Protein 4QRH (pdb70)

Secondary structure (DSSP, 8-state):
--PPPEEEEE-STTS-HHHHHHHHHH-TT--EEE-PPEE-SPPPTT--BTTTBEE--HHHHHHHHHTT-EEEEEEETTEEEEEEHHHHHHHHHTT-EEEEE--GGGHHHHHHH-TTSEEEEEE-THHHH--HHHHHHHHHTT-SEEEE-SSHHHHHHHHHHHHHHHHTBHHHHHHHHHH-/-PPPPPEEEEE-STTS-HHHHHHHHHH-TT--PEE-PPEE-SPP-TT--BTTTBEE--HHHHHHHHHTT-EEEEEEETTEEEEEEHHHHHHHHHTT--EEEE--HHHHHHHHHH-TTSEEEEEE-HHHHH--HHHHHHHHTTT-SEEEE-SSHHHHHHHHHHHHHHHHTBHHHHHHHHHHHHHHT-/-PPPPEEEEE-STTS-HHHHHHHHHH-TT--PEE-PPEE-SPP-TT--BTTTBEE--HHHHHHHHHTT-EEEEEEETTEEEEEEHHHHHHHHHTT--EEEE--HHHHHHHHHH-TTSEEEEEE-HHHH---THHHHHHHHGGG-SEEEE-SSHHHHHHHHHHHHHHHHTBHHHHHHHHHHHHHH-/-PPPPEEEEE-STTS-HHHHHHHHHH-TT--EEE-PPEE-SPP-TT--BTTTBEE--HHHHHHHHHTT-EEEEEEETTEEEEEEHHHHHHHHHTT-EEEEE--HHHHHHHHHH-TTSEEEEEE-HHHHH---HHHHHHHHHHHHTTT-SEEEE-SSHHHHHHHHHHHHHHHHTBHHHHHHHHH-

Structure (mmCIF, N/CA/C/O backbone):
data_4QRH
#
_entry.id   4QRH
#
_cell.length_a   69.486
_cell.length_b   93.961
_cell.length_c   85.259
_cell.angle_alpha   90.00
_cell.angle_beta   111.09
_cell.angle_gamma   90.00
#
_symmetry.space_group_name_H-M   'P 1 21 1'
#
loop_
_entity.id
_entity.type
_entity.pdbx_description
1 polymer 'Guanylate kinase'
2 non-polymer 'SULFATE ION'
3 non-polymer 'MAGNESIUM ION'
4 non-polymer 'POTASSIUM ION'
5 non-polymer "guanosine 5'-(tetrahydrogen triphosphate) 3'-(trihydrogen diphosphate)"
6 non-polymer 1,2-ETHANEDIOL
7 water water
#
loop_
_atom_site.group_PDB
_atom_site.id
_atom_site.type_symbol
_atom_site.label_atom_id
_atom_site.label_alt_id
_atom_site.label_comp_id
_atom_site.label_asym_id
_atom_site.label_entity_id
_atom_site.label_seq_id
_atom_site.pdbx_PDB_ins_code
_atom_site.Cartn_x
_atom_site.Cartn_y
_atom_site.Cartn_z
_atom_site.occupancy
_atom_site.B_iso_or_equiv
_atom_site.auth_seq_id
_atom_site.auth_comp_id
_atom_site.auth_asym_id
_atom_site.auth_atom_id
_atom_site.pdbx_PDB_model_num
ATOM 1 N N . ASN A 1 6 ? 110.322 6.083 108.878 1.00 65.03 3 ASN A N 1
ATOM 2 C CA . ASN A 1 6 ? 109.403 5.193 109.652 1.00 64.91 3 ASN A CA 1
ATOM 3 C C . ASN A 1 6 ? 108.157 4.900 108.817 1.00 63.23 3 ASN A C 1
ATOM 4 O O . ASN A 1 6 ? 108.237 4.860 107.586 1.00 65.42 3 ASN A O 1
ATOM 9 N N . GLU A 1 7 ? 107.013 4.685 109.465 1.00 59.56 4 GLU A N 1
ATOM 10 C CA . GLU A 1 7 ? 105.741 4.691 108.759 1.00 56.07 4 GLU A CA 1
ATOM 11 C C . GLU A 1 7 ? 105.412 6.147 108.409 1.00 50.57 4 GLU A C 1
ATOM 12 O O . GLU A 1 7 ? 104.613 6.802 109.083 1.00 50.61 4 GLU A O 1
ATOM 18 N N . LYS A 1 8 ? 106.068 6.647 107.363 1.00 44.93 5 LYS A N 1
ATOM 19 C CA . LYS A 1 8 ? 105.727 7.940 106.785 1.00 40.20 5 LYS A CA 1
ATOM 20 C C . LYS A 1 8 ? 104.366 7.808 106.119 1.00 35.67 5 LYS A C 1
ATOM 21 O O . LYS A 1 8 ? 103.997 6.729 105.640 1.00 33.04 5 LYS A O 1
ATOM 27 N N . GLY A 1 9 ? 103.615 8.900 106.095 1.00 28.96 6 GLY A N 1
ATOM 28 C CA . GLY A 1 9 ? 102.386 8.942 105.326 1.00 26.38 6 GLY A CA 1
ATOM 29 C C . GLY A 1 9 ? 102.676 8.844 103.838 1.00 23.79 6 GLY A C 1
ATOM 30 O O . GLY A 1 9 ? 103.800 9.090 103.393 1.00 23.34 6 GLY A O 1
ATOM 31 N N . LEU A 1 10 ? 101.654 8.484 103.072 1.00 21.95 7 LEU A N 1
ATOM 32 C CA . LEU A 1 10 ? 101.741 8.445 101.621 1.00 21.41 7 LEU A CA 1
ATOM 33 C C . LEU A 1 10 ? 101.612 9.840 101.046 1.00 19.70 7 LEU A C 1
ATOM 34 O O . LEU A 1 10 ? 100.869 10.660 101.582 1.00 19.89 7 LEU A O 1
ATOM 39 N N . LEU A 1 11 ? 102.298 10.089 99.936 1.00 18.12 8 LEU A N 1
ATOM 40 C CA . LEU A 1 11 ? 101.976 11.241 99.090 1.00 17.33 8 LEU A CA 1
ATOM 41 C C . LEU A 1 11 ? 101.097 10.776 97.933 1.00 17.47 8 LEU A C 1
ATOM 42 O O . LEU A 1 11 ? 101.496 9.926 97.120 1.00 17.36 8 LEU A O 1
ATOM 47 N N . ILE A 1 12 ? 99.887 11.320 97.873 1.00 17.02 9 ILE A N 1
ATOM 48 C CA . ILE A 1 12 ? 98.911 10.934 96.869 1.00 17.67 9 ILE A CA 1
ATOM 49 C C . ILE A 1 12 ? 98.710 12.105 95.912 1.00 17.91 9 ILE A C 1
ATOM 50 O O . ILE A 1 12 ? 98.310 13.193 96.324 1.00 18.40 9 ILE A O 1
ATOM 55 N N . VAL A 1 13 ? 98.992 11.875 94.639 1.00 17.24 10 VAL A N 1
ATOM 56 C CA . VAL A 1 13 ? 98.978 12.926 93.637 1.00 17.88 10 VAL A CA 1
ATOM 57 C C . VAL A 1 13 ? 97.841 12.692 92.656 1.00 17.94 10 VAL A C 1
ATOM 58 O O . VAL A 1 13 ? 97.829 11.695 91.917 1.00 17.91 10 VAL A O 1
ATOM 62 N N . LEU A 1 14 ? 96.887 13.618 92.646 1.00 17.40 11 LEU A N 1
ATOM 63 C CA . LEU A 1 14 ? 95.719 13.518 91.801 1.00 17.64 11 LEU A CA 1
ATOM 64 C C . LEU A 1 14 ? 95.793 14.567 90.712 1.00 17.64 11 LEU A C 1
ATOM 65 O O . LEU A 1 14 ? 95.964 15.758 90.996 1.00 17.51 11 LEU A O 1
ATOM 70 N N . SER A 1 15 ? 95.684 14.127 89.466 1.00 18.14 12 SER A N 1
ATOM 71 C CA . SER A 1 15 ? 95.614 15.048 88.345 1.00 19.11 12 SER A CA 1
ATOM 72 C C . SER A 1 15 ? 94.715 14.504 87.247 1.00 19.91 12 SER A C 1
ATOM 73 O O . SER A 1 15 ? 94.011 13.507 87.434 1.00 19.71 12 SER A O 1
ATOM 76 N N . GLY A 1 16 ? 94.722 15.185 86.107 1.00 20.51 13 GLY A N 1
ATOM 77 C CA . GLY A 1 16 ? 93.883 14.826 84.981 1.00 20.97 13 GLY A CA 1
ATOM 78 C C . GLY A 1 16 ? 93.688 16.076 84.154 1.00 22.41 13 GLY A C 1
ATOM 79 O O . GLY A 1 16 ? 94.097 17.153 84.592 1.00 23.24 13 GLY A O 1
ATOM 80 N N . PRO A 1 17 ? 93.073 15.944 82.969 1.00 23.61 14 PRO A N 1
ATOM 81 C CA . PRO A 1 17 ? 92.919 17.096 82.078 1.00 25.87 14 PRO A CA 1
ATOM 82 C C . PRO A 1 17 ? 92.077 18.199 82.702 1.00 27.91 14 PRO A C 1
ATOM 83 O O . PRO A 1 17 ? 91.245 17.938 83.577 1.00 27.02 14 PRO A O 1
ATOM 87 N N . SER A 1 18 ? 92.295 19.432 82.251 1.00 29.84 15 SER A N 1
ATOM 88 C CA . SER A 1 18 ? 91.520 20.554 82.748 1.00 31.87 15 SER A CA 1
ATOM 89 C C . SER A 1 18 ? 90.031 20.275 82.572 1.00 30.29 15 SER A C 1
ATOM 90 O O . SER A 1 18 ? 89.599 19.768 81.535 1.00 31.76 15 SER A O 1
ATOM 93 N N . GLY A 1 19 ? 89.256 20.577 83.608 1.00 30.63 16 GLY A N 1
ATOM 94 C CA . GLY A 1 19 ? 87.807 20.411 83.572 1.00 30.40 16 GLY A CA 1
ATOM 95 C C . GLY A 1 19 ? 87.281 18.999 83.788 1.00 29.70 16 GLY A C 1
ATOM 96 O O . GLY A 1 19 ? 86.076 18.775 83.671 1.00 29.80 16 GLY A O 1
ATOM 97 N N . VAL A 1 20 ? 88.163 18.056 84.134 1.00 27.63 17 VAL A N 1
ATOM 98 C CA . VAL A 1 20 ? 87.774 16.645 84.294 1.00 25.45 17 VAL A CA 1
ATOM 99 C C . VAL A 1 20 ? 86.979 16.394 85.588 1.00 25.33 17 VAL A C 1
ATOM 100 O O . VAL A 1 20 ? 86.287 15.382 85.709 1.00 25.45 17 VAL A O 1
ATOM 104 N N . GLY A 1 21 ? 87.086 17.323 86.541 1.00 25.46 18 GLY A N 1
ATOM 105 C CA . GLY A 1 21 ? 86.358 17.262 87.808 1.00 24.97 18 GLY A CA 1
ATOM 106 C C . GLY A 1 21 ? 87.209 16.785 88.971 1.00 24.09 18 GLY A C 1
ATOM 107 O O . GLY A 1 21 ? 86.684 16.207 89.923 1.00 24.52 18 GLY A O 1
ATOM 108 N N . LYS A 1 22 ? 88.520 17.024 88.921 1.00 23.38 19 LYS A N 1
ATOM 109 C CA . LYS A 1 22 ? 89.392 16.562 89.999 1.00 23.06 19 LYS A CA 1
ATOM 110 C C . LYS A 1 22 ? 89.065 17.198 91.354 1.00 21.41 19 LYS A C 1
ATOM 111 O O . LYS A 1 22 ? 89.114 16.532 92.377 1.00 20.52 19 LYS A O 1
ATOM 117 N N . GLY A 1 23 ? 88.704 18.477 91.361 1.00 20.75 20 GLY A N 1
ATOM 118 C CA . GLY A 1 23 ? 88.312 19.148 92.586 1.00 20.92 20 GLY A CA 1
ATOM 119 C C . GLY A 1 23 ? 87.082 18.514 93.217 1.00 20.49 20 GLY A C 1
ATOM 120 O O . GLY A 1 23 ? 87.032 18.315 94.435 1.00 20.55 20 GLY A O 1
ATOM 121 N N . THR A 1 24 ? 86.099 18.194 92.386 1.00 20.87 21 THR A N 1
ATOM 122 C CA . THR A 1 24 ? 84.845 17.604 92.862 1.00 21.76 21 THR A CA 1
ATOM 123 C C . THR A 1 24 ? 85.098 16.218 93.467 1.00 20.42 21 THR A C 1
ATOM 124 O O . THR A 1 24 ? 84.602 15.907 94.559 1.00 20.61 21 THR A O 1
ATOM 128 N N . VAL A 1 25 ? 85.901 15.412 92.775 1.00 20.31 22 VAL A N 1
ATOM 129 C CA . VAL A 1 25 ? 86.250 14.064 93.251 1.00 19.94 22 VAL A CA 1
ATOM 130 C C . VAL A 1 25 ? 87.081 14.161 94.539 1.00 20.35 22 VAL A C 1
ATOM 131 O O . VAL A 1 25 ? 86.845 13.425 95.492 1.00 20.64 22 VAL A O 1
ATOM 135 N N . ARG A 1 26 ? 88.044 15.076 94.586 1.00 20.52 23 ARG A N 1
ATOM 136 C CA . ARG A 1 26 ? 88.827 15.271 95.809 1.00 22.42 23 ARG A CA 1
ATOM 137 C C . ARG A 1 26 ? 87.931 15.663 96.989 1.00 22.68 23 ARG A C 1
ATOM 138 O O . ARG A 1 26 ? 88.110 15.175 98.103 1.00 23.32 23 ARG A O 1
ATOM 146 N N . LYS A 1 27 ? 86.967 16.536 96.746 1.00 22.63 24 LYS A N 1
ATOM 147 C CA . LYS A 1 27 ? 86.054 16.932 97.812 1.00 24.59 24 LYS A CA 1
ATOM 148 C C . LYS A 1 27 ? 85.250 15.732 98.328 1.00 23.47 24 LYS A C 1
ATOM 149 O O . LYS A 1 27 ? 85.128 15.559 99.541 1.00 24.69 24 LYS A O 1
ATOM 155 N N . ARG A 1 28 ? 84.780 14.875 97.425 1.00 23.17 25 ARG A N 1
ATOM 156 C CA . ARG A 1 28 ? 84.063 13.659 97.828 1.00 23.53 25 ARG A CA 1
ATOM 157 C C . ARG A 1 28 ? 84.954 12.775 98.687 1.00 23.20 25 ARG A C 1
ATOM 158 O O . ARG A 1 28 ? 84.520 12.292 99.733 1.00 24.03 25 ARG A O 1
ATOM 166 N N . ILE A 1 29 ? 86.204 12.591 98.268 1.00 22.06 26 ILE A N 1
ATOM 167 C CA . ILE A 1 29 ? 87.172 11.787 99.026 1.00 22.54 26 ILE A CA 1
ATOM 168 C C . ILE A 1 29 ? 87.354 12.332 100.439 1.00 22.27 26 ILE A C 1
ATOM 169 O O . ILE A 1 29 ? 87.376 11.568 101.408 1.00 24.33 26 ILE A O 1
ATOM 174 N N . PHE A 1 30 ? 87.466 13.648 100.564 1.00 22.27 27 PHE A N 1
ATOM 175 C CA . PHE A 1 30 ? 87.654 14.286 101.859 1.00 23.66 27 PHE A CA 1
ATOM 176 C C . PHE A 1 30 ? 86.399 14.291 102.750 1.00 25.36 27 PHE A C 1
ATOM 177 O O . PHE A 1 30 ? 86.509 14.533 103.948 1.00 26.22 27 PHE A O 1
ATOM 185 N N . GLU A 1 31 ? 85.232 14.027 102.168 1.00 28.04 28 GLU A N 1
ATOM 186 C CA . GLU A 1 31 ? 83.986 13.858 102.947 1.00 31.15 28 GLU A CA 1
ATOM 187 C C . GLU A 1 31 ? 83.844 12.462 103.564 1.00 31.46 28 GLU A C 1
ATOM 188 O O . GLU A 1 31 ? 82.998 12.253 104.442 1.00 32.30 28 GLU A O 1
ATOM 194 N N . ASP A 1 32 ? 84.657 11.510 103.108 1.00 30.26 29 ASP A N 1
ATOM 195 C CA . ASP A 1 32 ? 84.565 10.118 103.551 1.00 29.85 29 ASP A CA 1
ATOM 196 C C . ASP A 1 32 ? 85.154 9.955 104.964 1.00 30.40 29 ASP A C 1
ATOM 197 O O . ASP A 1 32 ? 86.348 10.174 105.173 1.00 29.07 29 ASP A O 1
ATOM 202 N N . PRO A 1 33 ? 84.317 9.553 105.949 1.00 30.96 30 PRO A N 1
ATOM 203 C CA . PRO A 1 33 ? 84.793 9.443 107.325 1.00 31.51 30 PRO A CA 1
ATOM 204 C C . PRO A 1 33 ? 85.714 8.247 107.587 1.00 30.65 30 PRO A C 1
ATOM 205 O O . PRO A 1 33 ? 86.372 8.209 108.626 1.00 32.11 30 PRO A O 1
ATOM 209 N N . SER A 1 34 ? 85.773 7.297 106.653 1.00 30.84 31 SER A N 1
ATOM 210 C CA . SER A 1 34 ? 86.594 6.098 106.819 1.00 30.97 31 SER A CA 1
ATOM 211 C C . SER A 1 34 ? 88.096 6.363 106.698 1.00 29.91 31 SER A C 1
ATOM 212 O O . SER A 1 34 ? 88.903 5.517 107.068 1.00 29.66 31 SER A O 1
ATOM 215 N N . THR A 1 35 ? 88.461 7.529 106.162 1.00 28.77 32 THR A N 1
ATOM 216 C CA . THR A 1 35 ? 89.860 7.916 105.993 1.00 27.83 32 THR A CA 1
ATOM 217 C C . THR A 1 35 ? 90.084 9.349 106.485 1.00 28.20 32 THR A C 1
ATOM 218 O O . THR A 1 35 ? 89.133 10.115 106.649 1.00 28.53 32 THR A O 1
ATOM 222 N N . SER A 1 36 ? 91.348 9.699 106.709 1.00 27.98 33 SER A N 1
ATOM 223 C CA . SER A 1 36 ? 91.728 11.018 107.190 1.00 29.18 33 SER A CA 1
ATOM 224 C C . SER A 1 36 ? 92.951 11.487 106.406 1.00 28.01 33 SER A C 1
ATOM 225 O O . SER A 1 36 ? 94.052 10.986 106.619 1.00 29.84 33 SER A O 1
ATOM 228 N N . TYR A 1 37 ? 92.745 12.416 105.479 1.00 24.63 34 TYR A N 1
ATOM 229 C CA . TYR A 1 37 ? 93.830 12.922 104.636 1.00 23.35 34 TYR A CA 1
ATOM 230 C C . TYR A 1 37 ? 94.142 14.363 104.999 1.00 24.11 34 TYR A C 1
ATOM 231 O O . TYR A 1 37 ? 93.283 15.074 105.540 1.00 24.37 34 TYR A O 1
ATOM 240 N N . LYS A 1 38 ? 95.370 14.781 104.697 1.00 23.52 35 LYS A N 1
ATOM 241 C CA . LYS A 1 38 ? 95.758 16.198 104.745 1.00 24.27 35 LYS A CA 1
ATOM 242 C C . LYS A 1 38 ? 95.823 16.731 103.311 1.00 23.54 35 LYS A C 1
ATOM 243 O O . LYS A 1 38 ? 96.024 15.971 102.368 1.00 23.88 35 LYS A O 1
ATOM 249 N N . TYR A 1 39 ? 95.606 18.029 103.128 1.00 22.68 36 TYR A N 1
ATOM 250 C CA . TYR A 1 39 ? 95.605 18.606 101.784 1.00 22.73 36 TYR A CA 1
ATOM 251 C C . TYR A 1 39 ? 96.683 19.667 101.658 1.00 23.32 36 TYR A C 1
ATOM 252 O O . TYR A 1 39 ? 96.742 20.560 102.482 1.00 23.82 36 TYR A O 1
ATOM 261 N N . SER A 1 40 ? 97.531 19.558 100.637 1.00 22.51 37 SER A N 1
ATOM 262 C CA . SER A 1 40 ? 98.522 20.592 100.358 1.00 22.70 37 SER A CA 1
ATOM 263 C C . SER A 1 40 ? 97.839 21.813 99.748 1.00 22.66 37 SER A C 1
ATOM 264 O O . SER A 1 40 ? 97.305 21.741 98.647 1.00 22.27 37 SER A O 1
ATOM 267 N N . ILE A 1 41 ? 97.881 22.932 100.467 1.00 21.87 38 ILE A N 1
ATOM 268 C CA . ILE A 1 41 ? 97.420 24.214 99.939 1.00 22.21 38 ILE A CA 1
ATOM 269 C C . ILE A 1 41 ? 98.522 24.837 99.087 1.00 21.25 38 ILE A C 1
ATOM 270 O O . ILE A 1 41 ? 99.626 25.093 99.575 1.00 21.23 38 ILE A O 1
ATOM 275 N N . SER A 1 42 ? 98.217 25.081 97.816 1.00 20.39 39 SER A N 1
ATOM 276 C CA . SER A 1 42 ? 99.208 25.589 96.881 1.00 19.54 39 SER A CA 1
ATOM 277 C C . SER A 1 42 ? 99.469 27.082 97.094 1.00 18.88 39 SER A C 1
ATOM 278 O O . SER A 1 42 ? 98.679 27.782 97.712 1.00 18.30 39 SER A O 1
ATOM 281 N N . MET A 1 43 ? 100.617 27.517 96.600 1.00 17.84 40 MET A N 1
ATOM 282 C CA A MET A 1 43 ? 100.951 28.939 96.514 0.50 17.51 40 MET A CA 1
ATOM 283 C CA B MET A 1 43 ? 100.934 28.933 96.520 0.50 17.75 40 MET A CA 1
ATOM 284 C C . MET A 1 43 ? 100.612 29.440 95.119 1.00 16.85 40 MET A C 1
ATOM 285 O O . MET A 1 43 ? 100.764 28.708 94.133 1.00 16.66 40 MET A O 1
ATOM 294 N N . THR A 1 44 ? 100.182 30.694 95.019 1.00 16.32 41 THR A N 1
ATOM 295 C CA . THR A 1 44 ? 99.931 31.296 93.713 1.00 16.11 41 THR A CA 1
ATOM 296 C C . THR A 1 44 ? 100.333 32.753 93.739 1.00 15.72 41 THR A C 1
ATOM 297 O O . THR A 1 44 ? 100.389 33.371 94.801 1.00 15.93 41 THR A O 1
ATOM 301 N N . THR A 1 45 ? 100.572 33.291 92.559 1.00 15.52 42 THR A N 1
ATOM 302 C CA . THR A 1 45 ? 100.880 34.716 92.413 1.00 16.28 42 THR A CA 1
ATOM 303 C C . THR A 1 45 ? 99.709 35.498 91.829 1.00 17.72 42 THR A C 1
ATOM 304 O O . THR A 1 45 ? 99.823 36.708 91.631 1.00 17.77 42 THR A O 1
ATOM 308 N N . ARG A 1 46 ? 98.590 34.830 91.553 1.00 18.78 43 ARG A N 1
ATOM 309 C CA . ARG A 1 46 ? 97.435 35.562 91.060 1.00 21.47 43 ARG A CA 1
ATOM 310 C C . ARG A 1 46 ? 96.833 36.347 92.212 1.00 23.26 43 ARG A C 1
ATOM 311 O O . ARG A 1 46 ? 97.095 36.049 93.375 1.00 22.79 43 ARG A O 1
ATOM 319 N N . GLN A 1 47 ? 96.042 37.362 91.885 1.00 26.98 44 GLN A N 1
ATOM 320 C CA . GLN A 1 47 ? 95.443 38.178 92.930 1.00 30.55 44 GLN A CA 1
ATOM 321 C C . GLN A 1 47 ? 94.300 37.438 93.632 1.00 30.19 44 GLN A C 1
ATOM 322 O O . GLN A 1 47 ? 93.569 36.653 93.019 1.00 29.13 44 GLN A O 1
ATOM 328 N N . MET A 1 48 ? 94.202 37.662 94.938 1.00 32.20 45 MET A N 1
ATOM 329 C CA . MET A 1 48 ? 93.156 37.078 95.767 1.00 34.43 45 MET A CA 1
ATOM 330 C C . MET A 1 48 ? 91.818 37.682 95.363 1.00 35.99 45 MET A C 1
ATOM 331 O O . MET A 1 48 ? 91.702 38.900 95.235 1.00 37.09 45 MET A O 1
ATOM 336 N N . ARG A 1 49 ? 90.825 36.822 95.145 1.00 36.47 46 ARG A N 1
ATOM 337 C CA . ARG A 1 49 ? 89.491 37.237 94.711 1.00 38.72 46 ARG A CA 1
ATOM 338 C C . ARG A 1 49 ? 88.523 37.283 95.891 1.00 39.47 46 ARG A C 1
ATOM 339 O O . ARG A 1 49 ? 88.780 36.685 96.939 1.00 36.26 46 ARG A O 1
ATOM 347 N N . GLU A 1 50 ? 87.400 37.975 95.701 1.00 41.40 47 GLU A N 1
ATOM 348 C CA . GLU A 1 50 ? 86.378 38.107 96.750 1.00 42.40 47 GLU A CA 1
ATOM 349 C C . GLU A 1 50 ? 85.968 36.744 97.305 1.00 39.71 47 GLU A C 1
ATOM 350 O O . GLU A 1 50 ? 85.714 35.808 96.547 1.00 40.35 47 GLU A O 1
ATOM 356 N N . GLY A 1 51 ? 85.918 36.641 98.630 1.00 38.40 48 GLY A N 1
ATOM 357 C CA . GLY A 1 51 ? 85.550 35.398 99.307 1.00 38.27 48 GLY A CA 1
ATOM 358 C C . GLY A 1 51 ? 86.731 34.525 99.696 1.00 37.35 48 GLY A C 1
ATOM 359 O O . GLY A 1 51 ? 86.617 33.682 100.586 1.00 37.00 48 GLY A O 1
ATOM 360 N N . GLU A 1 52 ? 87.869 34.717 99.034 1.00 35.27 49 GLU A N 1
ATOM 361 C CA . GLU A 1 52 ? 89.045 33.894 99.293 1.00 33.21 49 GLU A CA 1
ATOM 362 C C . GLU A 1 52 ? 89.826 34.390 100.509 1.00 30.52 49 GLU A C 1
ATOM 363 O O . GLU A 1 52 ? 89.814 35.579 100.826 1.00 30.00 49 GLU A O 1
ATOM 369 N N . VAL A 1 53 ? 90.508 33.461 101.174 1.00 28.93 50 VAL A N 1
ATOM 370 C CA . VAL A 1 53 ? 91.279 33.748 102.374 1.00 28.35 50 VAL A CA 1
ATOM 371 C C . VAL A 1 53 ? 92.697 33.182 102.219 1.00 28.02 50 VAL A C 1
ATOM 372 O O . VAL A 1 53 ? 92.883 32.026 101.814 1.00 27.05 50 VAL A O 1
ATOM 376 N N . ASP A 1 54 ? 93.688 34.002 102.555 1.00 27.77 51 ASP A N 1
ATOM 377 C CA . ASP A 1 54 ? 95.097 33.615 102.465 1.00 27.63 51 ASP A CA 1
ATOM 378 C C . ASP A 1 54 ? 95.404 32.481 103.444 1.00 28.52 51 ASP A C 1
ATOM 379 O O . ASP A 1 54 ? 95.056 32.548 104.626 1.00 28.41 51 ASP A O 1
ATOM 384 N N . GLY A 1 55 ? 96.029 31.424 102.943 1.00 28.12 52 GLY A N 1
ATOM 385 C CA . GLY A 1 55 ? 96.321 30.252 103.761 1.00 28.83 52 GLY A CA 1
ATOM 386 C C . GLY A 1 55 ? 95.170 29.258 103.873 1.00 29.53 52 GLY A C 1
ATOM 387 O O . GLY A 1 55 ? 95.279 28.261 104.590 1.00 31.09 52 GLY A O 1
ATOM 388 N N . VAL A 1 56 ? 94.080 29.516 103.160 1.00 29.03 53 VAL A N 1
ATOM 389 C CA . VAL A 1 56 ? 92.944 28.600 103.106 1.00 30.44 53 VAL A CA 1
ATOM 390 C C . VAL A 1 56 ? 92.780 28.097 101.675 1.00 29.77 53 VAL A C 1
ATOM 391 O O . VAL A 1 56 ? 92.947 26.907 101.401 1.00 32.64 53 VAL A O 1
ATOM 395 N N . ASP A 1 57 ? 92.473 29.012 100.762 1.00 29.74 54 ASP A N 1
ATOM 396 C CA . ASP A 1 57 ? 92.268 28.677 99.357 1.00 28.98 54 ASP A CA 1
ATOM 397 C C . ASP A 1 57 ? 93.602 28.472 98.656 1.00 27.04 54 ASP A C 1
ATOM 398 O O . ASP A 1 57 ? 93.811 27.473 97.957 1.00 27.78 54 ASP A O 1
ATOM 403 N N . TYR A 1 58 ? 94.481 29.453 98.842 1.00 25.09 55 TYR A N 1
ATOM 404 C CA . TYR A 1 58 ? 95.865 29.419 98.385 1.00 23.58 55 TYR A CA 1
ATOM 405 C C . TYR A 1 58 ? 96.688 30.213 99.383 1.00 22.39 55 TYR A C 1
ATOM 406 O O . TYR A 1 58 ? 96.134 30.956 100.193 1.00 22.17 55 TYR A O 1
ATOM 415 N N . PHE A 1 59 ? 98.003 30.044 99.333 1.00 20.80 56 PHE A N 1
ATOM 416 C CA . PHE A 1 59 ? 98.925 31.030 99.891 1.00 20.42 56 PHE A CA 1
ATOM 417 C C . PHE A 1 59 ? 99.233 32.015 98.768 1.00 19.36 56 PHE A C 1
ATOM 418 O O . PHE A 1 59 ? 99.771 31.622 97.738 1.00 20.19 56 PHE A O 1
ATOM 426 N N . PHE A 1 60 ? 98.872 33.279 98.963 1.00 18.31 57 PHE A N 1
ATOM 427 C CA . PHE A 1 60 ? 99.014 34.304 97.936 1.00 18.26 57 PHE A CA 1
ATOM 428 C C . PHE A 1 60 ? 100.317 35.070 98.122 1.00 18.51 57 PHE A C 1
ATOM 429 O O . PHE A 1 60 ? 100.553 35.667 99.178 1.00 19.74 57 PHE A O 1
ATOM 437 N N . LYS A 1 61 ? 101.175 35.032 97.107 1.00 17.29 58 LYS A N 1
ATOM 438 C CA . LYS A 1 61 ? 102.491 35.659 97.184 1.00 17.37 58 LYS A CA 1
ATOM 439 C C . LYS A 1 61 ? 102.750 36.515 95.963 1.00 15.59 58 LYS A C 1
ATOM 440 O O . LYS A 1 61 ? 102.081 36.386 94.937 1.00 15.54 58 LYS A O 1
ATOM 446 N N . THR A 1 62 ? 103.751 37.382 96.055 1.00 14.74 59 THR A N 1
ATOM 447 C CA . THR A 1 62 ? 104.151 38.159 94.907 1.00 14.28 59 THR A CA 1
ATOM 448 C C . THR A 1 62 ? 104.945 37.278 93.954 1.00 14.43 59 THR A C 1
ATOM 449 O O . THR A 1 62 ? 105.512 36.254 94.349 1.00 14.00 59 THR A O 1
ATOM 453 N N . ARG A 1 63 ? 105.033 37.717 92.707 1.00 14.08 60 ARG A N 1
ATOM 454 C CA . ARG A 1 63 ? 105.825 37.004 91.710 1.00 14.17 60 ARG A CA 1
ATOM 455 C C . ARG A 1 63 ? 107.293 36.935 92.130 1.00 14.05 60 ARG A C 1
ATOM 456 O O . ARG A 1 63 ? 107.915 35.878 92.018 1.00 13.81 60 ARG A O 1
ATOM 464 N N . ASP A 1 64 ? 107.838 38.019 92.677 1.00 13.94 61 ASP A N 1
ATOM 465 C CA . ASP A 1 64 ? 109.227 37.984 93.144 1.00 14.76 61 ASP A CA 1
ATOM 466 C C . ASP A 1 64 ? 109.442 37.008 94.296 1.00 13.92 61 ASP A C 1
ATOM 467 O O . ASP A 1 64 ? 110.460 36.331 94.328 1.00 13.85 61 ASP A O 1
ATOM 472 N N . ALA A 1 65 ? 108.477 36.896 95.206 1.00 13.76 62 ALA A N 1
ATOM 473 C CA . ALA A 1 65 ? 108.578 35.917 96.304 1.00 13.68 62 ALA A CA 1
ATOM 474 C C . ALA A 1 65 ? 108.534 34.493 95.741 1.00 14.00 62 ALA A C 1
ATOM 475 O O . ALA A 1 65 ? 109.340 33.638 96.110 1.00 14.24 62 ALA A O 1
ATOM 477 N N . PHE A 1 66 ? 107.610 34.248 94.826 1.00 14.26 63 PHE A N 1
ATOM 478 C CA . PHE A 1 66 ? 107.482 32.909 94.239 1.00 14.46 63 PHE A CA 1
ATOM 479 C C . PHE A 1 66 ? 108.794 32.525 93.557 1.00 14.94 63 PHE A C 1
ATOM 480 O O . PHE A 1 66 ? 109.269 31.393 93.703 1.00 15.50 63 PHE A O 1
ATOM 488 N N . GLU A 1 67 ? 109.380 33.462 92.818 1.00 15.66 64 GLU A N 1
ATOM 489 C CA . GLU A 1 67 ? 110.641 33.212 92.115 1.00 17.03 64 GLU A CA 1
ATOM 490 C C . GLU A 1 67 ? 111.827 33.015 93.069 1.00 16.76 64 GLU A C 1
ATOM 491 O O . GLU A 1 67 ? 112.723 32.211 92.793 1.00 17.04 64 GLU A O 1
ATOM 497 N N . ALA A 1 68 ? 111.821 33.713 94.203 1.00 15.96 65 ALA A N 1
ATOM 498 C CA . ALA A 1 68 ? 112.839 33.477 95.228 1.00 16.72 65 ALA A CA 1
ATOM 499 C C . ALA A 1 68 ? 112.703 32.059 95.792 1.00 17.13 65 ALA A C 1
ATOM 500 O O . ALA A 1 68 ? 113.706 31.376 96.061 1.00 17.51 65 ALA A O 1
ATOM 502 N N . LEU A 1 69 ? 111.462 31.620 95.986 1.00 16.49 66 LEU A N 1
ATOM 503 C CA . LEU A 1 69 ? 111.212 30.265 96.494 1.00 17.26 66 LEU A CA 1
ATOM 504 C C . LEU A 1 69 ? 111.606 29.201 95.463 1.00 18.08 66 LEU A C 1
ATOM 505 O O . LEU A 1 69 ? 112.156 28.156 95.840 1.00 18.19 66 LEU A O 1
ATOM 510 N N . ILE A 1 70 ? 111.369 29.466 94.174 1.00 18.91 67 ILE A N 1
ATOM 511 C CA . ILE A 1 70 ? 111.821 28.555 93.102 1.00 20.74 67 ILE A CA 1
ATOM 512 C C . ILE A 1 70 ? 113.337 28.403 93.192 1.00 22.24 67 ILE A C 1
ATOM 513 O O . ILE A 1 70 ? 113.869 27.289 93.177 1.00 22.02 67 ILE A O 1
ATOM 518 N N . LYS A 1 71 ? 114.014 29.540 93.305 1.00 23.38 68 LYS A N 1
ATOM 519 C CA . LYS A 1 71 ? 115.471 29.592 93.357 1.00 26.41 68 LYS A CA 1
ATOM 520 C C . LYS A 1 71 ? 116.010 28.788 94.535 1.00 25.95 68 LYS A C 1
ATOM 521 O O . LYS A 1 71 ? 117.068 28.162 94.429 1.00 28.43 68 LYS A O 1
ATOM 527 N N . ASP A 1 72 ? 115.278 28.811 95.648 1.00 25.04 69 ASP A N 1
ATOM 528 C CA . ASP A 1 72 ? 115.680 28.107 96.859 1.00 24.73 69 ASP A CA 1
ATOM 529 C C . ASP A 1 72 ? 115.196 26.653 96.904 1.00 24.10 69 ASP A C 1
ATOM 530 O O . ASP A 1 72 ? 115.270 26.021 97.954 1.00 24.11 69 ASP A O 1
ATOM 535 N N . ASP A 1 73 ? 114.689 26.140 95.782 1.00 23.12 70 ASP A N 1
ATOM 536 C CA . ASP A 1 73 ? 114.221 24.751 95.680 1.00 24.52 70 ASP A CA 1
ATOM 537 C C . ASP A 1 73 ? 113.113 24.423 96.698 1.00 23.64 70 ASP A C 1
ATOM 538 O O . ASP A 1 73 ? 113.081 23.337 97.286 1.00 24.25 70 ASP A O 1
ATOM 543 N N . GLN A 1 74 ? 112.183 25.359 96.886 1.00 20.64 71 GLN A N 1
ATOM 544 C CA . GLN A 1 74 ? 111.133 25.222 97.900 1.00 20.47 71 GLN A CA 1
ATOM 545 C C . GLN A 1 74 ? 109.781 24.753 97.341 1.00 18.54 71 GLN A C 1
ATOM 546 O O . GLN A 1 74 ? 108.773 24.774 98.053 1.00 18.23 71 GLN A O 1
ATOM 552 N N . PHE A 1 75 ? 109.774 24.311 96.088 1.00 18.53 72 PHE A N 1
ATOM 553 C CA . PHE A 1 75 ? 108.575 23.733 95.479 1.00 18.10 72 PHE A CA 1
ATOM 554 C C . PHE A 1 75 ? 108.806 22.292 95.026 1.00 18.68 72 PHE A C 1
ATOM 555 O O . PHE A 1 75 ? 109.806 21.989 94.370 1.00 20.51 72 PHE A O 1
ATOM 563 N N . ILE A 1 76 ? 107.843 21.432 95.318 1.00 18.83 73 ILE A N 1
ATOM 564 C CA . ILE A 1 76 ? 107.857 20.054 94.802 1.00 19.45 73 ILE A CA 1
ATOM 565 C C . ILE A 1 76 ? 107.559 20.110 93.311 1.00 19.49 73 ILE A C 1
ATOM 566 O O . ILE A 1 76 ? 108.165 19.400 92.507 1.00 20.18 73 ILE A O 1
ATOM 571 N N . GLU A 1 77 ? 106.643 20.999 92.940 1.00 19.05 74 GLU A N 1
ATOM 572 C CA . GLU A 1 77 ? 106.327 21.256 91.545 1.00 19.53 74 GLU A CA 1
ATOM 573 C C . GLU A 1 77 ? 105.805 22.683 91.414 1.00 19.57 74 GLU A C 1
ATOM 574 O O . GLU A 1 77 ? 105.242 23.217 92.361 1.00 18.75 74 GLU A O 1
ATOM 580 N N . TYR A 1 78 ? 106.024 23.295 90.257 1.00 20.37 75 TYR A N 1
ATOM 581 C CA . TYR A 1 78 ? 105.374 24.565 89.948 1.00 21.28 75 TYR A CA 1
ATOM 582 C C . TYR A 1 78 ? 105.181 24.704 88.450 1.00 22.99 75 TYR A C 1
ATOM 583 O O . TYR A 1 78 ? 105.831 24.026 87.648 1.00 23.16 75 TYR A O 1
ATOM 592 N N . ALA A 1 79 ? 104.285 25.611 88.088 1.00 23.65 76 ALA A N 1
ATOM 593 C CA . ALA A 1 79 ? 104.012 25.928 86.704 1.00 25.48 76 ALA A CA 1
ATOM 594 C C . ALA A 1 79 ? 103.489 27.348 86.628 1.00 25.46 76 ALA A C 1
ATOM 595 O O . ALA A 1 79 ? 103.056 27.917 87.635 1.00 22.54 76 ALA A O 1
ATOM 597 N N . GLU A 1 80 ? 103.542 27.907 85.426 1.00 26.73 77 GLU A N 1
ATOM 598 C CA . GLU A 1 80 ? 102.999 29.229 85.169 1.00 25.49 77 GLU A CA 1
ATOM 599 C C . GLU A 1 80 ? 101.823 29.095 84.207 1.00 26.22 77 GLU A C 1
ATOM 600 O O . GLU A 1 80 ? 101.963 28.461 83.148 1.00 26.04 77 GLU A O 1
ATOM 606 N N . TYR A 1 81 ? 100.681 29.676 84.582 1.00 24.97 78 TYR A N 1
ATOM 607 C CA . TYR A 1 81 ? 99.462 29.686 83.764 1.00 26.13 78 TYR A CA 1
ATOM 608 C C . TYR A 1 81 ? 98.943 31.103 83.613 1.00 24.26 78 TYR A C 1
ATOM 609 O O . TYR A 1 81 ? 98.648 31.772 84.602 1.00 21.15 78 TYR A O 1
ATOM 618 N N . VAL A 1 82 ? 98.807 31.534 82.366 1.00 23.27 79 VAL A N 1
ATOM 619 C CA . VAL A 1 82 ? 98.372 32.887 82.036 1.00 22.27 79 VAL A CA 1
ATOM 620 C C . VAL A 1 82 ? 99.018 33.948 82.944 1.00 20.89 79 VAL A C 1
ATOM 621 O O . VAL A 1 82 ? 98.347 34.817 83.502 1.00 19.93 79 VAL A O 1
ATOM 625 N N . GLY A 1 83 ? 100.342 33.868 83.053 1.00 19.23 80 GLY A N 1
ATOM 626 C CA . GLY A 1 83 ? 101.120 34.870 83.755 1.00 18.82 80 GLY A CA 1
ATOM 627 C C . GLY A 1 83 ? 101.231 34.708 85.257 1.00 18.47 80 GLY A C 1
ATOM 628 O O . GLY A 1 83 ? 101.919 35.507 85.885 1.00 17.88 80 GLY A O 1
ATOM 629 N N . ASN A 1 84 ? 100.558 33.706 85.830 1.00 18.49 81 ASN A N 1
ATOM 630 C CA . ASN A 1 84 ? 100.536 33.487 87.278 1.00 18.84 81 ASN A CA 1
ATOM 631 C C . ASN A 1 84 ? 101.174 32.150 87.619 1.00 18.67 81 ASN A C 1
ATOM 632 O O . ASN A 1 84 ? 100.869 31.133 86.997 1.00 19.51 81 ASN A O 1
ATOM 637 N N . TYR A 1 85 ? 102.070 32.155 88.602 1.00 18.40 82 TYR A N 1
ATOM 638 C CA . TYR A 1 85 ? 102.641 30.903 89.108 1.00 18.26 82 TYR A CA 1
ATOM 639 C C . TYR A 1 85 ? 101.679 30.209 90.052 1.00 17.86 82 TYR A C 1
ATOM 640 O O . TYR A 1 85 ? 100.930 30.869 90.791 1.00 16.56 82 TYR A O 1
ATOM 649 N N . TYR A 1 86 ? 101.711 28.872 90.016 1.00 16.90 83 TYR A N 1
ATOM 650 C CA . TYR A 1 86 ? 101.068 28.018 91.007 1.00 17.52 83 TYR A CA 1
ATOM 651 C C . TYR A 1 86 ? 102.042 26.897 91.370 1.00 17.52 83 TYR A C 1
ATOM 652 O O . TYR A 1 86 ? 102.715 26.367 90.498 1.00 18.53 83 TYR A O 1
ATOM 661 N N . GLY A 1 87 ? 102.128 26.549 92.647 1.00 16.87 84 GLY A N 1
ATOM 662 C CA . GLY A 1 87 ? 103.046 25.478 93.063 1.00 17.10 84 GLY A CA 1
ATOM 663 C C . GLY A 1 87 ? 102.806 24.906 94.446 1.00 17.51 84 GLY A C 1
ATOM 664 O O . GLY A 1 87 ? 102.081 25.469 95.268 1.00 17.72 84 GLY A O 1
ATOM 665 N N . THR A 1 88 ? 103.452 23.764 94.686 1.00 17.53 85 THR A N 1
ATOM 666 C CA . THR A 1 88 ? 103.339 23.004 95.920 1.00 18.02 85 THR A CA 1
ATOM 667 C C . THR A 1 88 ? 104.562 23.239 96.805 1.00 17.94 85 THR A C 1
ATOM 668 O O . THR A 1 88 ? 105.665 22.785 96.462 1.00 18.36 85 THR A O 1
ATOM 672 N N . PRO A 1 89 ? 104.382 23.949 97.930 1.00 18.13 86 PRO A N 1
ATOM 673 C CA . PRO A 1 89 ? 105.462 24.131 98.901 1.00 18.60 86 PRO A CA 1
ATOM 674 C C . PRO A 1 89 ? 105.945 22.798 99.447 1.00 19.31 86 PRO A C 1
ATOM 675 O O . PRO A 1 89 ? 105.139 21.927 99.748 1.00 18.68 86 PRO A O 1
ATOM 679 N N . VAL A 1 90 ? 107.252 22.646 99.557 1.00 20.05 87 VAL A N 1
ATOM 680 C CA . VAL A 1 90 ? 107.816 21.361 99.971 1.00 21.23 87 VAL A CA 1
ATOM 681 C C . VAL A 1 90 ? 107.678 21.089 101.475 1.00 21.63 87 VAL A C 1
ATOM 682 O O . VAL A 1 90 ? 107.363 19.958 101.879 1.00 21.34 87 VAL A O 1
ATOM 686 N N . GLN A 1 91 ? 107.872 22.098 102.318 1.00 22.23 88 GLN A N 1
ATOM 687 C CA . GLN A 1 91 ? 108.018 21.817 103.752 1.00 23.96 88 GLN A CA 1
ATOM 688 C C . GLN A 1 91 ? 106.762 21.239 104.405 1.00 23.40 88 GLN A C 1
ATOM 689 O O . GLN A 1 91 ? 106.850 20.272 105.176 1.00 23.16 88 GLN A O 1
ATOM 695 N N . TYR A 1 92 ? 105.596 21.801 104.092 1.00 22.49 89 TYR A N 1
ATOM 696 C CA . TYR A 1 92 ? 104.340 21.292 104.624 1.00 21.65 89 TYR A CA 1
ATOM 697 C C . TYR A 1 92 ? 104.171 19.812 104.313 1.00 21.88 89 TYR A C 1
ATOM 698 O O . TYR A 1 92 ? 103.773 19.027 105.173 1.00 22.00 89 TYR A O 1
ATOM 707 N N . VAL A 1 93 ? 104.476 19.448 103.075 1.00 21.97 90 VAL A N 1
ATOM 708 C CA . VAL A 1 93 ? 104.314 18.070 102.628 1.00 22.88 90 VAL A CA 1
ATOM 709 C C . VAL A 1 93 ? 105.244 17.146 103.412 1.00 24.15 90 VAL A C 1
ATOM 710 O O . VAL A 1 93 ? 104.793 16.139 103.959 1.00 24.69 90 VAL A O 1
ATOM 714 N N . LYS A 1 94 ? 106.528 17.497 103.464 1.00 26.00 91 LYS A N 1
ATOM 715 C CA . LYS A 1 94 ? 107.534 16.669 104.152 1.00 29.20 91 LYS A CA 1
ATOM 716 C C . LYS A 1 94 ? 107.185 16.511 105.630 1.00 28.50 91 LYS A C 1
ATOM 717 O O . LYS A 1 94 ? 107.231 15.406 106.175 1.00 27.76 91 LYS A O 1
ATOM 723 N N . ASP A 1 95 ? 106.832 17.616 106.279 1.00 28.56 92 ASP A N 1
ATOM 724 C CA . ASP A 1 95 ? 106.518 17.592 107.707 1.00 29.00 92 ASP A CA 1
ATOM 725 C C . ASP A 1 95 ? 105.274 16.753 108.002 1.00 29.52 92 ASP A C 1
ATOM 726 O O . ASP A 1 95 ? 105.250 15.985 108.971 1.00 30.74 92 ASP A O 1
ATOM 731 N N . THR A 1 96 ? 104.245 16.908 107.171 1.00 28.64 93 THR A N 1
ATOM 732 C CA . THR A 1 96 ? 102.989 16.201 107.356 1.00 28.40 93 THR A CA 1
ATOM 733 C C . THR A 1 96 ? 103.181 14.695 107.129 1.00 27.47 93 THR A C 1
ATOM 734 O O . THR A 1 96 ? 102.640 13.892 107.885 1.00 27.49 93 THR A O 1
ATOM 738 N N . MET A 1 97 ? 103.956 14.321 106.112 1.00 26.62 94 MET A N 1
ATOM 739 C CA . MET A 1 97 ? 104.255 12.909 105.860 1.00 27.54 94 MET A CA 1
ATOM 740 C C . MET A 1 97 ? 105.054 12.296 107.009 1.00 28.99 94 MET A C 1
ATOM 741 O O . MET A 1 97 ? 104.806 11.146 107.403 1.00 28.65 94 MET A O 1
ATOM 746 N N . ASP A 1 98 ? 106.008 13.061 107.540 1.00 30.82 95 ASP A N 1
ATOM 747 C CA . ASP A 1 98 ? 106.825 12.618 108.691 1.00 32.81 95 ASP A CA 1
ATOM 748 C C . ASP A 1 98 ? 106.009 12.410 109.960 1.00 33.59 95 ASP A C 1
ATOM 749 O O . ASP A 1 98 ? 106.386 11.614 110.819 1.00 33.88 95 ASP A O 1
ATOM 754 N N . GLU A 1 99 ? 104.895 13.122 110.081 1.00 33.56 96 GLU A N 1
ATOM 755 C CA . GLU A 1 99 ? 103.975 12.927 111.197 1.00 35.70 96 GLU A CA 1
ATOM 756 C C . GLU A 1 99 ? 103.078 11.698 111.015 1.00 34.44 96 GLU A C 1
ATOM 757 O O . GLU A 1 99 ? 102.288 11.374 111.898 1.00 35.00 96 GLU A O 1
ATOM 763 N N . GLY A 1 100 ? 103.196 11.031 109.869 1.00 33.55 97 GLY A N 1
ATOM 764 C CA . GLY A 1 100 ? 102.456 9.804 109.587 1.00 32.61 97 GLY A CA 1
ATOM 765 C C . GLY A 1 100 ? 101.164 9.980 108.805 1.00 32.14 97 GLY A C 1
ATOM 766 O O . GLY A 1 100 ? 100.469 8.995 108.562 1.00 32.46 97 GLY A O 1
ATOM 767 N N . HIS A 1 101 ? 100.845 11.215 108.399 1.00 29.86 98 HIS A N 1
ATOM 768 C CA . HIS A 1 101 ? 99.584 11.516 107.713 1.00 28.68 98 HIS A CA 1
ATOM 769 C C . HIS A 1 101 ? 99.724 11.376 106.201 1.00 25.88 98 HIS A C 1
ATOM 770 O O . HIS A 1 101 ? 100.714 11.818 105.629 1.00 25.63 98 HIS A O 1
ATOM 777 N N . ASP A 1 102 ? 98.719 10.781 105.556 1.00 24.05 99 ASP A N 1
ATOM 778 C CA . ASP A 1 102 ? 98.650 10.770 104.097 1.00 22.83 99 ASP A CA 1
ATOM 779 C C . ASP A 1 102 ? 98.269 12.165 103.607 1.00 22.16 99 ASP A C 1
ATOM 780 O O . ASP A 1 102 ? 97.316 12.767 104.118 1.00 22.24 99 ASP A O 1
ATOM 785 N N . VAL A 1 103 ? 98.971 12.632 102.580 1.00 21.25 100 VAL A N 1
ATOM 786 C CA A VAL A 1 103 ? 98.729 13.963 102.041 0.50 20.91 100 VAL A CA 1
ATOM 787 C CA B VAL A 1 103 ? 98.799 13.973 102.019 0.50 20.84 100 VAL A CA 1
ATOM 788 C C . VAL A 1 103 ? 98.376 13.883 100.555 1.00 20.70 100 VAL A C 1
ATOM 789 O O . VAL A 1 103 ? 99.024 13.166 99.775 1.00 21.61 100 VAL A O 1
ATOM 796 N N . PHE A 1 104 ? 97.324 14.617 100.185 1.00 20.56 101 PHE A N 1
ATOM 797 C CA . PHE A 1 104 ? 96.878 14.757 98.804 1.00 21.22 101 PHE A CA 1
ATOM 798 C C . PHE A 1 104 ? 97.470 16.023 98.198 1.00 21.28 101 PHE A C 1
ATOM 799 O O . PHE A 1 104 ? 97.458 17.100 98.832 1.00 20.74 101 PHE A O 1
ATOM 807 N N . LEU A 1 105 ? 97.973 15.884 96.978 1.00 20.80 102 LEU A N 1
ATOM 808 C CA . LEU A 1 105 ? 98.219 17.009 96.097 1.00 20.99 102 LEU A CA 1
ATOM 809 C C . LEU A 1 105 ? 97.209 16.957 94.980 1.00 21.40 102 LEU A C 1
ATOM 810 O O . LEU A 1 105 ? 96.901 15.884 94.444 1.00 21.45 102 LEU A O 1
ATOM 815 N N . GLU A 1 106 ? 96.707 18.125 94.618 1.00 21.75 103 GLU A N 1
ATOM 816 C CA . GLU A 1 106 ? 95.927 18.296 93.417 1.00 23.86 103 GLU A CA 1
ATOM 817 C C . GLU A 1 106 ? 96.786 19.185 92.528 1.00 23.55 103 GLU A C 1
ATOM 818 O O . GLU A 1 106 ? 97.034 20.336 92.867 1.00 23.95 103 GLU A O 1
ATOM 824 N N . ILE A 1 107 ? 97.278 18.635 91.422 1.00 22.37 104 ILE A N 1
ATOM 825 C CA . ILE A 1 107 ? 98.191 19.362 90.540 1.00 22.35 104 ILE A CA 1
ATOM 826 C C . ILE A 1 107 ? 97.705 19.299 89.103 1.00 22.23 104 ILE A C 1
ATOM 827 O O . ILE A 1 107 ? 96.846 18.484 88.757 1.00 19.43 104 ILE A O 1
ATOM 832 N N . GLU A 1 108 ? 98.265 20.156 88.259 1.00 23.47 105 GLU A N 1
ATOM 833 C CA . GLU A 1 108 ? 98.022 20.054 86.832 1.00 24.81 105 GLU A CA 1
ATOM 834 C C . GLU A 1 108 ? 98.940 18.982 86.238 1.00 25.29 105 GLU A C 1
ATOM 835 O O . GLU A 1 108 ? 100.016 18.690 86.779 1.00 24.56 105 GLU A O 1
ATOM 841 N N . VAL A 1 109 ? 98.490 18.422 85.122 1.00 26.46 106 VAL A N 1
ATOM 842 C CA . VAL A 1 109 ? 98.973 17.121 84.615 1.00 28.80 106 VAL A CA 1
ATOM 843 C C . VAL A 1 109 ? 100.463 16.988 84.432 1.00 30.06 106 VAL A C 1
ATOM 844 O O . VAL A 1 109 ? 101.041 15.957 84.797 1.00 29.19 106 VAL A O 1
ATOM 848 N N . GLU A 1 110 ? 101.080 18.021 83.872 1.00 31.39 107 GLU A N 1
ATOM 849 C CA . GLU A 1 110 ? 102.478 17.938 83.474 1.00 33.88 107 GLU A CA 1
ATOM 850 C C . GLU A 1 110 ? 103.408 17.986 84.671 1.00 32.50 107 GLU A C 1
ATOM 851 O O . GLU A 1 110 ? 104.569 17.580 84.563 1.00 32.11 107 GLU A O 1
ATOM 857 N N . GLY A 1 111 ? 102.889 18.454 85.812 1.00 30.21 108 GLY A N 1
ATOM 858 C CA . GLY A 1 111 ? 103.662 18.612 87.038 1.00 28.96 108 GLY A CA 1
ATOM 859 C C . GLY A 1 111 ? 104.119 17.324 87.684 1.00 26.49 108 GLY A C 1
ATOM 860 O O . GLY A 1 111 ? 104.948 17.354 88.586 1.00 24.79 108 GLY A O 1
ATOM 861 N N . ALA A 1 112 ? 103.573 16.194 87.233 1.00 25.65 109 ALA A N 1
ATOM 862 C CA . ALA A 1 112 ? 103.923 14.892 87.768 1.00 24.28 109 ALA A CA 1
ATOM 863 C C . ALA A 1 112 ? 105.389 14.564 87.582 1.00 23.80 109 ALA A C 1
ATOM 864 O O . ALA A 1 112 ? 105.991 13.926 88.440 1.00 23.71 109 ALA A O 1
ATOM 866 N N . LYS A 1 113 ? 105.961 14.982 86.457 1.00 23.02 110 LYS A N 1
ATOM 867 C CA . LYS A 1 113 ? 107.376 14.719 86.227 1.00 22.91 110 LYS A CA 1
ATOM 868 C C . LYS A 1 113 ? 108.215 15.364 87.321 1.00 22.08 110 LYS A C 1
ATOM 869 O O . LYS A 1 113 ? 109.108 14.730 87.876 1.00 23.53 110 LYS A O 1
ATOM 875 N N . GLN A 1 114 ? 107.915 16.619 87.657 1.00 21.81 111 GLN A N 1
ATOM 876 C CA . GLN A 1 114 ? 108.638 17.292 88.729 1.00 20.96 111 GLN A CA 1
ATOM 877 C C . GLN A 1 114 ? 108.476 16.568 90.052 1.00 20.37 111 GLN A C 1
ATOM 878 O O . GLN A 1 114 ? 109.437 16.385 90.779 1.00 20.24 111 GLN A O 1
ATOM 884 N N . VAL A 1 115 ? 107.248 16.162 90.373 1.00 19.50 112 VAL A N 1
ATOM 885 C CA . VAL A 1 115 ? 106.998 15.525 91.662 1.00 18.89 112 VAL A CA 1
ATOM 886 C C . VAL A 1 115 ? 107.758 14.199 91.764 1.00 19.84 112 VAL A C 1
ATOM 887 O O . VAL A 1 115 ? 108.353 13.909 92.799 1.00 21.35 112 VAL A O 1
ATOM 891 N N . ARG A 1 116 ? 107.720 13.424 90.690 1.00 22.12 113 ARG A N 1
ATOM 892 C CA . ARG A 1 116 ? 108.302 12.078 90.686 1.00 25.04 113 ARG A CA 1
ATOM 893 C C . ARG A 1 116 ? 109.819 12.101 90.911 1.00 27.05 113 ARG A C 1
ATOM 894 O O . ARG A 1 116 ? 110.372 11.203 91.549 1.00 26.47 113 ARG A O 1
ATOM 902 N N . LYS A 1 117 ? 110.483 13.139 90.411 1.00 29.18 114 LYS A N 1
ATOM 903 C CA . LYS A 1 117 ? 111.925 13.304 90.622 1.00 31.94 114 LYS A CA 1
ATOM 904 C C . LYS A 1 117 ? 112.246 13.376 92.113 1.00 31.23 114 LYS A C 1
ATOM 905 O O . LYS A 1 117 ? 113.228 12.786 92.566 1.00 32.12 114 LYS A O 1
ATOM 911 N N . LYS A 1 118 ? 111.409 14.084 92.875 1.00 28.75 115 LYS A N 1
ATOM 912 C CA . LYS A 1 118 ? 111.617 14.254 94.315 1.00 28.33 115 LYS A CA 1
ATOM 913 C C . LYS A 1 118 ? 110.957 13.182 95.181 1.00 27.76 115 LYS A C 1
ATOM 914 O O . LYS A 1 118 ? 111.445 12.876 96.274 1.00 27.05 115 LYS A O 1
ATOM 920 N N . PHE A 1 119 ? 109.844 12.632 94.704 1.00 27.02 116 PHE A N 1
ATOM 921 C CA . PHE A 1 119 ? 109.082 11.633 95.453 1.00 27.64 116 PHE A CA 1
ATOM 922 C C . PHE A 1 119 ? 108.725 10.491 94.517 1.00 27.38 116 PHE A C 1
ATOM 923 O O . PHE A 1 119 ? 107.565 10.329 94.148 1.00 25.07 116 PHE A O 1
ATOM 931 N N . PRO A 1 120 ? 109.731 9.688 94.125 1.00 28.34 117 PRO A N 1
ATOM 932 C CA . PRO A 1 120 ? 109.500 8.642 93.127 1.00 28.69 117 PRO A CA 1
ATOM 933 C C . PRO A 1 120 ? 108.520 7.545 93.569 1.00 28.17 117 PRO A C 1
ATOM 934 O O . PRO A 1 120 ? 107.964 6.863 92.714 1.00 30.22 117 PRO A O 1
ATOM 938 N N . ASP A 1 121 ? 108.306 7.390 94.872 1.00 28.57 118 ASP A N 1
ATOM 939 C CA . ASP A 1 121 ? 107.375 6.384 95.399 1.00 31.06 118 ASP A CA 1
ATOM 940 C C . ASP A 1 121 ? 106.006 6.957 95.770 1.00 28.40 118 ASP A C 1
ATOM 941 O O . ASP A 1 121 ? 105.196 6.268 96.390 1.00 29.51 118 ASP A O 1
ATOM 946 N N . ALA A 1 122 ? 105.744 8.213 95.412 1.00 24.10 119 ALA A N 1
ATOM 947 C CA . ALA A 1 122 ? 104.398 8.770 95.579 1.00 22.21 119 ALA A CA 1
ATOM 948 C C . ALA A 1 122 ? 103.396 8.021 94.697 1.00 20.80 119 ALA A C 1
ATOM 949 O O . ALA A 1 122 ? 103.766 7.346 93.743 1.00 20.26 119 ALA A O 1
ATOM 951 N N . LEU A 1 123 ? 102.120 8.148 95.043 1.00 19.03 120 LEU A N 1
ATOM 952 C CA . LEU A 1 123 ? 101.041 7.458 94.359 1.00 18.89 120 LEU A CA 1
ATOM 953 C C . LEU A 1 123 ? 100.408 8.434 93.368 1.00 18.34 120 LEU A C 1
ATOM 954 O O . LEU A 1 123 ? 99.763 9.402 93.782 1.00 18.93 120 LEU A O 1
ATOM 959 N N . PHE A 1 124 ? 100.610 8.188 92.076 1.00 16.90 121 PHE A N 1
ATOM 960 C CA . PHE A 1 124 ? 100.154 9.085 91.015 1.00 17.02 121 PHE A CA 1
ATOM 961 C C . PHE A 1 124 ? 98.870 8.576 90.370 1.00 17.29 121 PHE A C 1
ATOM 962 O O . PHE A 1 124 ? 98.866 7.538 89.712 1.00 17.62 121 PHE A O 1
ATOM 970 N N . ILE A 1 125 ? 97.776 9.316 90.555 1.00 16.58 122 ILE A N 1
ATOM 971 C CA . ILE A 1 125 ? 96.474 8.904 90.035 1.00 16.42 122 ILE A CA 1
ATOM 972 C C . ILE A 1 125 ? 95.959 9.903 89.005 1.00 16.83 122 ILE A C 1
ATOM 973 O O . ILE A 1 125 ? 95.822 11.092 89.302 1.00 16.40 122 ILE A O 1
ATOM 978 N N . PHE A 1 126 ? 95.701 9.404 87.797 1.00 16.61 123 PHE A N 1
ATOM 979 C CA . PHE A 1 126 ? 95.183 10.210 86.681 1.00 17.82 123 PHE A CA 1
ATOM 980 C C . PHE A 1 126 ? 93.669 10.023 86.587 1.00 18.66 123 PHE A C 1
ATOM 981 O O . PHE A 1 126 ? 93.172 8.899 86.475 1.00 17.77 123 PHE A O 1
ATOM 989 N N . LEU A 1 127 ? 92.938 11.128 86.653 1.00 18.62 124 LEU A N 1
ATOM 990 C CA . LEU A 1 127 ? 91.482 11.109 86.509 1.00 19.41 124 LEU A CA 1
ATOM 991 C C . LEU A 1 127 ? 91.115 11.376 85.049 1.00 20.38 124 LEU A C 1
ATOM 992 O O . LEU A 1 127 ? 91.409 12.445 84.516 1.00 20.32 124 LEU A O 1
ATOM 997 N N . ALA A 1 128 ? 90.516 10.383 84.395 1.00 20.34 125 ALA A N 1
ATOM 998 C CA . ALA A 1 128 ? 90.182 10.463 82.976 1.00 21.29 125 ALA A CA 1
ATOM 999 C C . ALA A 1 128 ? 88.712 10.846 82.758 1.00 22.90 125 ALA A C 1
ATOM 1000 O O . ALA A 1 128 ? 87.842 10.478 83.547 1.00 22.41 125 ALA A O 1
ATOM 1002 N N . PRO A 1 129 ? 88.431 11.585 81.672 1.00 24.30 126 PRO A N 1
ATOM 1003 C CA . PRO A 1 129 ? 87.049 11.941 81.375 1.00 26.19 126 PRO A CA 1
ATOM 1004 C C . PRO A 1 129 ? 86.259 10.753 80.831 1.00 27.67 126 PRO A C 1
ATOM 1005 O O . PRO A 1 129 ? 86.828 9.918 80.133 1.00 27.67 126 PRO A O 1
ATOM 1009 N N . PRO A 1 130 ? 84.947 10.692 81.129 1.00 30.79 127 PRO A N 1
ATOM 1010 C CA . PRO A 1 130 ? 84.139 9.555 80.693 1.00 33.09 127 PRO A CA 1
ATOM 1011 C C . PRO A 1 130 ? 83.971 9.451 79.177 1.00 35.56 127 PRO A C 1
ATOM 1012 O O . PRO A 1 130 ? 83.623 8.378 78.683 1.00 37.84 127 PRO A O 1
ATOM 1016 N N . SER A 1 131 ? 84.231 10.541 78.453 1.00 36.75 128 SER A N 1
ATOM 1017 C CA . SER A 1 131 ? 84.243 10.514 76.984 1.00 39.13 128 SER A CA 1
ATOM 1018 C C . SER A 1 131 ? 85.210 9.473 76.403 1.00 42.00 128 SER A C 1
ATOM 1019 O O . SER A 1 131 ? 85.000 8.988 75.290 1.00 42.76 128 SER A O 1
ATOM 1022 N N . LEU A 1 132 ? 86.266 9.133 77.143 1.00 43.95 129 LEU A N 1
ATOM 1023 C CA . LEU A 1 132 ? 87.166 8.050 76.729 1.00 46.77 129 LEU A CA 1
ATOM 1024 C C . LEU A 1 132 ? 86.474 6.683 76.732 1.00 48.15 129 LEU A C 1
ATOM 1025 O O . LEU A 1 132 ? 86.685 5.877 75.823 1.00 49.38 129 LEU A O 1
ATOM 1030 N N . GLU A 1 133 ? 85.656 6.427 77.749 1.00 51.16 130 GLU A N 1
ATOM 1031 C CA . GLU A 1 133 ? 84.922 5.160 77.849 1.00 53.27 130 GLU A CA 1
ATOM 1032 C C . GLU A 1 133 ? 83.717 5.095 76.912 1.00 55.77 130 GLU A C 1
ATOM 1033 O O . GLU A 1 133 ? 83.315 4.009 76.498 1.00 58.74 130 GLU A O 1
ATOM 1039 N N . HIS A 1 134 ? 83.137 6.249 76.590 1.00 57.66 131 HIS A N 1
ATOM 1040 C CA . HIS A 1 134 ? 82.063 6.317 75.597 1.00 59.03 131 HIS A CA 1
ATOM 1041 C C . HIS A 1 134 ? 82.593 6.004 74.199 1.00 59.78 131 HIS A C 1
ATOM 1042 O O . HIS A 1 134 ? 81.881 5.426 73.377 1.00 62.82 131 HIS A O 1
ATOM 1049 N N . LEU A 1 135 ? 83.840 6.392 73.930 1.00 59.88 132 LEU A N 1
ATOM 1050 C CA . LEU A 1 135 ? 84.486 6.078 72.659 1.00 58.74 132 LEU A CA 1
ATOM 1051 C C . LEU A 1 135 ? 84.910 4.610 72.637 1.00 59.27 132 LEU A C 1
ATOM 1052 O O . LEU A 1 135 ? 84.230 3.766 72.054 1.00 58.76 132 LEU A O 1
ATOM 1057 N N . ASN A 1 155 ? 91.010 12.096 68.235 1.00 57.52 152 ASN A N 1
ATOM 1058 C CA . ASN A 1 155 ? 92.185 12.965 68.203 1.00 58.84 152 ASN A CA 1
ATOM 1059 C C . ASN A 1 155 ? 92.553 13.516 69.577 1.00 59.83 152 ASN A C 1
ATOM 1060 O O . ASN A 1 155 ? 93.710 13.445 69.991 1.00 63.26 152 ASN A O 1
ATOM 1065 N N . GLU A 1 156 ? 91.568 14.076 70.274 1.00 58.36 153 GLU A N 1
ATOM 1066 C CA . GLU A 1 156 ? 91.792 14.618 71.618 1.00 57.87 153 GLU A CA 1
ATOM 1067 C C . GLU A 1 156 ? 92.079 13.500 72.623 1.00 53.66 153 GLU A C 1
ATOM 1068 O O . GLU A 1 156 ? 92.752 13.721 73.632 1.00 54.73 153 GLU A O 1
ATOM 1074 N N . ALA A 1 157 ? 91.564 12.304 72.341 1.00 50.09 154 ALA A N 1
ATOM 1075 C CA . ALA A 1 157 ? 91.858 11.123 73.148 1.00 46.91 154 ALA A CA 1
ATOM 1076 C C . ALA A 1 157 ? 93.350 10.762 73.172 1.00 43.74 154 ALA A C 1
ATOM 1077 O O . ALA A 1 157 ? 93.843 10.297 74.198 1.00 41.36 154 ALA A O 1
ATOM 1079 N N A ARG A 1 158 ? 94.047 10.966 72.053 0.50 41.36 155 ARG A N 1
ATOM 1080 N N B ARG A 1 158 ? 94.060 10.979 72.061 0.50 41.90 155 ARG A N 1
ATOM 1081 C CA A ARG A 1 158 ? 95.492 10.726 71.987 0.50 40.03 155 ARG A CA 1
ATOM 1082 C CA B ARG A 1 158 ? 95.505 10.705 71.995 0.50 40.67 155 ARG A CA 1
ATOM 1083 C C A ARG A 1 158 ? 96.240 11.586 72.996 0.50 40.41 155 ARG A C 1
ATOM 1084 C C B ARG A 1 158 ? 96.268 11.593 72.975 0.50 40.84 155 ARG A C 1
ATOM 1085 O O A ARG A 1 158 ? 97.143 11.105 73.682 0.50 40.13 155 ARG A O 1
ATOM 1086 O O B ARG A 1 158 ? 97.206 11.136 73.629 0.50 40.50 155 ARG A O 1
ATOM 1101 N N . LYS A 1 159 ? 95.865 12.861 73.069 1.00 40.83 156 LYS A N 1
ATOM 1102 C CA . LYS A 1 159 ? 96.491 13.802 74.004 1.00 42.56 156 LYS A CA 1
ATOM 1103 C C . LYS A 1 159 ? 96.256 13.385 75.452 1.00 39.23 156 LYS A C 1
ATOM 1104 O O . LYS A 1 159 ? 97.168 13.447 76.277 1.00 37.19 156 LYS A O 1
ATOM 1110 N N . GLU A 1 160 ? 95.035 12.943 75.739 1.00 38.57 157 GLU A N 1
ATOM 1111 C CA . GLU A 1 160 ? 94.674 12.498 77.081 1.00 37.72 157 GLU A CA 1
ATOM 1112 C C . GLU A 1 160 ? 95.446 11.235 77.464 1.00 35.81 157 GLU A C 1
ATOM 1113 O O . GLU A 1 160 ? 95.954 11.130 78.576 1.00 33.69 157 GLU A O 1
ATOM 1119 N N . VAL A 1 161 ? 95.556 10.293 76.533 1.00 34.79 158 VAL A N 1
ATOM 1120 C CA . VAL A 1 161 ? 96.318 9.064 76.779 1.00 35.56 158 VAL A CA 1
ATOM 1121 C C . VAL A 1 161 ? 97.806 9.365 76.954 1.00 34.62 158 VAL A C 1
ATOM 1122 O O . VAL A 1 161 ? 98.461 8.768 77.806 1.00 33.93 158 VAL A O 1
ATOM 1126 N N . GLU A 1 162 ? 98.336 10.300 76.168 1.00 35.68 159 GLU A N 1
ATOM 1127 C CA . GLU A 1 162 ? 99.729 10.728 76.319 1.00 36.95 159 GLU A CA 1
ATOM 1128 C C . GLU A 1 162 ? 100.020 11.279 77.718 1.00 34.69 159 GLU A C 1
ATOM 1129 O O . GLU A 1 162 ? 101.072 10.995 78.284 1.00 33.54 159 GLU A O 1
ATOM 1135 N N . MET A 1 163 ? 99.076 12.039 78.276 1.00 33.48 160 MET A N 1
ATOM 1136 C CA . MET A 1 163 ? 99.200 12.564 79.642 1.00 33.64 160 MET A CA 1
ATOM 1137 C C . MET A 1 163 ? 99.368 11.448 80.689 1.00 29.84 160 MET A C 1
ATOM 1138 O O . MET A 1 163 ? 100.034 11.640 81.706 1.00 30.50 160 MET A O 1
ATOM 1143 N N . MET A 1 164 ? 98.760 10.291 80.433 1.00 27.90 161 MET A N 1
ATOM 1144 C CA . MET A 1 164 ? 98.723 9.191 81.407 1.00 26.69 161 MET A CA 1
ATOM 1145 C C . MET A 1 164 ? 100.061 8.549 81.714 1.00 25.87 161 MET A C 1
ATOM 1146 O O . MET A 1 164 ? 100.227 7.973 82.779 1.00 24.07 161 MET A O 1
ATOM 1151 N N . ASN A 1 165 ? 101.014 8.619 80.787 1.00 27.75 162 ASN A N 1
ATOM 1152 C CA . ASN A 1 165 ? 102.262 7.872 80.953 1.00 29.84 162 ASN A CA 1
ATOM 1153 C C . ASN A 1 165 ? 103.058 8.269 82.203 1.00 29.42 162 ASN A C 1
ATOM 1154 O O . ASN A 1 165 ? 103.861 7.484 82.697 1.00 29.81 162 ASN A O 1
ATOM 1159 N N . LEU A 1 166 ? 102.782 9.464 82.732 1.00 29.30 163 LEU A N 1
ATOM 1160 C CA . LEU A 1 166 ? 103.403 9.972 83.960 1.00 30.83 163 LEU A CA 1
ATOM 1161 C C . LEU A 1 166 ? 102.768 9.443 85.263 1.00 29.04 163 LEU A C 1
ATOM 1162 O O . LEU A 1 166 ? 103.259 9.745 86.357 1.00 29.58 163 LEU A O 1
ATOM 1167 N N . TYR A 1 167 ? 101.696 8.651 85.149 1.00 25.55 164 TYR A N 1
ATOM 1168 C CA . TYR A 1 167 ? 100.871 8.276 86.296 1.00 22.98 164 TYR A CA 1
ATOM 1169 C C . TYR A 1 167 ? 100.883 6.763 86.539 1.00 22.78 164 TYR A C 1
ATOM 1170 O O . TYR A 1 167 ? 101.238 5.988 85.649 1.00 23.98 164 TYR A O 1
ATOM 1179 N N . ASP A 1 168 ? 100.505 6.369 87.752 1.00 22.13 165 ASP A N 1
ATOM 1180 C CA . ASP A 1 168 ? 100.524 4.968 88.199 1.00 22.22 165 ASP A CA 1
ATOM 1181 C C . ASP A 1 168 ? 99.189 4.241 87.978 1.00 21.53 165 ASP A C 1
ATOM 1182 O O . ASP A 1 168 ? 99.171 3.025 87.737 1.00 22.38 165 ASP A O 1
ATOM 1187 N N . TYR A 1 169 ? 98.087 4.982 88.096 1.00 19.49 166 TYR A N 1
ATOM 1188 C CA . TYR A 1 169 ? 96.724 4.455 87.992 1.00 19.07 166 TYR A CA 1
ATOM 1189 C C . TYR A 1 169 ? 95.894 5.431 87.192 1.00 18.67 166 TYR A C 1
ATOM 1190 O O . TYR A 1 169 ? 96.187 6.625 87.191 1.00 17.61 166 TYR A O 1
ATOM 1199 N N . VAL A 1 170 ? 94.861 4.916 86.531 1.00 18.13 167 VAL A N 1
ATOM 1200 C CA . VAL A 1 170 ? 93.912 5.718 85.763 1.00 17.93 167 VAL A CA 1
ATOM 1201 C C . VAL A 1 170 ? 92.508 5.382 86.245 1.00 18.17 167 VAL A C 1
ATOM 1202 O O . VAL A 1 170 ? 92.116 4.211 86.262 1.00 18.49 167 VAL A O 1
ATOM 1206 N N . VAL A 1 171 ? 91.775 6.409 86.669 1.00 17.54 168 VAL A N 1
ATOM 1207 C CA . VAL A 1 171 ? 90.407 6.295 87.163 1.00 18.13 168 VAL A CA 1
ATOM 1208 C C . VAL A 1 171 ? 89.497 7.163 86.297 1.00 19.34 168 VAL A C 1
ATOM 1209 O O . VAL A 1 171 ? 89.769 8.349 86.100 1.00 19.50 168 VAL A O 1
ATOM 1213 N N . VAL A 1 172 ? 88.424 6.580 85.770 1.00 20.54 169 VAL A N 1
ATOM 1214 C CA . VAL A 1 172 ? 87.479 7.337 84.960 1.00 21.41 169 VAL A CA 1
ATOM 1215 C C . VAL A 1 172 ? 86.490 8.055 85.875 1.00 22.06 169 VAL A C 1
ATOM 1216 O O . VAL A 1 172 ? 85.936 7.453 86.799 1.00 21.28 169 VAL A O 1
ATOM 1220 N N . ASN A 1 173 ? 86.277 9.349 85.636 1.00 22.60 170 ASN A N 1
ATOM 1221 C CA . ASN A 1 173 ? 85.271 10.090 86.381 1.00 23.63 170 ASN A CA 1
ATOM 1222 C C . ASN A 1 173 ? 83.933 9.969 85.668 1.00 25.48 170 ASN A C 1
ATOM 1223 O O . ASN A 1 173 ? 83.463 10.923 85.043 1.00 24.56 170 ASN A O 1
ATOM 1228 N N . ASP A 1 174 ? 83.334 8.783 85.751 1.00 26.00 171 ASP A N 1
ATOM 1229 C CA . ASP A 1 174 ? 82.002 8.561 85.174 1.00 26.57 171 ASP A CA 1
ATOM 1230 C C . ASP A 1 174 ? 80.937 9.120 86.117 1.00 26.72 171 ASP A C 1
ATOM 1231 O O . ASP A 1 174 ? 80.044 9.862 85.697 1.00 27.28 171 ASP A O 1
ATOM 1236 N N . GLU A 1 175 ? 81.070 8.782 87.392 1.00 25.42 172 GLU A N 1
ATOM 1237 C CA . GLU A 1 175 ? 80.250 9.314 88.472 1.00 26.91 172 GLU A CA 1
ATOM 1238 C C . GLU A 1 175 ? 81.185 9.623 89.623 1.00 24.73 172 GLU A C 1
ATOM 1239 O O . GLU A 1 175 ? 82.128 8.861 89.851 1.00 23.56 172 GLU A O 1
ATOM 1245 N N . VAL A 1 176 ? 80.911 10.692 90.368 1.00 24.43 173 VAL A N 1
ATOM 1246 C CA . VAL A 1 176 ? 81.807 11.132 91.456 1.00 23.94 173 VAL A CA 1
ATOM 1247 C C . VAL A 1 176 ? 81.961 10.052 92.531 1.00 24.31 173 VAL A C 1
ATOM 1248 O O . VAL A 1 176 ? 83.066 9.802 93.048 1.00 22.19 173 VAL A O 1
ATOM 1252 N N . GLU A 1 177 ? 80.849 9.401 92.856 1.00 23.86 174 GLU A N 1
ATOM 1253 C CA . GLU A 1 177 ? 80.874 8.367 93.871 1.00 24.55 174 GLU A CA 1
ATOM 1254 C C . GLU A 1 177 ? 81.759 7.199 93.458 1.00 22.41 174 GLU A C 1
ATOM 1255 O O . GLU A 1 177 ? 82.538 6.708 94.269 1.00 22.30 174 GLU A O 1
ATOM 1261 N N . LEU A 1 178 ? 81.635 6.754 92.210 1.00 22.71 175 LEU A N 1
ATOM 1262 C CA . LEU A 1 178 ? 82.409 5.611 91.713 1.00 22.48 175 LEU A CA 1
ATOM 1263 C C . LEU A 1 178 ? 83.895 5.949 91.647 1.00 22.19 175 LEU A C 1
ATOM 1264 O O . LEU A 1 178 ? 84.743 5.136 92.033 1.00 21.88 175 LEU A O 1
ATOM 1269 N N . ALA A 1 179 ? 84.201 7.155 91.175 1.00 21.12 176 ALA A N 1
ATOM 1270 C CA . ALA A 1 179 ? 85.598 7.618 91.118 1.00 21.14 176 ALA A CA 1
ATOM 1271 C C . ALA A 1 179 ? 86.220 7.662 92.507 1.00 20.59 176 ALA A C 1
ATOM 1272 O O . ALA A 1 179 ? 87.355 7.233 92.689 1.00 20.45 176 ALA A O 1
ATOM 1274 N N . LYS A 1 180 ? 85.480 8.186 93.477 1.00 21.00 177 LYS A N 1
ATOM 1275 C CA . LYS A 1 180 ? 85.950 8.245 94.855 1.00 20.46 177 LYS A CA 1
ATOM 1276 C C . LYS A 1 180 ? 86.228 6.830 95.376 1.00 20.94 177 LYS A C 1
ATOM 1277 O O . LYS A 1 180 ? 87.266 6.590 95.991 1.00 20.06 177 LYS A O 1
ATOM 1283 N N . ASN A 1 181 ? 85.306 5.897 95.133 1.00 21.54 178 ASN A N 1
ATOM 1284 C CA . ASN A 1 181 ? 85.500 4.524 95.613 1.00 22.21 178 ASN A CA 1
ATOM 1285 C C . ASN A 1 181 ? 86.750 3.869 95.028 1.00 21.19 178 ASN A C 1
ATOM 1286 O O . ASN A 1 181 ? 87.488 3.181 95.742 1.00 21.19 178 ASN A O 1
ATOM 1291 N N . ARG A 1 182 ? 86.965 4.076 93.729 1.00 20.75 179 ARG A N 1
ATOM 1292 C CA . ARG A 1 182 ? 88.135 3.558 93.025 1.00 20.61 179 ARG A CA 1
ATOM 1293 C C . ARG A 1 182 ? 89.434 4.104 93.622 1.00 20.21 179 ARG A C 1
ATOM 1294 O O . ARG A 1 182 ? 90.384 3.360 93.854 1.00 19.92 179 ARG A O 1
ATOM 1302 N N . ILE A 1 183 ? 89.468 5.404 93.871 1.00 19.56 180 ILE A N 1
ATOM 1303 C CA . ILE A 1 183 ? 90.643 6.023 94.470 1.00 19.30 180 ILE A CA 1
ATOM 1304 C C . ILE A 1 183 ? 90.882 5.526 95.899 1.00 19.80 180 ILE A C 1
ATOM 1305 O O . ILE A 1 183 ? 92.011 5.221 96.282 1.00 19.60 180 ILE A O 1
ATOM 1310 N N . GLN A 1 184 ? 89.820 5.413 96.685 1.00 20.98 181 GLN A N 1
ATOM 1311 C CA . GLN A 1 184 ? 89.955 4.897 98.052 1.00 21.75 181 GLN A CA 1
ATOM 1312 C C . GLN A 1 184 ? 90.525 3.486 98.048 1.00 21.91 181 GLN A C 1
ATOM 1313 O O . GLN A 1 184 ? 91.358 3.143 98.884 1.00 22.65 181 GLN A O 1
ATOM 1319 N N . CYS A 1 185 ? 90.117 2.686 97.074 1.00 22.73 182 CYS A N 1
ATOM 1320 C CA A CYS A 1 185 ? 90.624 1.311 96.914 0.50 22.92 182 CYS A CA 1
ATOM 1321 C CA B CYS A 1 185 ? 90.641 1.350 96.963 0.50 21.94 182 CYS A CA 1
ATOM 1322 C C . CYS A 1 185 ? 92.122 1.353 96.553 1.00 21.94 182 CYS A C 1
ATOM 1323 O O . CYS A 1 185 ? 92.926 0.588 97.082 1.00 20.79 182 CYS A O 1
ATOM 1328 N N . ILE A 1 186 ? 92.496 2.236 95.629 1.00 19.46 183 ILE A N 1
ATOM 1329 C CA . ILE A 1 186 ? 93.896 2.345 95.231 1.00 18.27 183 ILE A CA 1
ATOM 1330 C C . ILE A 1 186 ? 94.776 2.707 96.439 1.00 17.32 183 ILE A C 1
ATOM 1331 O O . ILE A 1 186 ? 95.858 2.129 96.632 1.00 17.41 183 ILE A O 1
ATOM 1336 N N . VAL A 1 187 ? 94.314 3.659 97.249 1.00 17.71 184 VAL A N 1
ATOM 1337 C CA . VAL A 1 187 ? 95.046 4.096 98.433 1.00 17.53 184 VAL A CA 1
ATOM 1338 C C . VAL A 1 187 ? 95.115 2.973 99.464 1.00 18.33 184 VAL A C 1
ATOM 1339 O O . VAL A 1 187 ? 96.161 2.730 100.035 1.00 18.17 184 VAL A O 1
ATOM 1343 N N . GLU A 1 188 ? 93.997 2.288 99.686 1.00 19.57 185 GLU A N 1
ATOM 1344 C CA . GLU A 1 188 ? 93.990 1.144 100.596 1.00 22.04 185 GLU A CA 1
ATOM 1345 C C . GLU A 1 188 ? 94.996 0.084 100.137 1.00 21.08 185 GLU A C 1
ATOM 1346 O O . GLU A 1 188 ? 95.762 -0.446 100.949 1.00 22.13 185 GLU A O 1
ATOM 1352 N N . ALA A 1 189 ? 94.993 -0.222 98.841 1.00 20.43 186 ALA A N 1
ATOM 1353 C CA . ALA A 1 189 ? 95.930 -1.191 98.280 1.00 20.15 186 ALA A CA 1
ATOM 1354 C C . ALA A 1 189 ? 97.382 -0.756 98.481 1.00 20.55 186 ALA A C 1
ATOM 1355 O O . ALA A 1 189 ? 98.243 -1.570 98.817 1.00 20.15 186 ALA A O 1
ATOM 1357 N N . GLU A 1 190 ? 97.650 0.539 98.316 1.00 19.87 187 GLU A N 1
ATOM 1358 C CA . GLU A 1 190 ? 98.991 1.054 98.518 1.00 21.49 187 GLU A CA 1
ATOM 1359 C C . GLU A 1 190 ? 99.475 0.823 99.957 1.00 19.90 187 GLU A C 1
ATOM 1360 O O . GLU A 1 190 ? 100.656 0.539 100.178 1.00 19.71 187 GLU A O 1
ATOM 1366 N N . HIS A 1 191 ? 98.572 0.958 100.927 1.00 19.00 188 HIS A N 1
ATOM 1367 C CA . HIS A 1 191 ? 98.905 0.705 102.330 1.00 19.65 188 HIS A CA 1
ATOM 1368 C C . HIS A 1 191 ? 99.176 -0.773 102.613 1.00 19.52 188 HIS A C 1
ATOM 1369 O O . HIS A 1 191 ? 99.820 -1.094 103.610 1.00 19.95 188 HIS A O 1
ATOM 1376 N N . LEU A 1 192 ? 98.687 -1.648 101.738 1.00 19.41 189 LEU A N 1
ATOM 1377 C CA . LEU A 1 192 ? 98.904 -3.102 101.867 1.00 20.46 189 LEU A CA 1
ATOM 1378 C C . LEU A 1 192 ? 100.100 -3.620 101.068 1.00 21.28 189 LEU A C 1
ATOM 1379 O O . LEU A 1 192 ? 100.356 -4.830 101.055 1.00 20.22 189 LEU A O 1
ATOM 1384 N N . LYS A 1 193 ? 100.830 -2.734 100.387 1.00 21.76 190 LYS A N 1
ATOM 1385 C CA . LYS A 1 193 ? 101.975 -3.159 99.579 1.00 23.76 190 LYS A CA 1
ATOM 1386 C C . LYS A 1 193 ? 103.052 -3.809 100.427 1.00 24.07 190 LYS A C 1
ATOM 1387 O O . LYS A 1 193 ? 103.325 -3.370 101.546 1.00 24.14 190 LYS A O 1
ATOM 1393 N N . ARG A 1 194 ? 103.649 -4.867 99.884 1.00 23.61 191 ARG A N 1
ATOM 1394 C CA . ARG A 1 194 ? 104.582 -5.691 100.634 1.00 24.72 191 ARG A CA 1
ATOM 1395 C C . ARG A 1 194 ? 105.825 -4.921 101.058 1.00 26.72 191 ARG A C 1
ATOM 1396 O O . ARG A 1 194 ? 106.255 -5.062 102.191 1.00 28.61 191 ARG A O 1
ATOM 1404 N N . GLU A 1 195 ? 106.403 -4.121 100.166 1.00 30.68 192 GLU A N 1
ATOM 1405 C CA . GLU A 1 195 ? 107.647 -3.410 100.498 1.00 33.63 192 GLU A CA 1
ATOM 1406 C C . GLU A 1 195 ? 107.437 -2.560 101.741 1.00 33.18 192 GLU A C 1
ATOM 1407 O O . GLU A 1 195 ? 108.282 -2.518 102.635 1.00 33.53 192 GLU A O 1
ATOM 1413 N N . ARG A 1 196 ? 106.279 -1.912 101.798 1.00 33.76 193 ARG A N 1
ATOM 1414 C CA . ARG A 1 196 ? 105.890 -1.081 102.928 1.00 33.73 193 ARG A CA 1
ATOM 1415 C C . ARG A 1 196 ? 105.622 -1.917 104.178 1.00 33.29 193 ARG A C 1
ATOM 1416 O O . ARG A 1 196 ? 106.114 -1.603 105.259 1.00 34.66 193 ARG A O 1
ATOM 1424 N N . VAL A 1 197 ? 104.848 -2.989 104.028 1.00 32.26 194 VAL A N 1
ATOM 1425 C CA . VAL A 1 197 ? 104.493 -3.848 105.157 1.00 30.92 194 VAL A CA 1
ATOM 1426 C C . VAL A 1 197 ? 105.718 -4.628 105.652 1.00 31.53 194 VAL A C 1
ATOM 1427 O O . VAL A 1 197 ? 105.902 -4.798 106.852 1.00 33.40 194 VAL A O 1
ATOM 1431 N N . GLU A 1 198 ? 106.540 -5.096 104.713 1.00 34.86 195 GLU A N 1
ATOM 1432 C CA . GLU A 1 198 ? 107.790 -5.813 105.006 1.00 36.51 195 GLU A CA 1
ATOM 1433 C C . GLU A 1 198 ? 108.732 -4.950 105.850 1.00 39.92 195 GLU A C 1
ATOM 1434 O O . GLU A 1 198 ? 109.211 -5.391 106.897 1.00 42.16 195 GLU A O 1
ATOM 1440 N N . ALA A 1 199 ? 108.976 -3.720 105.394 1.00 40.05 196 ALA A N 1
ATOM 1441 C CA . ALA A 1 199 ? 109.825 -2.760 106.114 1.00 42.07 196 ALA A CA 1
ATOM 1442 C C . ALA A 1 199 ? 109.346 -2.508 107.544 1.00 42.52 196 ALA A C 1
ATOM 1443 O O . ALA A 1 199 ? 110.160 -2.363 108.461 1.00 44.68 196 ALA A O 1
ATOM 1445 N N . LYS A 1 200 ? 108.028 -2.446 107.719 1.00 42.63 197 LYS A N 1
ATOM 1446 C CA . LYS A 1 200 ? 107.406 -2.245 109.030 1.00 44.12 197 LYS A CA 1
ATOM 1447 C C . LYS A 1 200 ? 107.719 -3.385 109.998 1.00 46.53 197 LYS A C 1
ATOM 1448 O O . LYS A 1 200 ? 108.059 -3.141 111.158 1.00 47.01 197 LYS A O 1
ATOM 1454 N N . TYR A 1 201 ? 107.596 -4.623 109.523 1.00 47.55 198 TYR A N 1
ATOM 1455 C CA . TYR A 1 201 ? 107.895 -5.793 110.351 1.00 49.90 198 TYR A CA 1
ATOM 1456 C C . TYR A 1 201 ? 109.406 -5.970 110.556 1.00 51.67 198 TYR A C 1
ATOM 1457 O O . TYR A 1 201 ? 109.840 -6.330 111.646 1.00 52.37 198 TYR A O 1
ATOM 1466 N N . ARG A 1 202 ? 110.197 -5.710 109.519 1.00 57.04 199 ARG A N 1
ATOM 1467 C CA . ARG A 1 202 ? 111.661 -5.802 109.616 1.00 61.18 199 ARG A CA 1
ATOM 1468 C C . ARG A 1 202 ? 112.212 -4.818 110.648 1.00 63.48 199 ARG A C 1
ATOM 1469 O O . ARG A 1 202 ? 113.005 -5.196 111.513 1.00 64.02 199 ARG A O 1
ATOM 1477 N N . LYS A 1 203 ? 111.780 -3.562 110.556 1.00 66.41 200 LYS A N 1
ATOM 1478 C CA . LYS A 1 203 ? 112.234 -2.512 111.475 1.00 68.43 200 LYS A CA 1
ATOM 1479 C C . LYS A 1 203 ? 111.777 -2.764 112.918 1.00 68.80 200 LYS A C 1
ATOM 1480 O O . LYS A 1 203 ? 112.468 -2.381 113.862 1.00 69.93 200 LYS A O 1
ATOM 1486 N N . MET A 1 204 ? 110.624 -3.411 113.079 1.00 69.93 201 MET A N 1
ATOM 1487 C CA . MET A 1 204 ? 110.063 -3.708 114.401 1.00 72.09 201 MET A CA 1
ATOM 1488 C C . MET A 1 204 ? 111.065 -4.423 115.311 1.00 73.36 201 MET A C 1
ATOM 1489 O O . MET A 1 204 ? 111.809 -5.300 114.870 1.00 75.20 201 MET A O 1
ATOM 1494 N N . ASP B 1 5 ? 97.908 -8.105 73.142 1.00 55.14 2 ASP B N 1
ATOM 1495 C CA . ASP B 1 5 ? 96.967 -8.318 71.995 1.00 54.29 2 ASP B CA 1
ATOM 1496 C C . ASP B 1 5 ? 95.529 -8.261 72.532 1.00 53.19 2 ASP B C 1
ATOM 1497 O O . ASP B 1 5 ? 95.057 -7.189 72.916 1.00 51.89 2 ASP B O 1
ATOM 1502 N N . ASN B 1 6 ? 94.823 -9.391 72.516 1.00 51.48 3 ASN B N 1
ATOM 1503 C CA . ASN B 1 6 ? 93.700 -9.623 73.422 1.00 50.30 3 ASN B CA 1
ATOM 1504 C C . ASN B 1 6 ? 94.097 -9.321 74.874 1.00 46.36 3 ASN B C 1
ATOM 1505 O O . ASN B 1 6 ? 95.167 -9.737 75.325 1.00 46.20 3 ASN B O 1
ATOM 1510 N N . GLU B 1 7 ? 93.245 -8.593 75.596 1.00 41.89 4 GLU B N 1
ATOM 1511 C CA . GLU B 1 7 ? 93.492 -8.308 77.013 1.00 39.87 4 GLU B CA 1
ATOM 1512 C C . GLU B 1 7 ? 93.324 -9.579 77.850 1.00 36.32 4 GLU B C 1
ATOM 1513 O O . GLU B 1 7 ? 92.228 -10.141 77.926 1.00 37.21 4 GLU B O 1
ATOM 1519 N N . LYS B 1 8 ? 94.406 -10.026 78.475 1.00 33.75 5 LYS B N 1
ATOM 1520 C CA . LYS B 1 8 ? 94.348 -11.234 79.289 1.00 30.45 5 LYS B CA 1
ATOM 1521 C C . LYS B 1 8 ? 93.843 -10.915 80.689 1.00 27.54 5 LYS B C 1
ATOM 1522 O O . LYS B 1 8 ? 94.058 -9.822 81.216 1.00 24.94 5 LYS B O 1
ATOM 1528 N N . GLY B 1 9 ? 93.166 -11.882 81.293 1.00 22.89 6 GLY B N 1
ATOM 1529 C CA . GLY B 1 9 ? 92.833 -11.780 82.705 1.00 21.79 6 GLY B CA 1
ATOM 1530 C C . GLY B 1 9 ? 94.088 -11.835 83.549 1.00 20.37 6 GLY B C 1
ATOM 1531 O O . GLY B 1 9 ? 95.147 -12.261 83.089 1.00 20.74 6 GLY B O 1
ATOM 1532 N N . LEU B 1 10 ? 93.956 -11.402 84.795 1.00 19.04 7 LEU B N 1
ATOM 1533 C CA . LEU B 1 10 ? 95.047 -11.395 85.751 1.00 18.64 7 LEU B CA 1
ATOM 1534 C C . LEU B 1 10 ? 95.157 -12.763 86.378 1.00 17.47 7 LEU B C 1
ATOM 1535 O O . LEU B 1 10 ? 94.161 -13.473 86.474 1.00 18.20 7 LEU B O 1
ATOM 1540 N N . LEU B 1 11 ? 96.369 -13.128 86.776 1.00 16.75 8 LEU B N 1
ATOM 1541 C CA . LEU B 1 11 ? 96.588 -14.301 87.614 1.00 15.91 8 LEU B CA 1
ATOM 1542 C C . LEU B 1 11 ? 96.789 -13.814 89.038 1.00 16.42 8 LEU B C 1
ATOM 1543 O O . LEU B 1 11 ? 97.735 -13.064 89.326 1.00 16.74 8 LEU B O 1
ATOM 1548 N N . ILE B 1 12 ? 95.885 -14.231 89.921 1.00 15.47 9 ILE B N 1
ATOM 1549 C CA . ILE B 1 12 ? 95.877 -13.801 91.313 1.00 15.38 9 ILE B CA 1
ATOM 1550 C C . ILE B 1 12 ? 96.306 -14.982 92.164 1.00 15.13 9 ILE B C 1
ATOM 1551 O O . ILE B 1 12 ? 95.715 -16.062 92.068 1.00 15.25 9 ILE B O 1
ATOM 1556 N N . VAL B 1 13 ? 97.329 -14.793 92.983 1.00 14.32 10 VAL B N 1
ATOM 1557 C CA . VAL B 1 13 ? 97.866 -15.894 93.787 1.00 14.98 10 VAL B CA 1
ATOM 1558 C C . VAL B 1 13 ? 97.752 -15.525 95.256 1.00 14.71 10 VAL B C 1
ATOM 1559 O O . VAL B 1 13 ? 98.376 -14.561 95.712 1.00 14.97 10 VAL B O 1
ATOM 1563 N N . LEU B 1 14 ? 96.940 -16.281 95.990 1.00 14.15 11 LEU B N 1
ATOM 1564 C CA . LEU B 1 14 ? 96.841 -16.135 97.434 1.00 13.92 11 LEU B CA 1
ATOM 1565 C C . LEU B 1 14 ? 97.654 -17.224 98.106 1.00 14.58 11 LEU B C 1
ATOM 1566 O O . LEU B 1 14 ? 97.358 -18.408 97.937 1.00 14.71 11 LEU B O 1
ATOM 1571 N N . SER B 1 15 ? 98.662 -16.829 98.882 1.00 14.68 12 SER B N 1
ATOM 1572 C CA . SER B 1 15 ? 99.416 -17.785 99.679 1.00 15.16 12 SER B CA 1
ATOM 1573 C C . SER B 1 15 ? 99.723 -17.212 101.057 1.00 16.76 12 SER B C 1
ATOM 1574 O O . SER B 1 15 ? 99.120 -16.208 101.463 1.00 17.45 12 SER B O 1
ATOM 1577 N N . GLY B 1 16 ? 100.621 -17.854 101.793 1.00 17.43 13 GLY B N 1
ATOM 1578 C CA . GLY B 1 16 ? 100.925 -17.463 103.167 1.00 18.76 13 GLY B CA 1
ATOM 1579 C C . GLY B 1 16 ? 101.197 -18.703 104.004 1.00 19.69 13 GLY B C 1
ATOM 1580 O O . GLY B 1 16 ? 101.007 -19.825 103.531 1.00 19.38 13 GLY B O 1
ATOM 1581 N N . PRO B 1 17 ? 101.596 -18.513 105.270 1.00 21.57 14 PRO B N 1
ATOM 1582 C CA . PRO B 1 17 ? 102.025 -19.648 106.101 1.00 22.27 14 PRO B CA 1
ATOM 1583 C C . PRO B 1 17 ? 100.963 -20.716 106.360 1.00 22.00 14 PRO B C 1
ATOM 1584 O O . PRO B 1 17 ? 99.761 -20.458 106.278 1.00 21.31 14 PRO B O 1
ATOM 1588 N N . SER B 1 18 ? 101.418 -21.923 106.693 1.00 22.92 15 SER B N 1
ATOM 1589 C CA . SER B 1 18 ? 100.533 -22.996 107.130 1.00 24.35 15 SER B CA 1
ATOM 1590 C C . SER B 1 18 ? 99.559 -22.537 108.209 1.00 23.43 15 SER B C 1
ATOM 1591 O O . SER B 1 18 ? 99.964 -21.896 109.188 1.00 24.57 15 SER B O 1
ATOM 1594 N N . GLY B 1 19 ? 98.279 -22.835 108.018 1.00 22.62 16 GLY B N 1
ATOM 1595 C CA . GLY B 1 19 ? 97.265 -22.599 109.043 1.00 23.57 16 GLY B CA 1
ATOM 1596 C C . GLY B 1 19 ? 96.802 -21.166 109.219 1.00 23.90 16 GLY B C 1
ATOM 1597 O O . GLY B 1 19 ? 96.083 -20.869 110.170 1.00 24.92 16 GLY B O 1
ATOM 1598 N N . VAL B 1 20 ? 97.212 -20.276 108.315 1.00 22.94 17 VAL B N 1
ATOM 1599 C CA . VAL B 1 20 ? 96.824 -18.865 108.386 1.00 22.71 17 VAL B CA 1
ATOM 1600 C C . VAL B 1 20 ? 95.357 -18.663 107.975 1.00 22.48 17 VAL B C 1
ATOM 1601 O O . VAL B 1 20 ? 94.725 -17.690 108.385 1.00 22.82 17 VAL B O 1
ATOM 1605 N N . GLY B 1 21 ? 94.821 -19.584 107.170 1.00 21.01 18 GLY B N 1
ATOM 1606 C CA . GLY B 1 21 ? 93.413 -19.556 106.759 1.00 20.65 18 GLY B CA 1
ATOM 1607 C C . GLY B 1 21 ? 93.149 -19.175 105.306 1.00 20.16 18 GLY B C 1
ATOM 1608 O O . GLY B 1 21 ? 92.102 -18.596 104.981 1.00 20.10 18 GLY B O 1
ATOM 1609 N N . LYS B 1 22 ? 94.093 -19.511 104.427 1.00 19.38 19 LYS B N 1
ATOM 1610 C CA . LYS B 1 22 ? 93.939 -19.285 102.980 1.00 19.13 19 LYS B CA 1
ATOM 1611 C C . LYS B 1 22 ? 92.668 -19.932 102.437 1.00 18.66 19 LYS B C 1
ATOM 1612 O O . LYS B 1 22 ? 91.943 -19.333 101.639 1.00 17.68 19 LYS B O 1
ATOM 1618 N N . GLY B 1 23 ? 92.401 -21.168 102.860 1.00 18.21 20 GLY B N 1
ATOM 1619 C CA . GLY B 1 23 ? 91.218 -21.890 102.406 1.00 18.59 20 GLY B CA 1
ATOM 1620 C C . GLY B 1 23 ? 89.923 -21.186 102.778 1.00 18.58 20 GLY B C 1
ATOM 1621 O O . GLY B 1 23 ? 89.037 -21.011 101.945 1.00 18.49 20 GLY B O 1
ATOM 1622 N N . THR B 1 24 ? 89.835 -20.767 104.036 1.00 19.95 21 THR B N 1
ATOM 1623 C CA . THR B 1 24 ? 88.662 -20.062 104.544 1.00 21.67 21 THR B CA 1
ATOM 1624 C C . THR B 1 24 ? 88.429 -18.719 103.840 1.00 19.60 21 THR B C 1
ATOM 1625 O O . THR B 1 24 ? 87.291 -18.391 103.514 1.00 20.36 21 THR B O 1
ATOM 1629 N N . VAL B 1 25 ? 89.495 -17.968 103.587 1.00 18.25 22 VAL B N 1
ATOM 1630 C CA . VAL B 1 25 ? 89.361 -16.691 102.886 1.00 17.72 22 VAL B CA 1
ATOM 1631 C C . VAL B 1 25 ? 88.966 -16.905 101.424 1.00 17.47 22 VAL B C 1
ATOM 1632 O O . VAL B 1 25 ? 88.057 -16.242 100.911 1.00 16.87 22 VAL B O 1
ATOM 1636 N N . ARG B 1 26 ? 89.630 -17.848 100.752 1.00 16.95 23 ARG B N 1
ATOM 1637 C CA . ARG B 1 26 ? 89.253 -18.200 99.396 1.00 17.59 23 ARG B CA 1
ATOM 1638 C C . ARG B 1 26 ? 87.780 -18.643 99.309 1.00 18.18 23 ARG B C 1
ATOM 1639 O O . ARG B 1 26 ? 87.054 -18.233 98.414 1.00 18.36 23 ARG B O 1
ATOM 1647 N N . LYS B 1 27 ? 87.351 -19.480 100.249 1.00 19.84 24 LYS B N 1
ATOM 1648 C CA . LYS B 1 27 ? 85.974 -19.954 100.262 1.00 21.87 24 LYS B CA 1
ATOM 1649 C C . LYS B 1 27 ? 85.012 -18.758 100.327 1.00 21.13 24 LYS B C 1
ATOM 1650 O O . LYS B 1 27 ? 84.077 -18.670 99.533 1.00 21.25 24 LYS B O 1
ATOM 1656 N N . ARG B 1 28 ? 85.277 -17.817 101.229 1.00 22.43 25 ARG B N 1
ATOM 1657 C CA . ARG B 1 28 ? 84.441 -16.617 101.335 1.00 22.74 25 ARG B CA 1
ATOM 1658 C C . ARG B 1 28 ? 84.436 -15.794 100.048 1.00 22.01 25 ARG B C 1
ATOM 1659 O O . ARG B 1 28 ? 83.383 -15.321 99.604 1.00 20.69 25 ARG B O 1
ATOM 1667 N N . ILE B 1 29 ? 85.608 -15.636 99.431 1.00 20.71 26 ILE B N 1
ATOM 1668 C CA . ILE B 1 29 ? 85.708 -14.903 98.174 1.00 20.73 26 ILE B CA 1
ATOM 1669 C C . ILE B 1 29 ? 84.756 -15.471 97.128 1.00 21.10 26 ILE B C 1
ATOM 1670 O O . ILE B 1 29 ? 84.067 -14.716 96.430 1.00 22.02 26 ILE B O 1
ATOM 1675 N N . PHE B 1 30 ? 84.686 -16.797 97.027 1.00 20.32 27 PHE B N 1
ATOM 1676 C CA . PHE B 1 30 ? 83.904 -17.414 95.960 1.00 20.96 27 PHE B CA 1
ATOM 1677 C C . PHE B 1 30 ? 82.436 -17.651 96.305 1.00 23.37 27 PHE B C 1
ATOM 1678 O O . PHE B 1 30 ? 81.665 -18.082 95.451 1.00 26.10 27 PHE B O 1
ATOM 1686 N N . GLU B 1 31 ? 82.075 -17.345 97.544 1.00 25.00 28 GLU B N 1
ATOM 1687 C CA . GLU B 1 31 ? 80.665 -17.265 97.967 1.00 27.51 28 GLU B CA 1
ATOM 1688 C C . GLU B 1 31 ? 80.038 -15.905 97.635 1.00 29.00 28 GLU B C 1
ATOM 1689 O O . GLU B 1 31 ? 78.812 -15.747 97.674 1.00 29.45 28 GLU B O 1
ATOM 1695 N N . ASP B 1 32 ? 80.879 -14.919 97.332 1.00 29.95 29 ASP B N 1
ATOM 1696 C CA . ASP B 1 32 ? 80.424 -13.575 96.981 1.00 30.38 29 ASP B CA 1
ATOM 1697 C C . ASP B 1 32 ? 80.019 -13.521 95.502 1.00 31.31 29 ASP B C 1
ATOM 1698 O O . ASP B 1 32 ? 80.855 -13.738 94.619 1.00 31.53 29 ASP B O 1
ATOM 1703 N N . PRO B 1 33 ? 78.738 -13.209 95.215 1.00 31.09 30 PRO B N 1
ATOM 1704 C CA . PRO B 1 33 ? 78.273 -13.205 93.827 1.00 31.68 30 PRO B CA 1
ATOM 1705 C C . PRO B 1 33 ? 78.878 -12.095 92.969 1.00 30.49 30 PRO B C 1
ATOM 1706 O O . PRO B 1 33 ? 78.814 -12.178 91.738 1.00 32.39 30 PRO B O 1
ATOM 1710 N N . SER B 1 34 ? 79.435 -11.068 93.608 1.00 29.88 31 SER B N 1
ATOM 1711 C CA . SER B 1 34 ? 80.136 -9.996 92.900 1.00 31.20 31 SER B CA 1
ATOM 1712 C C . SER B 1 34 ? 81.578 -10.361 92.525 1.00 29.80 31 SER B C 1
ATOM 1713 O O . SER B 1 34 ? 82.222 -9.626 91.782 1.00 30.24 31 SER B O 1
ATOM 1716 N N . THR B 1 35 ? 82.084 -11.481 93.037 1.00 28.46 32 THR B N 1
ATOM 1717 C CA . THR B 1 35 ? 83.411 -11.965 92.643 1.00 27.02 32 THR B CA 1
ATOM 1718 C C . THR B 1 35 ? 83.423 -12.364 91.165 1.00 26.84 32 THR B C 1
ATOM 1719 O O . THR B 1 35 ? 82.701 -13.264 90.737 1.00 27.74 32 THR B O 1
ATOM 1723 N N . SER B 1 36 ? 84.267 -11.684 90.397 1.00 27.72 33 SER B N 1
ATOM 1724 C CA . SER B 1 36 ? 84.381 -11.890 88.964 1.00 28.19 33 SER B CA 1
ATOM 1725 C C . SER B 1 36 ? 85.366 -13.020 88.592 1.00 26.71 33 SER B C 1
ATOM 1726 O O . SER B 1 36 ? 85.279 -13.594 87.495 1.00 27.16 33 SER B O 1
ATOM 1729 N N . TYR B 1 37 ? 86.268 -13.351 89.517 1.00 23.29 34 TYR B N 1
ATOM 1730 C CA . TYR B 1 37 ? 87.373 -14.267 89.220 1.00 21.44 34 TYR B CA 1
ATOM 1731 C C . TYR B 1 37 ? 86.880 -15.694 89.017 1.00 20.81 34 TYR B C 1
ATOM 1732 O O . TYR B 1 37 ? 85.816 -16.071 89.504 1.00 20.71 34 TYR B O 1
ATOM 1741 N N . LYS B 1 38 ? 87.695 -16.475 88.316 1.00 19.47 35 LYS B N 1
ATOM 1742 C CA . LYS B 1 38 ? 87.498 -17.907 88.149 1.00 19.50 35 LYS B CA 1
ATOM 1743 C C . LYS B 1 38 ? 88.486 -18.622 89.054 1.00 18.28 35 LYS B C 1
ATOM 1744 O O . LYS B 1 38 ? 89.674 -18.289 89.073 1.00 18.79 35 LYS B O 1
ATOM 1750 N N . TYR B 1 39 ? 88.007 -19.600 89.807 1.00 16.57 36 TYR B N 1
ATOM 1751 C CA . TYR B 1 39 ? 88.869 -20.353 90.706 1.00 16.18 36 TYR B CA 1
ATOM 1752 C C . TYR B 1 39 ? 89.525 -21.538 90.009 1.00 15.88 36 TYR B C 1
ATOM 1753 O O . TYR B 1 39 ? 88.857 -22.354 89.364 1.00 15.93 36 TYR B O 1
ATOM 1762 N N . SER B 1 40 ? 90.839 -21.629 90.148 1.00 14.61 37 SER B N 1
ATOM 1763 C CA . SER B 1 40 ? 91.574 -22.797 89.670 1.00 15.10 37 SER B CA 1
ATOM 1764 C C . SER B 1 40 ? 91.382 -23.983 90.616 1.00 15.45 37 SER B C 1
ATOM 1765 O O . SER B 1 40 ? 91.818 -23.952 91.764 1.00 14.82 37 SER B O 1
ATOM 1768 N N . ILE B 1 41 ? 90.716 -25.025 90.130 1.00 15.68 38 ILE B N 1
ATOM 1769 C CA . ILE B 1 41 ? 90.518 -26.241 90.923 1.00 16.91 38 ILE B CA 1
ATOM 1770 C C . ILE B 1 41 ? 91.806 -27.075 90.825 1.00 15.52 38 ILE B C 1
ATOM 1771 O O . ILE B 1 41 ? 92.196 -27.513 89.745 1.00 16.56 38 ILE B O 1
ATOM 1776 N N . SER B 1 42 ? 92.475 -27.269 91.955 1.00 15.27 39 SER B N 1
ATOM 1777 C CA . SER B 1 42 ? 93.750 -27.985 91.987 1.00 15.32 39 SER B CA 1
ATOM 1778 C C . SER B 1 42 ? 93.522 -29.481 91.912 1.00 15.62 39 SER B C 1
ATOM 1779 O O . SER B 1 42 ? 92.424 -29.963 92.192 1.00 16.45 39 SER B O 1
ATOM 1782 N N . MET B 1 43 ? 94.567 -30.188 91.511 1.00 15.65 40 MET B N 1
ATOM 1783 C CA . MET B 1 43 ? 94.675 -31.630 91.712 1.00 15.66 40 MET B CA 1
ATOM 1784 C C . MET B 1 43 ? 95.363 -31.927 93.037 1.00 15.15 40 MET B C 1
ATOM 1785 O O . MET B 1 43 ? 96.241 -31.201 93.475 1.00 14.30 40 MET B O 1
ATOM 1790 N N . THR B 1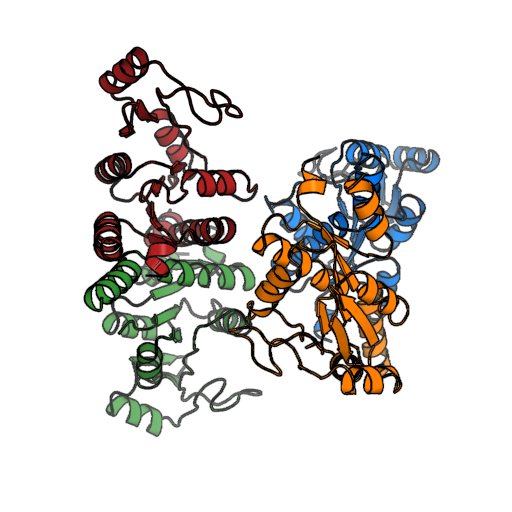 44 ? 94.965 -33.017 93.686 1.00 15.08 41 THR B N 1
ATOM 1791 C CA . THR B 1 44 ? 95.655 -33.493 94.858 1.00 15.29 41 THR B CA 1
ATOM 1792 C C . THR B 1 44 ? 95.609 -35.009 94.910 1.00 15.99 41 THR B C 1
ATOM 1793 O O . THR B 1 44 ? 94.720 -35.627 94.314 1.00 16.51 41 THR B O 1
ATOM 1797 N N . THR B 1 45 ? 96.577 -35.581 95.614 1.00 16.75 42 THR B N 1
ATOM 1798 C CA . THR B 1 45 ? 96.612 -37.020 95.871 1.00 17.68 42 THR B CA 1
ATOM 1799 C C . THR B 1 45 ? 96.083 -37.366 97.266 1.00 19.24 42 THR B C 1
ATOM 1800 O O . THR B 1 45 ? 95.987 -38.545 97.602 1.00 20.09 42 THR B O 1
ATOM 1804 N N . ARG B 1 46 ? 95.738 -36.372 98.080 1.00 20.40 43 ARG B N 1
ATOM 1805 C CA . ARG B 1 46 ? 95.199 -36.688 99.408 1.00 22.25 43 ARG B CA 1
ATOM 1806 C C . ARG B 1 46 ? 93.792 -37.278 99.274 1.00 24.15 43 ARG B C 1
ATOM 1807 O O . ARG B 1 46 ? 93.118 -37.094 98.255 1.00 22.56 43 ARG B O 1
ATOM 1815 N N . GLN B 1 47 ? 93.366 -38.019 100.294 1.00 28.09 44 GLN B N 1
ATOM 1816 C CA . GLN B 1 47 ? 92.043 -38.645 100.273 1.00 31.76 44 GLN B CA 1
ATOM 1817 C C . GLN B 1 47 ? 90.942 -37.598 100.377 1.00 32.25 44 GLN B C 1
ATOM 1818 O O . GLN B 1 47 ? 91.093 -36.590 101.070 1.00 31.87 44 GLN B O 1
ATOM 1824 N N . MET B 1 48 ? 89.842 -37.848 99.674 1.00 33.55 45 MET B N 1
ATOM 1825 C CA . MET B 1 48 ? 88.682 -36.979 99.722 1.00 37.56 45 MET B CA 1
ATOM 1826 C C . MET B 1 48 ? 88.075 -37.104 101.113 1.00 38.78 45 MET B C 1
ATOM 1827 O O . MET B 1 48 ? 88.035 -38.199 101.675 1.00 39.44 45 MET B O 1
ATOM 1832 N N . ARG B 1 49 ? 87.633 -35.976 101.657 1.00 40.34 46 ARG B N 1
ATOM 1833 C CA . ARG B 1 49 ? 87.089 -35.904 103.012 1.00 42.38 46 ARG B CA 1
ATOM 1834 C C . ARG B 1 49 ? 85.578 -35.765 102.949 1.00 45.11 46 ARG B C 1
ATOM 1835 O O . ARG B 1 49 ? 85.027 -35.395 101.910 1.00 45.60 46 ARG B O 1
ATOM 1843 N N . GLU B 1 50 ? 84.909 -36.063 104.063 1.00 48.71 47 GLU B N 1
ATOM 1844 C CA . GLU B 1 50 ? 83.456 -35.896 104.147 1.00 49.46 47 GLU B CA 1
ATOM 1845 C C . GLU B 1 50 ? 83.066 -34.490 103.708 1.00 46.60 47 GLU B C 1
ATOM 1846 O O . GLU B 1 50 ? 83.665 -33.512 104.151 1.00 46.97 47 GLU B O 1
ATOM 1852 N N . GLY B 1 51 ? 82.081 -34.399 102.817 1.00 46.36 48 GLY B N 1
ATOM 1853 C CA . GLY B 1 51 ? 81.587 -33.108 102.334 1.00 44.97 48 GLY B CA 1
ATOM 1854 C C . GLY B 1 51 ? 82.218 -32.623 101.039 1.00 44.46 48 GLY B C 1
ATOM 1855 O O . GLY B 1 51 ? 81.709 -31.692 100.413 1.00 45.65 48 GLY B O 1
ATOM 1856 N N . GLU B 1 52 ? 83.326 -33.241 100.631 1.00 43.34 49 GLU B N 1
ATOM 1857 C CA . GLU B 1 52 ? 84.026 -32.837 99.405 1.00 41.55 49 GLU B CA 1
ATOM 1858 C C . GLU B 1 52 ? 83.494 -33.585 98.190 1.00 39.80 49 GLU B C 1
ATOM 1859 O O . GLU B 1 52 ? 82.992 -34.704 98.308 1.00 42.31 49 GLU B O 1
ATOM 1865 N N . VAL B 1 53 ? 83.612 -32.950 97.025 1.00 38.86 50 VAL B N 1
ATOM 1866 C CA . VAL B 1 53 ? 83.165 -33.523 95.757 1.00 37.06 50 VAL B CA 1
ATOM 1867 C C . VAL B 1 53 ? 84.284 -33.401 94.718 1.00 35.55 50 VAL B C 1
ATOM 1868 O O . VAL B 1 53 ? 84.865 -32.332 94.546 1.00 33.68 50 VAL B O 1
ATOM 1872 N N . ASP B 1 54 ? 84.562 -34.508 94.034 1.00 34.15 51 ASP B N 1
ATOM 1873 C CA . ASP B 1 54 ? 85.548 -34.557 92.951 1.00 33.77 51 ASP B CA 1
ATOM 1874 C C . ASP B 1 54 ? 85.141 -33.591 91.844 1.00 33.44 51 ASP B C 1
ATOM 1875 O O . ASP B 1 54 ? 84.015 -33.646 91.351 1.00 34.28 51 ASP B O 1
ATOM 1880 N N . GLY B 1 55 ? 86.047 -32.686 91.480 1.00 31.62 52 GLY B N 1
ATOM 1881 C CA . GLY B 1 55 ? 85.786 -31.688 90.449 1.00 30.67 52 GLY B CA 1
ATOM 1882 C C . GLY B 1 55 ? 85.165 -30.401 90.962 1.00 30.59 52 GLY B C 1
ATOM 1883 O O . GLY B 1 55 ? 84.845 -29.517 90.167 1.00 31.08 52 GLY B O 1
ATOM 1884 N N . VAL B 1 56 ? 84.983 -30.302 92.281 1.00 30.78 53 VAL B N 1
ATOM 1885 C CA . VAL B 1 56 ? 84.537 -29.063 92.920 1.00 31.59 53 VAL B CA 1
ATOM 1886 C C . VAL B 1 56 ? 85.636 -28.546 93.838 1.00 30.00 53 VAL B C 1
ATOM 1887 O O . VAL B 1 56 ? 86.180 -27.466 93.601 1.00 31.93 53 VAL B O 1
ATOM 1891 N N . ASP B 1 57 ? 85.956 -29.326 94.869 1.00 30.41 54 ASP B N 1
ATOM 1892 C CA . ASP B 1 57 ? 86.981 -28.956 95.847 1.00 29.51 54 ASP B CA 1
ATOM 1893 C C . ASP B 1 57 ? 88.370 -29.143 95.235 1.00 26.25 54 ASP B C 1
ATOM 1894 O O . ASP B 1 57 ? 89.212 -28.249 95.279 1.00 26.51 54 ASP B O 1
ATOM 1899 N N . TYR B 1 58 ? 88.583 -30.329 94.676 1.00 23.52 55 TYR B N 1
ATOM 1900 C CA . TYR B 1 58 ? 89.830 -30.700 94.008 1.00 21.39 55 TYR B CA 1
ATOM 1901 C C . TYR B 1 58 ? 89.484 -31.666 92.886 1.00 20.66 55 TYR B C 1
ATOM 1902 O O . TYR B 1 58 ? 88.367 -32.171 92.825 1.00 22.03 55 TYR B O 1
ATOM 1911 N N . PHE B 1 59 ? 90.440 -31.914 91.999 1.00 19.41 56 PHE B N 1
ATOM 1912 C CA . PHE B 1 59 ? 90.413 -33.092 91.162 1.00 19.01 56 PHE B CA 1
ATOM 1913 C C . PHE B 1 59 ? 91.282 -34.100 91.901 1.00 18.46 56 PHE B C 1
ATOM 1914 O O . PHE B 1 59 ? 92.480 -33.902 92.048 1.00 17.78 56 PHE B O 1
ATOM 1922 N N . PHE B 1 60 ? 90.673 -35.170 92.400 1.00 17.83 57 PHE B N 1
ATOM 1923 C CA . PHE B 1 60 ? 91.403 -36.163 93.170 1.00 18.47 57 PHE B CA 1
ATOM 1924 C C . PHE B 1 60 ? 92.085 -37.162 92.237 1.00 18.54 57 PHE B C 1
ATOM 1925 O O . PHE B 1 60 ? 91.464 -37.678 91.306 1.00 20.44 57 PHE B O 1
ATOM 1933 N N A LYS B 1 61 ? 93.374 -37.399 92.470 0.50 18.07 58 LYS B N 1
ATOM 1934 N N B LYS B 1 61 ? 93.368 -37.409 92.494 0.50 18.30 58 LYS B N 1
ATOM 1935 C CA A LYS B 1 61 ? 94.185 -38.253 91.607 0.50 18.24 58 LYS B CA 1
ATOM 1936 C CA B LYS B 1 61 ? 94.213 -38.230 91.632 0.50 18.59 58 LYS B CA 1
ATOM 1937 C C A LYS B 1 61 ? 95.034 -39.201 92.438 0.50 17.89 58 LYS B C 1
ATOM 1938 C C B LYS B 1 61 ? 95.044 -39.203 92.449 0.50 18.08 58 LYS B C 1
ATOM 1939 O O A LYS B 1 61 ? 95.301 -38.944 93.611 0.50 18.45 58 LYS B O 1
ATOM 1940 O O B LYS B 1 61 ? 95.319 -38.959 93.624 0.50 18.57 58 LYS B O 1
ATOM 1951 N N . THR B 1 62 ? 95.479 -40.290 91.816 1.00 17.89 59 THR B N 1
ATOM 1952 C CA . THR B 1 62 ? 96.452 -41.181 92.432 1.00 17.28 59 THR B CA 1
ATOM 1953 C C . THR B 1 62 ? 97.853 -40.584 92.336 1.00 17.91 59 THR B C 1
ATOM 1954 O O . THR B 1 62 ? 98.112 -39.733 91.485 1.00 16.40 59 THR B O 1
ATOM 1958 N N . ARG B 1 63 ? 98.760 -41.054 93.185 1.00 17.97 60 ARG B N 1
ATOM 1959 C CA A ARG B 1 63 ? 100.155 -40.641 93.129 0.50 18.90 60 ARG B CA 1
ATOM 1960 C CA B ARG B 1 63 ? 100.160 -40.646 93.124 0.50 19.10 60 ARG B CA 1
ATOM 1961 C C . ARG B 1 63 ? 100.795 -40.991 91.776 1.00 18.95 60 ARG B C 1
ATOM 1962 O O . ARG B 1 63 ? 101.539 -40.193 91.226 1.00 17.13 60 ARG B O 1
ATOM 1977 N N . ASP B 1 64 ? 100.507 -42.188 91.248 1.00 18.38 61 ASP B N 1
ATOM 1978 C CA . ASP B 1 64 ? 101.003 -42.586 89.921 1.00 19.26 61 ASP B CA 1
ATOM 1979 C C . ASP B 1 64 ? 100.599 -41.584 88.840 1.00 17.36 61 ASP B C 1
ATOM 1980 O O . ASP B 1 64 ? 101.431 -41.141 88.038 1.00 18.02 61 ASP B O 1
ATOM 1985 N N . ALA B 1 65 ? 99.323 -41.235 88.817 1.00 16.39 62 ALA B N 1
ATOM 1986 C CA . ALA B 1 65 ? 98.808 -40.345 87.767 1.00 16.02 62 ALA B CA 1
ATOM 1987 C C . ALA B 1 65 ? 99.373 -38.944 87.950 1.00 15.69 62 ALA B C 1
ATOM 1988 O O . ALA B 1 65 ? 99.773 -38.285 86.990 1.00 15.99 62 ALA B O 1
ATOM 1990 N N . PHE B 1 66 ? 99.418 -38.486 89.198 1.00 15.48 63 PHE B N 1
ATOM 1991 C CA . PHE B 1 66 ? 99.988 -37.163 89.482 1.00 14.74 63 PHE B CA 1
ATOM 1992 C C . PHE B 1 66 ? 101.443 -37.108 89.016 1.00 14.89 63 PHE B C 1
ATOM 1993 O O . PHE B 1 66 ? 101.865 -36.155 88.377 1.00 14.71 63 PHE B O 1
ATOM 2001 N N . GLU B 1 67 ? 102.221 -38.137 89.345 1.00 15.36 64 GLU B N 1
ATOM 2002 C CA . GLU B 1 67 ? 103.618 -38.174 88.943 1.00 15.79 64 GLU B CA 1
ATOM 2003 C C . GLU B 1 67 ? 103.823 -38.234 87.431 1.00 15.71 64 GLU B C 1
ATOM 2004 O O . GLU B 1 67 ? 104.759 -37.627 86.923 1.00 16.35 64 GLU B O 1
ATOM 2010 N N . ALA B 1 68 ? 102.938 -38.937 86.727 1.00 15.72 65 ALA B N 1
ATOM 2011 C CA . ALA B 1 68 ? 102.959 -38.952 85.264 1.00 15.62 65 ALA B CA 1
ATOM 2012 C C . ALA B 1 68 ? 102.672 -37.555 84.721 1.00 16.02 65 ALA B C 1
ATOM 2013 O O . ALA B 1 68 ? 103.297 -37.111 83.756 1.00 16.55 65 ALA B O 1
ATOM 2015 N N . LEU B 1 69 ? 101.740 -36.853 85.356 1.00 15.86 66 LEU B N 1
ATOM 2016 C CA . LEU B 1 69 ? 101.398 -35.482 84.936 1.00 15.53 66 LEU B CA 1
ATOM 2017 C C . LEU B 1 69 ? 102.549 -34.516 85.192 1.00 15.77 66 LEU B C 1
ATOM 2018 O O . LEU B 1 69 ? 102.786 -33.593 84.398 1.00 16.05 66 LEU B O 1
ATOM 2023 N N . ILE B 1 70 ? 103.266 -34.702 86.297 1.00 15.22 67 ILE B N 1
ATOM 2024 C CA . ILE B 1 70 ? 104.473 -33.926 86.562 1.00 16.30 67 ILE B CA 1
ATOM 2025 C C . ILE B 1 70 ? 105.473 -34.148 85.422 1.00 17.71 67 ILE B C 1
ATOM 2026 O O . ILE B 1 70 ? 105.973 -33.191 84.838 1.00 18.39 67 ILE B O 1
ATOM 2031 N N . LYS B 1 71 ? 105.742 -35.408 85.107 1.00 18.70 68 LYS B N 1
ATOM 2032 C CA . LYS B 1 71 ? 106.716 -35.738 84.057 1.00 21.42 68 LYS B CA 1
ATOM 2033 C C . LYS B 1 71 ? 106.355 -35.132 82.699 1.00 21.51 68 LYS B C 1
ATOM 2034 O O . LYS B 1 71 ? 107.251 -34.769 81.928 1.00 22.85 68 LYS B O 1
ATOM 2040 N N . ASP B 1 72 ? 105.058 -35.022 82.415 1.00 20.77 69 ASP B N 1
ATOM 2041 C CA . ASP B 1 72 ? 104.577 -34.440 81.161 1.00 21.56 69 ASP B CA 1
ATOM 2042 C C . ASP B 1 72 ? 104.370 -32.915 81.224 1.00 21.52 69 ASP B C 1
ATOM 2043 O O . ASP B 1 72 ? 103.743 -32.346 80.328 1.00 21.67 69 ASP B O 1
ATOM 2048 N N . ASP B 1 73 ? 104.888 -32.271 82.272 1.00 20.97 70 ASP B N 1
ATOM 2049 C CA A ASP B 1 73 ? 104.856 -30.797 82.396 0.50 22.09 70 ASP B CA 1
ATOM 2050 C CA B ASP B 1 73 ? 104.876 -30.806 82.405 0.50 21.63 70 ASP B CA 1
ATOM 2051 C C . ASP B 1 73 ? 103.442 -30.240 82.396 1.00 21.20 70 ASP B C 1
ATOM 2052 O O . ASP B 1 73 ? 103.163 -29.213 81.771 1.00 20.70 70 ASP B O 1
ATOM 2061 N N . GLN B 1 74 ? 102.531 -30.907 83.107 1.00 18.86 71 GLN B N 1
ATOM 2062 C CA . GLN B 1 74 ? 101.130 -30.494 83.096 1.00 18.41 71 GLN B CA 1
ATOM 2063 C C . GLN B 1 74 ? 100.717 -29.636 84.296 1.00 17.10 71 GLN B C 1
ATOM 2064 O O . GLN B 1 74 ? 99.523 -29.376 84.484 1.00 16.71 71 GLN B O 1
ATOM 2070 N N . PHE B 1 75 ? 101.689 -29.168 85.071 1.00 16.34 72 PHE B N 1
ATOM 2071 C CA . PHE B 1 75 ? 101.398 -28.273 86.201 1.00 16.43 72 PHE B CA 1
ATOM 2072 C C . PHE B 1 75 ? 102.147 -26.955 86.095 1.00 17.28 72 PHE B C 1
ATOM 2073 O O . PHE B 1 75 ? 103.358 -26.941 85.862 1.00 18.73 72 PHE B O 1
ATOM 2081 N N . ILE B 1 76 ? 101.455 -25.842 86.327 1.00 16.59 73 ILE B N 1
ATOM 2082 C CA . ILE B 1 76 ? 102.169 -24.573 86.536 1.00 17.50 73 ILE B CA 1
ATOM 2083 C C . ILE B 1 76 ? 103.062 -24.678 87.772 1.00 17.05 73 ILE B C 1
ATOM 2084 O O . ILE B 1 76 ? 104.200 -24.151 87.812 1.00 17.18 73 ILE B O 1
ATOM 2089 N N . GLU B 1 77 ? 102.543 -25.361 88.783 1.00 15.72 74 GLU B N 1
ATOM 2090 C CA . GLU B 1 77 ? 103.255 -25.598 90.028 1.00 15.67 74 GLU B CA 1
ATOM 2091 C C . GLU B 1 77 ? 102.698 -26.849 90.689 1.00 15.52 74 GLU B C 1
ATOM 2092 O O . GLU B 1 77 ? 101.523 -27.180 90.526 1.00 15.57 74 GLU B O 1
ATOM 2098 N N . TYR B 1 78 ? 103.544 -27.550 91.427 1.00 16.46 75 TYR B N 1
ATOM 2099 C CA . TYR B 1 78 ? 103.078 -28.564 92.358 1.00 17.29 75 TYR B CA 1
ATOM 2100 C C . TYR B 1 78 ? 103.974 -28.586 93.580 1.00 17.31 75 TYR B C 1
ATOM 2101 O O . TYR B 1 78 ? 105.128 -28.135 93.547 1.00 17.38 75 TYR B O 1
ATOM 2110 N N . ALA B 1 79 ? 103.434 -29.119 94.665 1.00 17.25 76 ALA B N 1
ATOM 2111 C CA . ALA B 1 79 ? 104.177 -29.239 95.900 1.00 18.84 76 ALA B CA 1
ATOM 2112 C C . ALA B 1 79 ? 103.713 -30.455 96.661 1.00 19.73 76 ALA B C 1
ATOM 2113 O O . ALA B 1 79 ? 102.672 -31.040 96.351 1.00 18.15 76 ALA B O 1
ATOM 2115 N N . GLU B 1 80 ? 104.529 -30.844 97.632 1.00 22.34 77 GLU B N 1
ATOM 2116 C CA . GLU B 1 80 ? 104.146 -31.832 98.617 1.00 26.24 77 GLU B CA 1
ATOM 2117 C C . GLU B 1 80 ? 103.833 -31.093 99.905 1.00 26.19 77 GLU B C 1
ATOM 2118 O O . GLU B 1 80 ? 104.610 -30.243 100.357 1.00 27.35 77 GLU B O 1
ATOM 2124 N N . TYR B 1 81 ? 102.674 -31.390 100.470 1.00 25.23 78 TYR B N 1
ATOM 2125 C CA . TYR B 1 81 ? 102.265 -30.821 101.746 1.00 26.63 78 TYR B CA 1
ATOM 2126 C C . TYR B 1 81 ? 101.756 -31.972 102.609 1.00 26.63 78 TYR B C 1
ATOM 2127 O O . TYR B 1 81 ? 100.848 -32.686 102.210 1.00 24.61 78 TYR B O 1
ATOM 2136 N N . VAL B 1 82 ? 102.376 -32.153 103.778 1.00 27.70 79 VAL B N 1
ATOM 2137 C CA . VAL B 1 82 ? 102.003 -33.211 104.720 1.00 28.81 79 VAL B CA 1
ATOM 2138 C C . VAL B 1 82 ? 101.785 -34.547 103.990 1.00 27.63 79 VAL B C 1
ATOM 2139 O O . VAL B 1 82 ? 100.756 -35.195 104.155 1.00 29.57 79 VAL B O 1
ATOM 2143 N N . GLY B 1 83 ? 102.758 -34.927 103.159 1.00 26.99 80 GLY B N 1
ATOM 2144 C CA . GLY B 1 83 ? 102.778 -36.238 102.496 1.00 26.20 80 GLY B CA 1
ATOM 2145 C C . GLY B 1 83 ? 101.846 -36.443 101.312 1.00 25.52 80 GLY B C 1
ATOM 2146 O O . GLY B 1 83 ? 101.598 -37.588 100.903 1.00 26.49 80 GLY B O 1
ATOM 2147 N N . ASN B 1 84 ? 101.319 -35.355 100.745 1.00 22.65 81 ASN B N 1
ATOM 2148 C CA . ASN B 1 84 ? 100.440 -35.472 99.588 1.00 21.95 81 ASN B CA 1
ATOM 2149 C C . ASN B 1 84 ? 100.803 -34.425 98.558 1.00 19.73 81 ASN B C 1
ATOM 2150 O O . ASN B 1 84 ? 101.316 -33.364 98.905 1.00 18.25 81 ASN B O 1
ATOM 2155 N N . TYR B 1 85 ? 100.545 -34.748 97.297 1.00 17.66 82 TYR B N 1
ATOM 2156 C CA . TYR B 1 85 ? 100.781 -33.815 96.211 1.00 17.40 82 TYR B CA 1
ATOM 2157 C C . TYR B 1 85 ? 99.592 -32.886 96.052 1.00 15.84 82 TYR B C 1
ATOM 2158 O O . TYR B 1 85 ? 98.453 -33.302 96.205 1.00 15.97 82 TYR B O 1
ATOM 2167 N N . TYR B 1 86 ? 99.886 -31.625 95.717 1.00 14.78 83 TYR B N 1
ATOM 2168 C CA . TYR B 1 86 ? 98.910 -30.626 95.323 1.00 14.96 83 TYR B CA 1
ATOM 2169 C C . TYR B 1 86 ? 99.506 -29.880 94.131 1.00 14.39 83 TYR B C 1
ATOM 2170 O O . TYR B 1 86 ? 100.695 -29.606 94.116 1.00 14.82 83 TYR B O 1
ATOM 2179 N N . GLY B 1 87 ? 98.684 -29.549 93.143 1.00 14.27 84 GLY B N 1
ATOM 2180 C CA . GLY B 1 87 ? 99.176 -28.817 91.980 1.00 13.98 84 GLY B CA 1
ATOM 2181 C C . GLY B 1 87 ? 98.120 -28.130 91.147 1.00 13.50 84 GLY B C 1
ATOM 2182 O O . GLY B 1 87 ? 96.942 -28.499 91.161 1.00 13.58 84 GLY B O 1
ATOM 2183 N N . THR B 1 88 ? 98.569 -27.111 90.416 1.00 12.99 85 THR B N 1
ATOM 2184 C CA . THR B 1 88 ? 97.723 -26.307 89.554 1.00 13.62 85 THR B CA 1
ATOM 2185 C C . THR B 1 88 ? 97.825 -26.749 88.081 1.00 13.82 85 THR B C 1
ATOM 2186 O O . THR B 1 88 ? 98.855 -26.516 87.434 1.00 14.60 85 THR B O 1
ATOM 2190 N N . PRO B 1 89 ? 96.769 -27.381 87.547 1.00 14.58 86 PRO B N 1
ATOM 2191 C CA . PRO B 1 89 ? 96.790 -27.784 86.135 1.00 15.77 86 PRO B CA 1
ATOM 2192 C C . PRO B 1 89 ? 97.009 -26.598 85.203 1.00 16.18 86 PRO B C 1
ATOM 2193 O O . PRO B 1 89 ? 96.435 -25.531 85.409 1.00 16.14 86 PRO B O 1
ATOM 2197 N N . VAL B 1 90 ? 97.855 -26.786 84.198 1.00 17.33 87 VAL B N 1
ATOM 2198 C CA . VAL B 1 90 ? 98.238 -25.674 83.331 1.00 19.38 87 VAL B CA 1
ATOM 2199 C C . VAL B 1 90 ? 97.144 -25.166 82.378 1.00 19.40 87 VAL B C 1
ATOM 2200 O O . VAL B 1 90 ? 96.949 -23.951 82.256 1.00 19.05 87 VAL B O 1
ATOM 2204 N N . GLN B 1 91 ? 96.428 -26.057 81.697 1.00 20.74 88 GLN B N 1
ATOM 2205 C CA A GLN B 1 91 ? 95.597 -25.607 80.582 0.50 21.74 88 GLN B CA 1
ATOM 2206 C CA B GLN B 1 91 ? 95.567 -25.636 80.585 0.50 21.97 88 GLN B CA 1
ATOM 2207 C C . GLN B 1 91 ? 94.460 -24.697 81.042 1.00 21.49 88 GLN B C 1
ATOM 2208 O O . GLN B 1 91 ? 94.196 -23.673 80.405 1.00 21.90 88 GLN B O 1
ATOM 2219 N N . TYR B 1 92 ? 93.816 -25.044 82.152 1.00 20.03 89 TYR B N 1
ATOM 2220 C CA . TYR B 1 92 ? 92.703 -24.245 82.640 1.00 19.56 89 TYR B CA 1
ATOM 2221 C C . TYR B 1 92 ? 93.114 -22.792 82.884 1.00 18.79 89 TYR B C 1
ATOM 2222 O O . TYR B 1 92 ? 92.383 -21.869 82.506 1.00 19.16 89 TYR B O 1
ATOM 2231 N N . VAL B 1 93 ? 94.263 -22.599 83.523 1.00 17.97 90 VAL B N 1
ATOM 2232 C CA . VAL B 1 93 ? 94.768 -21.251 83.828 1.00 18.34 90 VAL B CA 1
ATOM 2233 C C . VAL B 1 93 ? 95.015 -20.478 82.532 1.00 19.21 90 VAL B C 1
ATOM 2234 O O . VAL B 1 93 ? 94.518 -19.365 82.366 1.00 19.16 90 VAL B O 1
ATOM 2238 N N . LYS B 1 94 ? 95.747 -21.082 81.598 1.00 21.05 91 LYS B N 1
ATOM 2239 C CA . LYS B 1 94 ? 96.060 -20.405 80.327 1.00 23.57 91 LYS B CA 1
ATOM 2240 C C . LYS B 1 94 ? 94.791 -20.085 79.525 1.00 22.87 91 LYS B C 1
ATOM 2241 O O . LYS B 1 94 ? 94.607 -18.949 79.075 1.00 22.53 91 LYS B O 1
ATOM 2247 N N . ASP B 1 95 ? 93.920 -21.073 79.349 1.00 23.19 92 ASP B N 1
ATOM 2248 C CA . ASP B 1 95 ? 92.681 -20.872 78.588 1.00 24.21 92 ASP B CA 1
ATOM 2249 C C . ASP B 1 95 ? 91.806 -19.773 79.196 1.00 23.21 92 ASP B C 1
ATOM 2250 O O . ASP B 1 95 ? 91.267 -18.924 78.475 1.00 23.25 92 ASP B O 1
ATOM 2255 N N . THR B 1 96 ? 91.677 -19.785 80.520 1.00 21.30 93 THR B N 1
ATOM 2256 C CA . THR B 1 96 ? 90.787 -18.859 81.209 1.00 20.74 93 THR B CA 1
ATOM 2257 C C . THR B 1 96 ? 91.331 -17.422 81.159 1.00 20.88 93 THR B C 1
ATOM 2258 O O . THR B 1 96 ? 90.565 -16.489 80.875 1.00 20.76 93 THR B O 1
ATOM 2262 N N . MET B 1 97 ? 92.632 -17.250 81.385 1.00 20.18 94 MET B N 1
ATOM 2263 C CA . MET B 1 97 ? 93.263 -15.925 81.233 1.00 21.06 94 MET B CA 1
ATOM 2264 C C . MET B 1 97 ? 93.128 -15.418 79.791 1.00 23.14 94 MET B C 1
ATOM 2265 O O . MET B 1 97 ? 92.869 -14.235 79.572 1.00 22.52 94 MET B O 1
ATOM 2270 N N . ASP B 1 98 ? 93.306 -16.311 78.819 1.00 23.93 95 ASP B N 1
ATOM 2271 C CA . ASP B 1 98 ? 93.214 -15.930 77.399 1.00 27.22 95 ASP B CA 1
ATOM 2272 C C . ASP B 1 98 ? 91.813 -15.466 77.004 1.00 27.43 95 ASP B C 1
ATOM 2273 O O . ASP B 1 98 ? 91.661 -14.639 76.095 1.00 28.55 95 ASP B O 1
ATOM 2278 N N . GLU B 1 99 ? 90.801 -15.986 77.691 1.00 27.05 96 GLU B N 1
ATOM 2279 C CA . GLU B 1 99 ? 89.413 -15.565 77.499 1.00 28.88 96 GLU B CA 1
ATOM 2280 C C . GLU B 1 99 ? 89.113 -14.221 78.173 1.00 28.60 96 GLU B C 1
ATOM 2281 O O . GLU B 1 99 ? 88.013 -13.692 78.037 1.00 29.28 96 GLU B O 1
ATOM 2287 N N . GLY B 1 100 ? 90.090 -13.691 78.909 1.00 26.41 97 GLY B N 1
ATOM 2288 C CA . GLY B 1 100 ? 89.997 -12.368 79.523 1.00 25.94 97 GLY B CA 1
ATOM 2289 C C . GLY B 1 100 ? 89.510 -12.393 80.961 1.00 25.75 97 GLY B C 1
ATOM 2290 O O . GLY B 1 100 ? 89.252 -11.339 81.530 1.00 26.02 97 GLY B O 1
ATOM 2291 N N . HIS B 1 101 ? 89.400 -13.585 81.556 1.00 24.44 98 HIS B N 1
ATOM 2292 C CA . HIS B 1 101 ? 88.908 -13.740 82.929 1.00 24.16 98 HIS B CA 1
ATOM 2293 C C . HIS B 1 101 ? 90.074 -13.841 83.892 1.00 20.96 98 HIS B C 1
ATOM 2294 O O . HIS B 1 101 ? 91.062 -14.509 83.594 1.00 19.77 98 HIS B O 1
ATOM 2301 N N . ASP B 1 102 ? 89.951 -13.194 85.046 1.00 18.68 99 ASP B N 1
ATOM 2302 C CA . ASP B 1 102 ? 90.960 -13.312 86.096 1.00 17.84 99 ASP B CA 1
ATOM 2303 C C . ASP B 1 102 ? 90.887 -14.723 86.641 1.00 16.88 99 ASP B C 1
ATOM 2304 O O . ASP B 1 102 ? 89.797 -15.275 86.764 1.00 17.71 99 ASP B O 1
ATOM 2309 N N . VAL B 1 103 ? 92.041 -15.274 86.995 1.00 16.15 100 VAL B N 1
ATOM 2310 C CA . VAL B 1 103 ? 92.127 -16.616 87.560 1.00 15.67 100 VAL B CA 1
ATOM 2311 C C . VAL B 1 103 ? 92.772 -16.539 88.930 1.00 14.91 100 VAL B C 1
ATOM 2312 O O . VAL B 1 103 ? 93.770 -15.832 89.114 1.00 14.64 100 VAL B O 1
ATOM 2316 N N . PHE B 1 104 ? 92.208 -17.283 89.880 1.00 13.76 101 PHE B N 1
ATOM 2317 C CA . PHE B 1 104 ? 92.605 -17.213 91.280 1.00 13.77 101 PHE B CA 1
ATOM 2318 C C . PHE B 1 104 ? 93.174 -18.558 91.733 1.00 13.63 101 PHE B C 1
ATOM 2319 O O . PHE B 1 104 ? 92.512 -19.604 91.595 1.00 13.76 101 PHE B O 1
ATOM 2327 N N . LEU B 1 105 ? 94.390 -18.515 92.271 1.00 13.43 102 LEU B N 1
ATOM 2328 C CA . LEU B 1 105 ? 95.042 -19.668 92.890 1.00 13.55 102 LEU B CA 1
ATOM 2329 C C . LEU B 1 105 ? 95.091 -19.487 94.397 1.00 13.66 102 LEU B C 1
ATOM 2330 O O . LEU B 1 105 ? 95.447 -18.413 94.895 1.00 13.56 102 LEU B O 1
ATOM 2335 N N . GLU B 1 106 ? 94.731 -20.543 95.125 1.00 13.25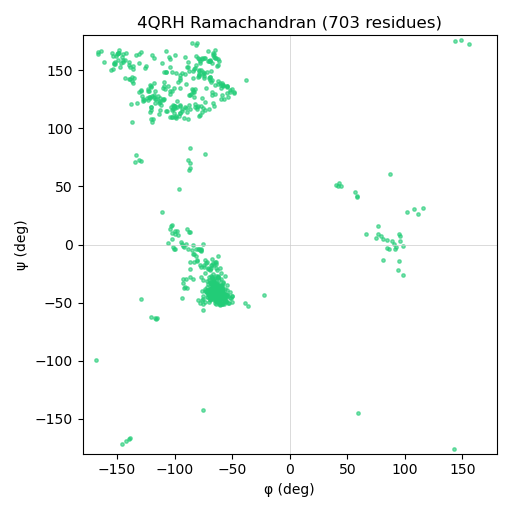 103 GLU B N 1
ATOM 2336 C CA . GLU B 1 106 ? 94.959 -20.617 96.564 1.00 13.96 103 GLU B CA 1
ATOM 2337 C C . GLU B 1 106 ? 95.874 -21.799 96.805 1.00 13.77 103 GLU B C 1
ATOM 2338 O O . GLU B 1 106 ? 95.465 -22.946 96.621 1.00 13.21 103 GLU B O 1
ATOM 2344 N N . ILE B 1 107 ? 97.125 -21.511 97.150 1.00 13.80 104 ILE B N 1
ATOM 2345 C CA . ILE B 1 107 ? 98.185 -22.516 97.198 1.00 13.90 104 ILE B CA 1
ATOM 2346 C C . ILE B 1 107 ? 99.161 -22.236 98.340 1.00 14.19 104 ILE B C 1
ATOM 2347 O O . ILE B 1 107 ? 99.185 -21.129 98.891 1.00 14.56 104 ILE B O 1
ATOM 2352 N N . GLU B 1 108 ? 99.977 -23.221 98.703 1.00 14.05 105 GLU B N 1
ATOM 2353 C CA . GLU B 1 108 ? 100.961 -23.012 99.752 1.00 15.12 105 GLU B CA 1
ATOM 2354 C C . GLU B 1 108 ? 102.249 -22.381 99.205 1.00 15.35 105 GLU B C 1
ATOM 2355 O O . GLU B 1 108 ? 102.378 -22.166 97.992 1.00 15.16 105 GLU B O 1
ATOM 2361 N N . VAL B 1 109 ? 103.158 -22.024 100.111 1.00 16.25 106 VAL B N 1
ATOM 2362 C CA . VAL B 1 109 ? 104.263 -21.124 99.770 1.00 17.56 106 VAL B CA 1
ATOM 2363 C C . VAL B 1 109 ? 105.274 -21.698 98.779 1.00 17.48 106 VAL B C 1
ATOM 2364 O O . VAL B 1 109 ? 105.820 -20.958 97.969 1.00 16.84 106 VAL B O 1
ATOM 2368 N N . GLU B 1 110 ? 105.532 -23.002 98.809 1.00 17.86 107 GLU B N 1
ATOM 2369 C CA . GLU B 1 110 ? 106.504 -23.557 97.846 1.00 19.09 107 GLU B CA 1
ATOM 2370 C C . GLU B 1 110 ? 105.948 -23.503 96.422 1.00 18.71 107 GLU B C 1
ATOM 2371 O O . GLU B 1 110 ? 106.658 -23.159 95.465 1.00 18.41 107 GLU B O 1
ATOM 2377 N N . GLY B 1 111 ? 104.665 -23.823 96.274 1.00 17.90 108 GLY B N 1
ATOM 2378 C CA . GLY B 1 111 ? 104.001 -23.664 94.993 1.00 17.61 108 GLY B CA 1
ATOM 2379 C C . GLY B 1 111 ? 104.052 -22.242 94.466 1.00 17.87 108 GLY B C 1
ATOM 2380 O O . GLY B 1 111 ? 104.291 -22.026 93.276 1.00 17.65 108 GLY B O 1
ATOM 2381 N N . ALA B 1 112 ? 103.834 -21.269 95.347 1.00 16.88 109 ALA B N 1
ATOM 2382 C CA . ALA B 1 112 ? 103.813 -19.868 94.930 1.00 17.56 109 ALA B CA 1
ATOM 2383 C C . ALA B 1 112 ? 105.157 -19.440 94.324 1.00 18.21 109 ALA B C 1
ATOM 2384 O O . ALA B 1 112 ? 105.178 -18.685 93.358 1.00 19.11 109 ALA B O 1
ATOM 2386 N N . LYS B 1 113 ? 106.263 -19.960 94.857 1.00 19.31 110 LYS B N 1
ATOM 2387 C CA . LYS B 1 113 ? 107.599 -19.669 94.287 1.00 20.20 110 LYS B CA 1
ATOM 2388 C C . LYS B 1 113 ? 107.714 -20.101 92.830 1.00 19.73 110 LYS B C 1
ATOM 2389 O O . LYS B 1 113 ? 108.342 -19.422 92.018 1.00 19.82 110 LYS B O 1
ATOM 2395 N N . GLN B 1 114 ? 107.126 -21.248 92.495 1.00 18.62 111 GLN B N 1
ATOM 2396 C CA . GLN B 1 114 ? 107.152 -21.743 91.127 1.00 18.60 111 GLN B CA 1
ATOM 2397 C C . GLN B 1 114 ? 106.301 -20.886 90.203 1.00 18.45 111 GLN B C 1
ATOM 2398 O O . GLN B 1 114 ? 106.666 -20.648 89.047 1.00 18.68 111 GLN B O 1
ATOM 2404 N N . VAL B 1 115 ? 105.150 -20.423 90.701 1.00 17.37 112 VAL B N 1
ATOM 2405 C CA . VAL B 1 115 ? 104.300 -19.555 89.903 1.00 17.93 112 VAL B CA 1
ATOM 2406 C C . VAL B 1 115 ? 105.004 -18.232 89.570 1.00 19.83 112 VAL B C 1
ATOM 2407 O O . VAL B 1 115 ? 104.882 -17.747 88.446 1.00 19.60 112 VAL B O 1
ATOM 2411 N N . ARG B 1 116 ? 105.718 -17.673 90.546 1.00 22.10 113 ARG B N 1
ATOM 2412 C CA A ARG B 1 116 ? 106.454 -16.416 90.369 0.50 24.52 113 ARG B CA 1
ATOM 2413 C CA B ARG B 1 116 ? 106.451 -16.416 90.363 0.50 24.09 113 ARG B CA 1
ATOM 2414 C C . ARG B 1 116 ? 107.478 -16.560 89.249 1.00 25.18 113 ARG B C 1
ATOM 2415 O O . ARG B 1 116 ? 107.625 -15.666 88.408 1.00 25.83 113 ARG B O 1
ATOM 2430 N N . LYS B 1 117 ? 108.174 -17.689 89.244 1.00 27.02 114 LYS B N 1
ATOM 2431 C CA . LYS B 1 117 ? 109.169 -17.997 88.214 1.00 30.13 114 LYS B CA 1
ATOM 2432 C C . LYS B 1 117 ? 108.573 -18.000 86.803 1.00 29.65 114 LYS B C 1
ATOM 2433 O O . LYS B 1 117 ? 109.226 -17.557 85.858 1.00 31.35 114 LYS B O 1
ATOM 2439 N N . LYS B 1 118 ? 107.337 -18.487 86.664 1.00 26.37 115 LYS B N 1
ATOM 2440 C CA . LYS B 1 118 ? 106.681 -18.605 85.362 1.00 25.70 115 LYS B CA 1
ATOM 2441 C C . LYS B 1 118 ? 105.825 -17.403 84.981 1.00 24.64 115 LYS B C 1
ATOM 2442 O O . LYS B 1 118 ? 105.650 -17.115 83.802 1.00 25.66 115 LYS B O 1
ATOM 2448 N N . PHE B 1 119 ? 105.275 -16.731 85.981 1.00 23.12 116 PHE B N 1
ATOM 2449 C CA . PHE B 1 119 ? 104.378 -15.598 85.783 1.00 23.36 116 PHE B CA 1
ATOM 2450 C C . PHE B 1 119 ? 104.861 -14.455 86.669 1.00 23.43 116 PHE B C 1
ATOM 2451 O O . PHE B 1 119 ? 104.248 -14.138 87.687 1.00 22.44 116 PHE B O 1
ATOM 2459 N N . PRO B 1 120 ? 105.983 -13.819 86.289 1.00 24.84 117 PRO B N 1
ATOM 2460 C CA . PRO B 1 120 ? 106.541 -12.778 87.145 1.00 26.25 117 PRO B CA 1
ATOM 2461 C C . PRO B 1 120 ? 105.626 -11.572 87.337 1.00 26.77 117 PRO B C 1
ATOM 2462 O O . PRO B 1 120 ? 105.784 -10.848 88.324 1.00 29.83 117 PRO B O 1
ATOM 2466 N N . ASP B 1 121 ? 104.683 -11.369 86.420 1.00 27.51 118 ASP B N 1
ATOM 2467 C CA . ASP B 1 121 ? 103.729 -10.257 86.528 1.00 28.82 118 ASP B CA 1
ATOM 2468 C C . ASP B 1 121 ? 102.371 -10.644 87.139 1.00 26.93 118 ASP B C 1
ATOM 2469 O O . ASP B 1 121 ? 101.447 -9.823 87.186 1.00 27.80 118 ASP B O 1
ATOM 2474 N N . ALA B 1 122 ? 102.259 -11.870 87.654 1.00 22.89 119 ALA B N 1
ATOM 2475 C CA . ALA B 1 122 ? 101.073 -12.251 88.427 1.00 22.21 119 ALA B CA 1
ATOM 2476 C C . ALA B 1 122 ? 101.003 -11.435 89.718 1.00 20.96 119 ALA B C 1
ATOM 2477 O O . ALA B 1 122 ? 101.986 -10.798 90.138 1.00 20.76 119 ALA B O 1
ATOM 2479 N N . LEU B 1 123 ? 99.828 -11.447 90.328 1.00 19.77 120 LEU B N 1
ATOM 2480 C CA . LEU B 1 123 ? 99.539 -10.664 91.517 1.00 19.73 120 LEU B CA 1
ATOM 2481 C C . LEU B 1 123 ? 99.667 -11.592 92.719 1.00 18.85 120 LEU B C 1
ATOM 2482 O O . LEU B 1 123 ? 98.846 -12.501 92.885 1.00 18.93 120 LEU B O 1
ATOM 2487 N N . PHE B 1 124 ? 100.704 -11.377 93.526 1.00 17.42 121 PHE B N 1
ATOM 2488 C CA . PHE B 1 124 ? 100.992 -12.218 94.691 1.00 17.38 121 PHE B CA 1
ATOM 2489 C C . PHE B 1 124 ? 100.562 -11.558 95.983 1.00 17.38 121 PHE B C 1
ATOM 2490 O O . PHE B 1 124 ? 101.102 -10.518 96.370 1.00 16.94 121 PHE B O 1
ATOM 2498 N N . ILE B 1 125 ? 99.591 -12.178 96.650 1.00 15.69 122 ILE B N 1
ATOM 2499 C CA . ILE B 1 125 ? 99.049 -11.684 97.906 1.00 16.12 122 ILE B CA 1
ATOM 2500 C C . ILE B 1 125 ? 99.400 -12.667 99.030 1.00 16.01 122 ILE B C 1
ATOM 2501 O O . ILE B 1 125 ? 99.053 -13.853 98.970 1.00 16.28 122 ILE B O 1
ATOM 2506 N N . PHE B 1 126 ? 100.070 -12.152 100.058 1.00 16.40 123 PHE B N 1
ATOM 2507 C CA . PHE B 1 126 ? 100.528 -12.934 101.206 1.00 17.58 123 PHE B CA 1
ATOM 2508 C C . PHE B 1 126 ? 99.538 -12.732 102.341 1.00 17.98 123 PHE B C 1
ATOM 2509 O O . PHE B 1 126 ? 99.348 -11.602 102.801 1.00 17.62 123 PHE B O 1
ATOM 2517 N N . LEU B 1 127 ? 98.885 -13.813 102.761 1.00 17.76 124 LEU B N 1
ATOM 2518 C CA . LEU B 1 127 ? 97.939 -13.766 103.869 1.00 18.54 124 LEU B CA 1
ATOM 2519 C C . LEU B 1 127 ? 98.701 -14.022 105.171 1.00 19.66 124 LEU B C 1
ATOM 2520 O O . LEU B 1 127 ? 99.241 -15.106 105.380 1.00 20.21 124 LEU B O 1
ATOM 2525 N N . ALA B 1 128 ? 98.754 -13.002 106.029 1.00 20.15 125 ALA B N 1
ATOM 2526 C CA . ALA B 1 128 ? 99.559 -13.040 107.253 1.00 21.51 125 ALA B CA 1
ATOM 2527 C C . ALA B 1 128 ? 98.695 -13.295 108.489 1.00 22.18 125 ALA B C 1
ATOM 2528 O O . ALA B 1 128 ? 97.530 -12.896 108.538 1.00 22.47 125 ALA B O 1
ATOM 2530 N N . PRO B 1 129 ? 99.264 -13.972 109.503 1.00 24.47 126 PRO B N 1
ATOM 2531 C CA . PRO B 1 129 ? 98.520 -14.191 110.737 1.00 26.04 126 PRO B CA 1
ATOM 2532 C C . PRO B 1 129 ? 98.443 -12.913 111.578 1.00 27.20 126 PRO B C 1
ATOM 2533 O O . PRO B 1 129 ? 99.370 -12.111 111.549 1.00 28.28 126 PRO B O 1
ATOM 2537 N N . PRO B 1 130 ? 97.347 -12.727 112.325 1.00 29.78 127 PRO B N 1
ATOM 2538 C CA . PRO B 1 130 ? 97.235 -11.533 113.173 1.00 32.15 127 PRO B CA 1
ATOM 2539 C C . PRO B 1 130 ? 98.272 -11.480 114.306 1.00 35.38 127 PRO B C 1
ATOM 2540 O O . PRO B 1 130 ? 98.474 -10.414 114.889 1.00 36.64 127 PRO B O 1
ATOM 2544 N N . SER B 1 131 ? 98.930 -12.606 114.592 1.00 38.41 128 SER B N 1
ATOM 2545 C CA . SER B 1 131 ? 100.033 -12.645 115.558 1.00 42.19 128 SER B CA 1
ATOM 2546 C C . SER B 1 131 ? 101.198 -11.720 115.185 1.00 46.28 128 SER B C 1
ATOM 2547 O O . SER B 1 131 ? 101.843 -11.151 116.068 1.00 47.37 128 SER B O 1
ATOM 2550 N N . LEU B 1 132 ? 101.473 -11.576 113.888 1.00 49.22 129 LEU B N 1
ATOM 2551 C CA . LEU B 1 132 ? 102.493 -10.628 113.422 1.00 52.63 129 LEU B CA 1
ATOM 2552 C C . LEU B 1 132 ? 102.128 -9.188 113.780 1.00 55.31 129 LEU B C 1
ATOM 2553 O O . LEU B 1 132 ? 102.985 -8.401 114.188 1.00 56.98 129 LEU B O 1
ATOM 2558 N N . GLU B 1 133 ? 100.852 -8.855 113.616 1.00 58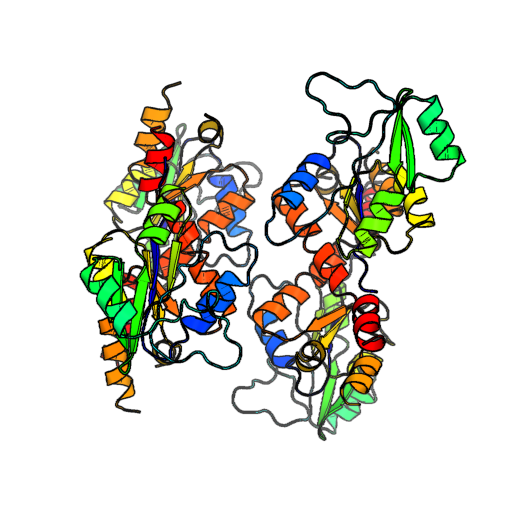.81 130 GLU B N 1
ATOM 2559 C CA . GLU B 1 133 ? 100.342 -7.521 113.923 1.00 61.48 130 GLU B CA 1
ATOM 2560 C C . GLU B 1 133 ? 100.353 -7.240 115.426 1.00 64.04 130 GLU B C 1
ATOM 2561 O O . GLU B 1 133 ? 100.714 -6.141 115.848 1.00 63.92 130 GLU B O 1
ATOM 2567 N N . HIS B 1 134 ? 99.961 -8.230 116.226 1.00 66.93 131 HIS B N 1
ATOM 2568 C CA . HIS B 1 134 ? 99.811 -8.042 117.674 1.00 69.18 131 HIS B CA 1
ATOM 2569 C C . HIS B 1 134 ? 101.115 -7.621 118.364 1.00 70.85 131 HIS B C 1
ATOM 2570 O O . HIS B 1 134 ? 101.094 -6.753 119.239 1.00 72.03 131 HIS B O 1
ATOM 2577 N N . LEU B 1 135 ? 102.238 -8.226 117.977 1.00 71.76 132 LEU B N 1
ATOM 2578 C CA . LEU B 1 135 ? 103.558 -7.753 118.420 1.00 72.65 132 LEU B CA 1
ATOM 2579 C C . LEU B 1 135 ? 104.674 -8.423 117.622 1.00 73.08 132 LEU B C 1
ATOM 2580 O O . LEU B 1 135 ? 104.587 -9.603 117.286 1.00 72.40 132 LEU B O 1
ATOM 2585 N N . ASN B 1 155 ? 111.623 -15.022 116.376 1.00 68.29 152 ASN B N 1
ATOM 2586 C CA . ASN B 1 155 ? 112.084 -16.035 115.427 1.00 69.48 152 ASN B CA 1
ATOM 2587 C C . ASN B 1 155 ? 110.981 -16.515 114.488 1.00 68.93 152 ASN B C 1
ATOM 2588 O O . ASN B 1 155 ? 111.209 -16.676 113.288 1.00 69.29 152 ASN B O 1
ATOM 2593 N N . GLU B 1 156 ? 109.794 -16.753 115.043 1.00 67.34 153 GLU B N 1
ATOM 2594 C CA . GLU B 1 156 ? 108.615 -17.100 114.248 1.00 67.18 153 GLU B CA 1
ATOM 2595 C C . GLU B 1 156 ? 108.273 -15.968 113.277 1.00 64.58 153 GLU B C 1
ATOM 2596 O O . GLU B 1 156 ? 107.961 -16.215 112.111 1.00 64.05 153 GLU B O 1
ATOM 2602 N N . ALA B 1 157 ? 108.338 -14.732 113.770 1.00 61.38 154 ALA B N 1
ATOM 2603 C CA . ALA B 1 157 ? 108.049 -13.550 112.963 1.00 58.85 154 ALA B CA 1
ATOM 2604 C C . ALA B 1 157 ? 109.074 -13.341 111.847 1.00 58.28 154 ALA B C 1
ATOM 2605 O O . ALA B 1 157 ? 108.698 -13.061 110.708 1.00 57.54 154 ALA B O 1
ATOM 2607 N N . ARG B 1 158 ? 110.359 -13.479 112.175 1.00 55.81 155 ARG B N 1
ATOM 2608 C CA . ARG B 1 158 ? 111.435 -13.292 111.195 1.00 55.79 155 ARG B CA 1
ATOM 2609 C C . ARG B 1 158 ? 111.312 -14.241 110.007 1.00 53.82 155 ARG B C 1
ATOM 2610 O O . ARG B 1 158 ? 111.535 -13.837 108.866 1.00 52.58 155 ARG B O 1
ATOM 2618 N N . LYS B 1 159 ? 110.984 -15.503 110.281 1.00 52.14 156 LYS B N 1
ATOM 2619 C CA . LYS B 1 159 ? 110.789 -16.493 109.223 1.00 50.24 156 LYS B CA 1
ATOM 2620 C C . LYS B 1 159 ? 109.610 -16.113 108.328 1.00 47.48 156 LYS B C 1
ATOM 2621 O O . LYS B 1 159 ? 109.696 -16.208 107.103 1.00 44.88 156 LYS B O 1
ATOM 2627 N N . GLU B 1 160 ? 108.520 -15.673 108.949 1.00 44.84 157 GLU B N 1
ATOM 2628 C CA . GLU B 1 160 ? 107.336 -15.237 108.208 1.00 45.19 157 GLU B CA 1
ATOM 2629 C C . GLU B 1 160 ? 107.632 -14.021 107.329 1.00 42.21 157 GLU B C 1
ATOM 2630 O O . GLU B 1 160 ? 107.078 -13.897 106.237 1.00 42.72 157 GLU B O 1
ATOM 2636 N N . VAL B 1 161 ? 108.517 -13.140 107.795 1.00 40.75 158 VAL B N 1
ATOM 2637 C CA . VAL B 1 161 ? 108.923 -11.957 107.024 1.00 39.06 158 VAL B CA 1
ATOM 2638 C C . VAL B 1 161 ? 109.801 -12.322 105.826 1.00 38.40 158 VAL B C 1
ATOM 2639 O O . VAL B 1 161 ? 109.679 -11.729 104.752 1.00 36.51 158 VAL B O 1
ATOM 2643 N N . GLU B 1 162 ? 110.696 -13.289 106.011 1.00 37.34 159 GLU B N 1
ATOM 2644 C CA . GLU B 1 162 ? 111.500 -13.812 104.904 1.00 37.72 159 GLU B CA 1
ATOM 2645 C C . GLU B 1 162 ? 110.614 -14.411 103.811 1.00 34.96 159 GLU B C 1
ATOM 2646 O O . GLU B 1 162 ? 110.926 -14.314 102.622 1.00 34.57 159 GLU B O 1
ATOM 2652 N N . MET B 1 163 ? 109.518 -15.036 104.229 1.00 33.50 160 MET B N 1
ATOM 2653 C CA . MET B 1 163 ? 108.594 -15.685 103.302 1.00 33.91 160 MET B CA 1
ATOM 2654 C C . MET B 1 163 ? 107.868 -14.691 102.404 1.00 32.08 160 MET B C 1
ATOM 2655 O O . MET B 1 163 ? 107.491 -15.024 101.283 1.00 30.29 160 MET B O 1
ATOM 2660 N N . MET B 1 164 ? 107.672 -13.470 102.883 1.00 31.22 161 MET B N 1
ATOM 2661 C CA . MET B 1 164 ? 106.906 -12.490 102.102 1.00 31.65 161 MET B CA 1
ATOM 2662 C C . MET B 1 164 ? 107.723 -11.733 101.041 1.00 31.95 161 MET B C 1
ATOM 2663 O O . MET B 1 164 ? 107.151 -10.964 100.284 1.00 28.54 161 MET B O 1
ATOM 2668 N N . ASN B 1 165 ? 109.026 -11.998 100.919 1.00 33.66 162 ASN B N 1
ATOM 2669 C CA A ASN B 1 165 ? 109.886 -11.180 100.051 0.50 34.65 162 ASN B CA 1
ATOM 2670 C CA B ASN B 1 165 ? 109.898 -11.196 100.047 0.50 34.54 162 ASN B CA 1
ATOM 2671 C C . ASN B 1 165 ? 109.436 -11.108 98.584 1.00 34.74 162 ASN B C 1
ATOM 2672 O O . ASN B 1 165 ? 109.468 -10.038 97.983 1.00 37.87 162 ASN B O 1
ATOM 2681 N N . LEU B 1 166 ? 108.999 -12.226 98.011 1.00 33.79 163 LEU B N 1
ATOM 2682 C CA . LEU B 1 166 ? 108.565 -12.232 96.604 1.00 33.35 163 LEU B CA 1
ATOM 2683 C C . LEU B 1 166 ? 107.160 -11.638 96.367 1.00 30.33 163 LEU B C 1
ATOM 2684 O O . LEU B 1 166 ? 106.731 -11.509 95.215 1.00 30.89 163 LEU B O 1
ATOM 2689 N N . TYR B 1 167 ? 106.450 -11.284 97.438 1.00 25.66 164 TYR B N 1
ATOM 2690 C CA . TYR B 1 167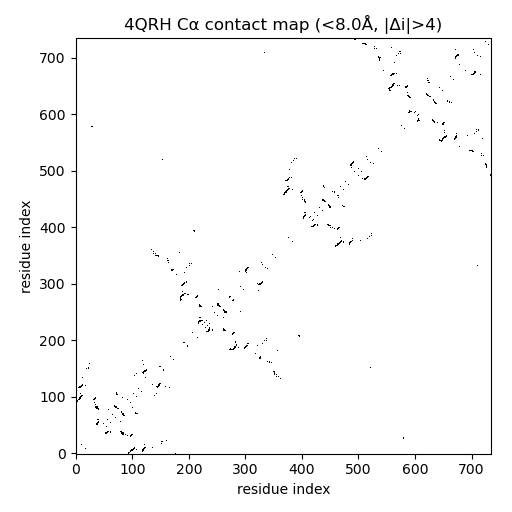 ? 105.026 -10.954 97.333 1.00 22.89 164 TYR B CA 1
ATOM 2691 C C . TYR B 1 167 ? 104.793 -9.482 97.030 1.00 22.50 164 TYR B C 1
ATOM 2692 O O . TYR B 1 167 ? 105.665 -8.637 97.269 1.00 22.52 164 TYR B O 1
ATOM 2701 N N . ASP B 1 168 ? 103.624 -9.196 96.468 1.00 20.50 165 ASP B N 1
ATOM 2702 C CA . ASP B 1 168 ? 103.256 -7.829 96.081 1.00 20.12 165 ASP B CA 1
ATOM 2703 C C . ASP B 1 168 ? 102.497 -7.104 97.197 1.00 20.13 165 ASP B C 1
ATOM 2704 O O . ASP B 1 168 ? 102.670 -5.885 97.394 1.00 19.70 165 ASP B O 1
ATOM 2709 N N . TYR B 1 169 ? 101.644 -7.835 97.913 1.00 17.93 166 TYR B N 1
ATOM 2710 C CA . TYR B 1 169 ? 100.828 -7.267 98.977 1.00 18.11 166 TYR B CA 1
ATOM 2711 C C . TYR B 1 169 ? 100.757 -8.208 100.147 1.00 17.94 166 TYR B C 1
ATOM 2712 O O . TYR B 1 169 ? 100.898 -9.422 99.990 1.00 17.98 166 TYR B O 1
ATOM 2721 N N . VAL B 1 170 ? 100.521 -7.640 101.318 1.00 18.02 167 VAL B N 1
ATOM 2722 C CA . VAL B 1 170 ? 100.348 -8.414 102.528 1.00 18.53 167 VAL B CA 1
ATOM 2723 C C . VAL B 1 170 ? 98.996 -8.047 103.137 1.00 18.97 167 VAL B C 1
ATOM 2724 O O . VAL B 1 170 ? 98.699 -6.863 103.356 1.00 20.27 167 VAL B O 1
ATOM 2728 N N . VAL B 1 171 ? 98.183 -9.066 103.380 1.00 18.34 168 VAL B N 1
ATOM 2729 C CA . VAL B 1 171 ? 96.851 -8.918 103.979 1.00 18.30 168 VAL B CA 1
ATOM 2730 C C . VAL B 1 171 ? 96.798 -9.727 105.265 1.00 19.78 168 VAL B C 1
ATOM 2731 O O . VAL B 1 171 ? 97.077 -10.927 105.265 1.00 19.08 168 VAL B O 1
ATOM 2735 N N . VAL B 1 172 ? 96.417 -9.080 106.364 1.00 20.70 169 VAL B N 1
ATOM 2736 C CA . VAL B 1 172 ? 96.285 -9.790 107.638 1.00 21.61 169 VAL B CA 1
ATOM 2737 C C . VAL B 1 172 ? 94.914 -10.462 107.730 1.00 21.55 169 VAL B C 1
ATOM 2738 O O . VAL B 1 172 ? 93.885 -9.844 107.452 1.00 22.15 169 VAL B O 1
ATOM 2742 N N . ASN B 1 173 ? 94.902 -11.740 108.108 1.00 21.72 170 ASN B N 1
ATOM 2743 C CA . ASN B 1 173 ? 93.657 -12.439 108.333 1.00 22.74 170 ASN B CA 1
ATOM 2744 C C . ASN B 1 173 ? 93.197 -12.208 109.772 1.00 23.27 170 ASN B C 1
ATOM 2745 O O . ASN B 1 173 ? 93.225 -13.114 110.615 1.00 24.16 170 ASN B O 1
ATOM 2750 N N . ASP B 1 174 ? 92.790 -10.974 110.038 1.00 24.42 171 ASP B N 1
ATOM 2751 C CA . ASP B 1 174 ? 92.175 -10.622 111.320 1.00 25.53 171 ASP B CA 1
ATOM 2752 C C . ASP B 1 174 ? 90.731 -11.107 111.378 1.00 26.32 171 ASP B C 1
ATOM 2753 O O . ASP B 1 174 ? 90.321 -11.731 112.360 1.00 29.76 171 ASP B O 1
ATOM 2758 N N . GLU B 1 175 ? 89.969 -10.827 110.324 1.00 25.87 172 GLU B N 1
ATOM 2759 C CA . GLU B 1 175 ? 88.618 -11.353 110.159 1.00 27.31 172 GLU B CA 1
ATOM 2760 C C . GLU B 1 175 ? 88.459 -11.750 108.703 1.00 25.38 172 GLU B C 1
ATOM 2761 O O . GLU B 1 175 ? 88.933 -11.042 107.830 1.00 24.02 172 GLU B O 1
ATOM 2767 N N . VAL B 1 176 ? 87.760 -12.849 108.449 1.00 24.05 173 VAL B N 1
ATOM 2768 C CA . VAL B 1 176 ? 87.614 -13.376 107.083 1.00 23.90 173 VAL B CA 1
ATOM 2769 C C . VAL B 1 176 ? 87.008 -12.335 106.146 1.00 23.70 173 VAL B C 1
ATOM 2770 O O . VAL B 1 176 ? 87.495 -12.103 105.039 1.00 20.77 173 VAL B O 1
ATOM 2774 N N . GLU B 1 177 ? 85.938 -11.696 106.604 1.00 22.65 174 GLU B N 1
ATOM 2775 C CA . GLU B 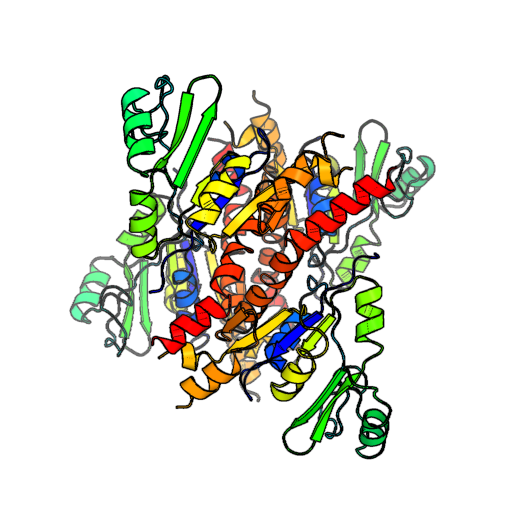1 177 ? 85.250 -10.702 105.799 1.00 23.47 174 GLU B CA 1
ATOM 2776 C C . GLU B 1 177 ? 86.179 -9.528 105.440 1.00 23.04 174 GLU B C 1
ATOM 2777 O O . GLU B 1 177 ? 86.137 -9.024 104.314 1.00 23.65 174 GLU B O 1
ATOM 2783 N N . LEU B 1 178 ? 87.020 -9.112 106.388 1.00 23.19 175 LEU B N 1
ATOM 2784 C CA . LEU B 1 178 ? 87.939 -7.992 106.178 1.00 23.38 175 LEU B CA 1
ATOM 2785 C C . LEU B 1 178 ? 89.062 -8.359 105.208 1.00 23.14 175 LEU B C 1
ATOM 2786 O O . LEU B 1 178 ? 89.417 -7.569 104.337 1.00 22.89 175 LEU B O 1
ATOM 2791 N N . ALA B 1 179 ? 89.609 -9.562 105.361 1.00 22.05 176 ALA B N 1
ATOM 2792 C CA . ALA B 1 179 ? 90.628 -10.055 104.432 1.00 21.05 176 ALA B CA 1
ATOM 2793 C C . ALA B 1 179 ? 90.088 -10.145 103.006 1.00 20.05 176 ALA B C 1
ATOM 2794 O O . ALA B 1 179 ? 90.769 -9.747 102.065 1.00 18.61 176 ALA B O 1
ATOM 2796 N N . LYS B 1 180 ? 88.879 -10.690 102.850 1.00 20.18 177 LYS B N 1
ATOM 2797 C CA . LYS B 1 180 ? 88.218 -10.768 101.541 1.00 20.79 177 LYS B CA 1
ATOM 2798 C C . LYS B 1 180 ? 88.120 -9.385 100.911 1.00 20.40 177 LYS B C 1
ATOM 2799 O O . LYS B 1 180 ? 88.436 -9.197 99.738 1.00 19.04 177 LYS B O 1
ATOM 2805 N N . ASN B 1 181 ? 87.657 -8.413 101.690 1.00 20.21 178 ASN B N 1
ATOM 2806 C CA . ASN B 1 181 ? 87.500 -7.064 101.156 1.00 20.15 178 ASN B CA 1
ATOM 2807 C C . ASN B 1 181 ? 88.822 -6.433 100.717 1.00 19.24 178 ASN B C 1
ATOM 2808 O O . ASN B 1 181 ? 88.871 -5.772 99.672 1.00 19.55 178 ASN B O 1
ATOM 2813 N N . ARG B 1 182 ? 89.879 -6.637 101.501 1.00 18.91 179 ARG B N 1
ATOM 2814 C CA . ARG B 1 182 ? 91.202 -6.120 101.159 1.00 18.78 179 ARG B CA 1
ATOM 2815 C C . ARG B 1 182 ? 91.695 -6.735 99.854 1.00 18.26 179 ARG B C 1
ATOM 2816 O O . ARG B 1 182 ? 92.218 -6.040 98.988 1.00 18.02 179 ARG B O 1
ATOM 2824 N N . ILE B 1 183 ? 91.503 -8.042 99.716 1.00 17.23 180 ILE B N 1
ATOM 2825 C CA . ILE B 1 183 ? 91.893 -8.736 98.487 1.00 17.64 180 ILE B CA 1
ATOM 2826 C C . ILE B 1 183 ? 91.119 -8.198 97.278 1.00 18.34 180 ILE B C 1
ATOM 2827 O O . ILE B 1 183 ? 91.701 -7.940 96.225 1.00 17.96 180 ILE B O 1
ATOM 2832 N N . GLN B 1 184 ? 89.807 -8.019 97.436 1.00 19.23 181 GLN B N 1
ATOM 2833 C CA . GLN B 1 184 ? 88.978 -7.499 96.357 1.00 20.76 181 GLN B CA 1
ATOM 2834 C C . GLN B 1 184 ? 89.464 -6.120 95.919 1.00 21.07 181 GLN B C 1
ATOM 2835 O O . GLN B 1 184 ? 89.532 -5.831 94.723 1.00 21.21 181 GLN B O 1
ATOM 2841 N N A CYS B 1 185 ? 89.816 -5.263 96.885 0.50 21.48 182 CYS B N 1
ATOM 2842 N N B CYS B 1 185 ? 89.848 -5.310 96.887 0.50 20.66 182 CYS B N 1
ATOM 2843 C CA A CYS B 1 185 ? 90.367 -3.927 96.586 0.50 22.32 182 CYS B CA 1
ATOM 2844 C CA B CYS B 1 185 ? 90.345 -3.993 96.602 0.50 20.83 182 CYS B CA 1
ATOM 2845 C C A CYS B 1 185 ? 91.701 -4.017 95.863 0.50 20.75 182 CYS B C 1
ATOM 2846 C C B CYS B 1 185 ? 91.696 -4.012 95.894 0.50 20.00 182 CYS B C 1
ATOM 2847 O O A CYS B 1 185 ? 91.932 -3.283 94.908 0.50 21.15 182 CYS B O 1
ATOM 2848 O O B CYS B 1 185 ? 91.932 -3.221 94.987 0.50 20.61 182 CYS B O 1
ATOM 2853 N N . ILE B 1 186 ? 92.581 -4.911 96.313 1.00 18.77 183 ILE B N 1
ATOM 2854 C CA . ILE B 1 186 ? 93.880 -5.096 95.641 1.00 17.89 183 ILE B CA 1
ATOM 2855 C C . ILE B 1 186 ? 93.699 -5.439 94.165 1.00 16.81 183 ILE B C 1
ATOM 2856 O O . ILE B 1 186 ? 94.377 -4.876 93.308 1.00 17.23 183 ILE B O 1
ATOM 2861 N N . VAL B 1 187 ? 92.781 -6.350 93.863 1.00 17.27 184 VAL B N 1
ATOM 2862 C CA . VAL B 1 187 ? 92.581 -6.794 92.485 1.00 17.40 184 VAL B CA 1
ATOM 2863 C C . VAL B 1 187 ? 91.951 -5.658 91.676 1.00 18.16 184 VAL B C 1
ATOM 2864 O O . VAL B 1 187 ? 92.335 -5.427 90.528 1.00 18.50 184 VAL B O 1
ATOM 2868 N N . GLU B 1 188 ? 90.994 -4.948 92.279 1.00 19.91 185 GLU B N 1
ATOM 2869 C CA . GLU B 1 188 ? 90.389 -3.780 91.628 1.00 21.24 185 GLU B CA 1
ATOM 2870 C C . GLU B 1 188 ? 91.460 -2.746 91.283 1.00 19.76 185 GLU B C 1
ATOM 2871 O O . GLU B 1 188 ? 91.481 -2.221 90.165 1.00 19.89 185 GLU B O 1
ATOM 2877 N N . ALA B 1 189 ? 92.362 -2.471 92.226 1.00 18.79 186 ALA B N 1
ATOM 2878 C CA . ALA B 1 189 ? 93.439 -1.498 92.000 1.00 18.33 186 ALA B CA 1
ATOM 2879 C C . ALA B 1 189 ? 94.360 -1.933 90.868 1.00 19.15 186 ALA B C 1
ATOM 2880 O O . ALA B 1 189 ? 94.776 -1.126 90.042 1.00 18.50 186 ALA B O 1
ATOM 2882 N N . GLU B 1 190 ? 94.655 -3.228 90.800 1.00 18.53 187 GLU B N 1
ATOM 2883 C CA . GLU B 1 190 ? 95.523 -3.726 89.738 1.00 19.53 187 GLU B CA 1
ATOM 2884 C C . GLU B 1 190 ? 94.871 -3.568 88.354 1.00 18.49 187 GLU B C 1
ATOM 2885 O O . GLU B 1 190 ? 95.567 -3.331 87.365 1.00 18.58 187 GLU B O 1
ATOM 2891 N N . HIS B 1 191 ? 93.543 -3.664 88.292 1.00 18.47 188 HIS B N 1
ATOM 2892 C CA . HIS B 1 191 ? 92.796 -3.413 87.047 1.00 18.68 188 HIS B CA 1
ATOM 2893 C C . HIS B 1 191 ? 92.825 -1.943 86.627 1.00 18.89 188 HIS B C 1
ATOM 2894 O O . HIS B 1 191 ? 92.600 -1.621 85.454 1.00 18.57 188 HIS B O 1
ATOM 2901 N N . LEU B 1 192 ? 93.105 -1.068 87.586 1.00 18.77 189 LEU B N 1
ATOM 2902 C CA . LEU B 1 192 ? 93.193 0.366 87.327 1.00 19.06 189 LEU B CA 1
ATOM 2903 C C . LEU B 1 192 ? 94.623 0.831 87.026 1.00 20.14 189 LEU B C 1
ATOM 2904 O O . LEU B 1 192 ? 94.839 2.020 86.799 1.00 18.33 189 LEU B O 1
ATOM 2909 N N . LYS B 1 193 ? 95.595 -0.090 87.026 1.00 21.39 190 LYS B N 1
ATOM 2910 C CA . LYS B 1 193 ? 96.987 0.267 86.770 1.00 23.62 190 LYS B CA 1
ATOM 2911 C C . LYS B 1 193 ? 97.156 0.873 85.394 1.00 23.10 190 LYS B C 1
ATOM 2912 O O . LYS B 1 193 ? 96.570 0.411 84.422 1.00 22.16 190 LYS B O 1
ATOM 2918 N N . ARG B 1 194 ? 97.977 1.912 85.329 1.00 22.73 191 ARG B N 1
ATOM 2919 C CA . ARG B 1 194 ? 98.089 2.721 84.130 1.00 23.79 191 ARG B CA 1
ATOM 2920 C C . ARG B 1 194 ? 98.634 1.929 82.948 1.00 24.49 191 ARG B C 1
ATOM 2921 O O . ARG B 1 194 ? 98.161 2.106 81.838 1.00 24.30 191 ARG B O 1
ATOM 2929 N N . GLU B 1 195 ? 99.612 1.060 83.184 1.00 26.82 192 GLU B N 1
ATOM 2930 C CA . GLU B 1 195 ? 100.205 0.279 82.086 1.00 28.85 192 GLU B CA 1
ATOM 2931 C C . GLU B 1 195 ? 99.116 -0.500 81.360 1.00 28.37 192 GLU B C 1
ATOM 2932 O O . GLU B 1 195 ? 99.061 -0.540 80.127 1.00 28.20 192 GLU B O 1
ATOM 2938 N N . ARG B 1 196 ? 98.233 -1.107 82.147 1.00 28.47 193 ARG B N 1
ATOM 2939 C CA . ARG B 1 196 ? 97.124 -1.885 81.627 1.00 28.66 193 ARG B CA 1
ATOM 2940 C C . ARG B 1 196 ? 96.082 -1.002 80.945 1.00 27.71 193 ARG B C 1
ATOM 2941 O O . ARG B 1 196 ? 95.604 -1.306 79.857 1.00 27.23 193 ARG B O 1
ATOM 2949 N N . VAL B 1 197 ? 95.739 0.111 81.582 1.00 26.65 194 VAL B N 1
ATOM 2950 C CA . VAL B 1 197 ? 94.708 0.992 81.055 1.00 26.12 194 VAL B CA 1
ATOM 2951 C C . VAL B 1 197 ? 95.212 1.737 79.816 1.00 27.42 194 VAL B C 1
ATOM 2952 O O . VAL B 1 197 ? 94.511 1.840 78.810 1.00 26.35 194 VAL B O 1
ATOM 2956 N N . GLU B 1 198 ? 96.436 2.248 79.910 1.00 28.93 195 GLU B N 1
ATOM 2957 C CA . GLU B 1 198 ? 97.104 2.931 78.805 1.00 30.84 195 GLU B CA 1
ATOM 2958 C C . GLU B 1 198 ? 97.168 2.041 77.560 1.00 31.20 195 GLU B C 1
ATOM 2959 O O . GLU B 1 198 ? 96.894 2.503 76.456 1.00 33.21 195 GLU B O 1
ATOM 2965 N N . ALA B 1 199 ? 97.483 0.757 77.739 1.00 32.33 196 ALA B N 1
ATOM 2966 C CA . ALA B 1 199 ? 97.564 -0.182 76.615 1.00 31.42 196 ALA B CA 1
ATOM 2967 C C . ALA B 1 199 ? 96.216 -0.435 75.937 1.00 32.17 196 ALA B C 1
ATOM 2968 O O . ALA B 1 199 ? 96.147 -0.625 74.723 1.00 31.78 196 ALA B O 1
ATOM 2970 N N . LYS B 1 200 ? 95.143 -0.436 76.721 1.00 30.57 197 LYS B N 1
ATOM 2971 C CA . LYS B 1 200 ? 93.795 -0.586 76.188 1.00 31.14 197 LYS B CA 1
ATOM 2972 C C . LYS B 1 200 ? 93.437 0.600 75.297 1.00 31.56 197 LYS B C 1
ATOM 2973 O O . LYS B 1 200 ? 92.944 0.417 74.184 1.00 31.51 197 LYS B O 1
ATOM 2979 N N . TYR B 1 201 ? 93.680 1.806 75.801 1.00 32.15 198 TYR B N 1
ATOM 2980 C CA . TYR B 1 201 ? 93.314 3.029 75.082 1.00 33.58 198 TYR B CA 1
ATOM 2981 C C . TYR B 1 201 ? 94.179 3.243 73.846 1.00 35.30 198 TYR B C 1
ATOM 2982 O O . TYR B 1 201 ? 93.668 3.647 72.795 1.00 34.95 198 TYR B O 1
ATOM 2991 N N . ARG B 1 202 ? 95.479 2.974 73.978 1.00 35.93 199 ARG B N 1
ATOM 2992 C CA . ARG B 1 202 ? 96.406 3.048 72.842 1.00 37.98 199 ARG B CA 1
ATOM 2993 C C . ARG B 1 202 ? 95.985 2.095 71.726 1.00 36.46 199 ARG B C 1
ATOM 2994 O O . ARG B 1 202 ? 96.062 2.443 70.551 1.00 38.30 199 ARG B O 1
ATOM 3002 N N . LYS B 1 203 ? 95.527 0.906 72.101 1.00 38.29 200 LYS B N 1
ATOM 3003 C CA . LYS B 1 203 ? 95.013 -0.076 71.143 1.00 38.36 200 LYS B CA 1
ATOM 3004 C C . LYS B 1 203 ? 93.694 0.362 70.502 1.00 39.52 200 LYS B C 1
ATOM 3005 O O . LYS B 1 203 ? 93.522 0.247 69.288 1.00 38.53 200 LYS B O 1
ATOM 3011 N N . MET B 1 204 ? 92.755 0.829 71.322 1.00 38.77 201 MET B N 1
ATOM 3012 C CA . MET B 1 204 ? 91.467 1.322 70.820 1.00 40.50 201 MET B CA 1
ATOM 3013 C C . MET B 1 204 ? 91.687 2.385 69.739 1.00 39.54 201 MET B C 1
ATOM 3014 O O . MET B 1 204 ? 91.098 2.313 68.661 1.00 40.30 201 MET B O 1
ATOM 3019 N N . ILE B 1 205 ? 92.534 3.365 70.054 1.00 38.96 202 ILE B N 1
ATOM 3020 C CA . ILE B 1 205 ? 92.861 4.469 69.142 1.00 39.35 202 ILE B CA 1
ATOM 3021 C C . ILE B 1 205 ? 93.498 3.955 67.858 1.00 40.16 202 ILE B C 1
ATOM 3022 O O . ILE B 1 205 ? 93.190 4.426 66.763 1.00 40.30 202 ILE B O 1
ATOM 3027 N N . LEU B 1 206 ? 94.396 2.990 68.004 1.00 40.07 203 LEU B N 1
ATOM 3028 C CA . LEU B 1 206 ? 95.096 2.438 66.858 1.00 40.01 203 LEU B CA 1
ATOM 3029 C C . LEU B 1 206 ? 94.150 1.660 65.943 1.00 41.37 203 LEU B C 1
ATOM 3030 O O . LEU B 1 206 ? 94.244 1.774 64.727 1.00 45.19 203 LEU B O 1
ATOM 3035 N N . GLU B 1 207 ? 93.225 0.894 66.518 1.00 43.38 204 GLU B N 1
ATOM 3036 C CA . GLU B 1 207 ? 92.338 0.045 65.716 1.00 43.98 204 GLU B CA 1
ATOM 3037 C C . GLU B 1 207 ? 91.111 0.771 65.152 1.00 43.95 204 GLU B C 1
ATOM 3038 O O . GLU B 1 207 ? 90.385 0.215 64.331 1.00 43.32 204 GLU B O 1
ATOM 3044 N N . ALA B 1 208 ? 90.898 2.014 65.575 1.00 43.27 205 ALA B N 1
ATOM 3045 C CA . ALA B 1 208 ? 89.943 2.905 64.918 1.00 44.66 205 ALA B CA 1
ATOM 3046 C C . ALA B 1 208 ? 90.457 3.354 63.540 1.00 44.72 205 ALA B C 1
ATOM 3047 O O . ALA B 1 208 ? 89.676 3.776 62.690 1.00 45.69 205 ALA B O 1
ATOM 3049 N N . LYS B 1 209 ? 91.772 3.262 63.338 1.00 46.53 206 LYS B N 1
ATOM 3050 C CA . LYS B 1 209 ? 92.423 3.659 62.090 1.00 47.36 206 LYS B CA 1
ATOM 3051 C C . LYS B 1 209 ? 92.542 2.492 61.110 1.00 48.46 206 LYS B C 1
ATOM 3052 O O . LYS B 1 209 ? 91.557 1.830 60.784 1.00 51.27 206 LYS B O 1
ATOM 3058 N N . ASN C 1 6 ? 54.424 -21.168 104.003 1.00 50.34 3 ASN C N 1
ATOM 3059 C CA . ASN C 1 6 ? 55.829 -20.903 103.558 1.00 49.94 3 ASN C CA 1
ATOM 3060 C C . ASN C 1 6 ? 56.143 -19.409 103.500 1.00 45.90 3 ASN C C 1
ATOM 3061 O O . ASN C 1 6 ? 55.250 -18.583 103.290 1.00 45.18 3 ASN C O 1
ATOM 3066 N N . GLU C 1 7 ? 57.417 -19.074 103.691 1.00 42.49 4 GLU C N 1
ATOM 3067 C CA . GLU C 1 7 ? 57.863 -17.684 103.659 1.00 39.29 4 GLU C CA 1
ATOM 3068 C C . GLU C 1 7 ? 57.864 -17.179 102.224 1.00 36.13 4 GLU C C 1
ATOM 3069 O O . GLU C 1 7 ? 58.527 -17.748 101.359 1.00 37.22 4 GLU C O 1
ATOM 3075 N N . LYS C 1 8 ? 57.123 -16.108 101.980 1.00 33.51 5 LYS C N 1
ATOM 3076 C CA . LYS C 1 8 ? 57.068 -15.510 100.652 1.00 31.70 5 LYS C CA 1
ATOM 3077 C C . LYS C 1 8 ? 58.196 -14.507 100.483 1.00 28.65 5 LYS C C 1
ATOM 3078 O O . LYS C 1 8 ? 58.631 -13.881 101.453 1.00 25.94 5 LYS C O 1
ATOM 3084 N N . GLY C 1 9 ? 58.672 -14.360 99.248 1.00 25.78 6 GLY C N 1
ATOM 3085 C CA . GLY C 1 9 ? 59.543 -13.244 98.908 1.00 24.32 6 GLY C CA 1
ATOM 3086 C C . GLY C 1 9 ? 58.830 -11.915 99.094 1.00 22.32 6 GLY C C 1
ATOM 3087 O O . GLY C 1 9 ? 57.599 -11.845 99.131 1.00 22.44 6 GLY C O 1
ATOM 3088 N N . LEU C 1 10 ? 59.611 -10.852 99.216 1.00 20.20 7 LEU C N 1
ATOM 3089 C CA . LEU C 1 10 ? 59.075 -9.518 99.357 1.00 19.74 7 LEU C CA 1
ATOM 3090 C C . LEU C 1 10 ? 58.609 -9.012 98.000 1.00 19.05 7 LEU C C 1
ATOM 3091 O O . LEU C 1 10 ? 59.169 -9.385 96.974 1.00 19.19 7 LEU C O 1
ATOM 3096 N N . LEU C 1 11 ? 57.592 -8.161 98.022 1.00 18.22 8 LEU C N 1
ATOM 3097 C CA . LEU C 1 11 ? 57.220 -7.360 96.857 1.00 17.70 8 LEU C CA 1
ATOM 3098 C C . LEU C 1 11 ? 57.757 -5.945 97.054 1.00 16.93 8 LEU C C 1
ATOM 3099 O O . LEU C 1 11 ? 57.345 -5.226 97.973 1.00 18.13 8 LEU C O 1
ATOM 3104 N N . ILE C 1 12 ? 58.673 -5.547 96.176 1.00 16.58 9 ILE C N 1
ATOM 3105 C CA . ILE C 1 12 ? 59.366 -4.266 96.275 1.00 16.46 9 ILE C CA 1
ATOM 3106 C C . ILE C 1 12 ? 58.887 -3.358 95.154 1.00 16.18 9 ILE C C 1
ATOM 3107 O O . ILE C 1 12 ? 58.959 -3.732 93.990 1.00 16.85 9 ILE C O 1
ATOM 3112 N N . VAL C 1 13 ? 58.401 -2.177 95.504 1.00 15.50 10 VAL C N 1
ATOM 3113 C CA . VAL C 1 13 ? 57.798 -1.280 94.533 1.00 15.96 10 VAL C CA 1
ATOM 3114 C C . VAL C 1 13 ? 58.559 0.029 94.548 1.00 16.09 10 VAL C C 1
ATOM 3115 O O . VAL C 1 13 ? 58.550 0.738 95.562 1.00 17.21 10 VAL C O 1
ATOM 3119 N N . LEU C 1 14 ? 59.233 0.319 93.440 1.00 15.30 11 LEU C N 1
ATOM 3120 C CA . LEU C 1 14 ? 59.893 1.597 93.230 1.00 15.36 11 LEU C CA 1
ATOM 3121 C C . LEU C 1 14 ? 59.032 2.461 92.332 1.00 15.41 11 LEU C C 1
ATOM 3122 O O . LEU C 1 14 ? 58.740 2.075 91.196 1.00 15.20 11 LEU C O 1
ATOM 3127 N N . SER C 1 15 ? 58.623 3.618 92.844 1.00 16.24 12 SER C N 1
ATOM 3128 C CA . SER C 1 15 ? 57.957 4.617 92.015 1.00 17.59 12 SER C CA 1
ATOM 3129 C C . SER C 1 15 ? 58.465 6.020 92.365 1.00 18.95 12 SER C C 1
ATOM 3130 O O . SER C 1 15 ? 59.489 6.171 93.042 1.00 19.57 12 SER C O 1
ATOM 3133 N N . GLY C 1 16 ? 57.757 7.037 91.888 1.00 19.80 13 GLY C N 1
ATOM 3134 C CA . GLY C 1 16 ? 58.173 8.430 92.055 1.00 20.85 13 GLY C CA 1
ATOM 3135 C C . GLY C 1 16 ? 57.703 9.237 90.854 1.00 21.72 13 GLY C C 1
ATOM 3136 O O . GLY C 1 16 ? 57.184 8.667 89.892 1.00 20.92 13 GLY C O 1
ATOM 3137 N N . PRO C 1 17 ? 57.919 10.559 90.879 1.00 23.01 14 PRO C N 1
ATOM 3138 C CA . PRO C 1 17 ? 57.366 11.444 89.840 1.00 23.48 14 PRO C CA 1
ATOM 3139 C C . PRO C 1 17 ? 57.924 11.199 88.445 1.00 23.46 14 PRO C C 1
ATOM 3140 O O . PRO C 1 17 ? 59.006 10.635 88.292 1.00 21.39 14 PRO C O 1
ATOM 3144 N N . SER C 1 18 ? 57.204 11.657 87.419 1.00 24.29 15 SER C N 1
ATOM 3145 C CA . SER C 1 18 ? 57.701 11.554 86.053 1.00 25.84 15 SER C CA 1
ATOM 3146 C C . SER C 1 18 ? 59.079 12.187 85.896 1.00 25.19 15 SER C C 1
ATOM 3147 O O . SER C 1 18 ? 59.331 13.271 86.414 1.00 26.29 15 SER C O 1
ATOM 3150 N N . GLY C 1 19 ? 59.961 11.505 85.180 1.00 23.92 16 GLY C N 1
ATOM 3151 C CA . GLY C 1 19 ? 61.284 12.024 84.879 1.00 25.22 16 GLY C CA 1
ATOM 3152 C C . GLY C 1 19 ? 62.278 12.014 86.029 1.00 25.46 16 GLY C C 1
ATOM 3153 O O . GLY C 1 19 ? 63.391 12.510 85.865 1.00 27.41 16 GLY C O 1
ATOM 3154 N N . VAL C 1 20 ? 61.903 11.438 87.172 1.00 24.96 17 VAL C N 1
ATOM 3155 C CA . VAL C 1 20 ? 62.811 11.388 88.339 1.00 24.99 17 VAL C CA 1
ATOM 3156 C C . VAL C 1 20 ? 63.999 10.434 88.140 1.00 24.49 17 VAL C C 1
ATOM 3157 O O . VAL C 1 20 ? 65.070 10.630 88.726 1.00 26.46 17 VAL C O 1
ATOM 3161 N N . GLY C 1 21 ? 63.814 9.406 87.318 1.00 22.49 18 GLY C N 1
ATOM 3162 C CA . GLY C 1 21 ? 64.873 8.460 87.000 1.00 21.46 18 GLY C CA 1
ATOM 3163 C C . GLY C 1 21 ? 64.674 7.055 87.543 1.00 21.32 18 GLY C C 1
ATOM 3164 O O . GLY C 1 21 ? 65.644 6.332 87.747 1.00 21.20 18 GLY C O 1
ATOM 3165 N N . LYS C 1 22 ? 63.419 6.659 87.748 1.00 20.47 19 LYS C N 1
ATOM 3166 C CA . LYS C 1 22 ? 63.088 5.291 88.167 1.00 20.65 19 LYS C CA 1
ATOM 3167 C C . LYS C 1 22 ? 63.739 4.243 87.271 1.00 20.24 19 LYS C C 1
ATOM 3168 O O . LYS C 1 22 ? 64.294 3.262 87.760 1.00 19.43 19 LYS C O 1
ATOM 3174 N N . GLY C 1 23 ? 63.657 4.430 85.950 1.00 20.18 20 GLY C N 1
ATOM 3175 C CA . GLY C 1 23 ? 64.217 3.464 85.017 1.00 20.93 20 GLY C CA 1
ATOM 3176 C C . GLY C 1 23 ? 65.735 3.331 85.136 1.00 20.84 20 GLY C C 1
ATOM 3177 O O . GLY C 1 23 ? 66.274 2.231 85.157 1.00 20.57 20 GLY C O 1
ATOM 3178 N N . THR C 1 24 ? 66.407 4.469 85.220 1.00 21.92 21 THR C N 1
ATOM 3179 C CA . THR C 1 24 ? 67.855 4.503 85.368 1.00 23.14 21 THR C CA 1
ATOM 3180 C C . THR C 1 24 ? 68.320 3.804 86.655 1.00 21.56 21 THR C C 1
ATOM 3181 O O . THR C 1 24 ? 69.248 2.992 86.611 1.00 22.91 21 THR C O 1
ATOM 3185 N N . VAL C 1 25 ? 67.672 4.115 87.775 1.00 20.58 22 VAL C N 1
ATOM 3186 C CA . VAL C 1 25 ? 68.003 3.508 89.080 1.00 19.78 22 VAL C CA 1
ATOM 3187 C C . VAL C 1 25 ? 67.714 2.003 89.052 1.00 19.99 22 VAL C C 1
ATOM 3188 O O . VAL C 1 25 ? 68.553 1.195 89.469 1.00 19.61 22 VAL C O 1
ATOM 3192 N N . ARG C 1 26 ? 66.545 1.610 88.535 1.00 18.54 23 ARG C N 1
ATOM 3193 C CA . ARG C 1 26 ? 66.229 0.181 88.391 1.00 18.59 23 ARG C CA 1
ATOM 3194 C C . ARG C 1 26 ? 67.259 -0.541 87.522 1.00 19.52 23 ARG C C 1
ATOM 3195 O O . ARG C 1 26 ? 67.670 -1.648 87.845 1.00 19.47 23 ARG C O 1
ATOM 3203 N N . LYS C 1 27 ? 67.670 0.087 86.422 1.00 20.98 24 LYS C N 1
ATOM 3204 C CA . LYS C 1 27 ? 68.682 -0.497 85.553 1.00 23.11 24 LYS C CA 1
ATOM 3205 C C . LYS C 1 27 ? 69.990 -0.734 86.317 1.00 22.59 24 LYS C C 1
ATOM 3206 O O . LYS C 1 27 ? 70.591 -1.798 86.208 1.00 23.78 24 LYS C O 1
ATOM 3212 N N . ARG C 1 28 ? 70.408 0.253 87.093 1.00 22.71 25 ARG C N 1
ATOM 3213 C CA . ARG C 1 28 ? 71.637 0.137 87.883 1.00 23.72 25 ARG C CA 1
ATOM 3214 C C . ARG C 1 28 ? 71.529 -1.015 88.888 1.00 23.90 25 ARG C C 1
ATOM 3215 O O . ARG C 1 28 ? 72.473 -1.791 89.073 1.00 23.72 25 ARG C O 1
ATOM 3223 N N . ILE C 1 29 ? 70.362 -1.135 89.518 1.00 22.48 26 ILE C N 1
ATOM 3224 C CA . ILE C 1 29 ? 70.118 -2.202 90.490 1.00 21.93 26 ILE C CA 1
ATOM 3225 C C . ILE C 1 29 ? 70.329 -3.580 89.874 1.00 21.98 26 ILE C C 1
ATOM 3226 O O . ILE C 1 29 ? 70.983 -4.432 90.469 1.00 24.11 26 ILE C O 1
ATOM 3231 N N . PHE C 1 30 ? 69.795 -3.804 88.681 1.00 22.05 27 PHE C N 1
ATOM 3232 C CA . PHE C 1 30 ? 69.878 -5.119 88.050 1.00 23.57 27 PHE C CA 1
ATOM 3233 C C . PHE C 1 30 ? 71.173 -5.382 87.280 1.00 25.39 27 PHE C C 1
ATOM 3234 O O . PHE C 1 30 ? 71.437 -6.513 86.876 1.00 28.20 27 PHE C O 1
ATOM 3242 N N . GLU C 1 31 ? 71.985 -4.343 87.129 1.00 27.42 28 GLU C N 1
ATOM 3243 C CA . GLU C 1 31 ? 73.381 -4.505 86.683 1.00 29.50 28 GLU C CA 1
ATOM 3244 C C . GLU C 1 31 ? 74.303 -5.018 87.802 1.00 30.70 28 GLU C C 1
ATOM 3245 O O . GLU C 1 31 ? 75.377 -5.554 87.528 1.00 32.01 28 GLU C O 1
ATOM 3251 N N . ASP C 1 32 ? 73.882 -4.870 89.055 1.00 29.82 29 ASP C N 1
ATOM 3252 C CA . ASP C 1 32 ? 74.678 -5.306 90.201 1.00 29.97 29 ASP C CA 1
ATOM 3253 C C . ASP C 1 32 ? 74.512 -6.821 90.400 1.00 30.76 29 ASP C C 1
ATOM 3254 O O . ASP C 1 32 ? 73.405 -7.302 90.646 1.00 28.83 29 ASP C O 1
ATOM 3259 N N . PRO C 1 33 ? 75.616 -7.588 90.289 1.00 31.28 30 PRO C N 1
ATOM 3260 C CA . PRO C 1 33 ? 75.517 -9.041 90.444 1.00 31.25 30 PRO C CA 1
ATOM 3261 C C . PRO C 1 33 ? 75.139 -9.510 91.858 1.00 30.42 30 PRO C C 1
ATOM 3262 O O . PRO C 1 33 ? 74.732 -10.660 92.028 1.00 31.77 30 PRO C O 1
ATOM 3266 N N . SER C 1 34 ? 75.262 -8.637 92.854 1.00 30.99 31 SER C N 1
ATOM 3267 C CA . SER C 1 34 ? 74.842 -8.976 94.210 1.00 31.02 31 SER C CA 1
ATOM 3268 C C . SER C 1 34 ? 73.328 -8.833 94.400 1.00 29.75 31 SER C C 1
ATOM 3269 O O . SER C 1 34 ? 72.785 -9.318 95.377 1.00 28.79 31 SER C O 1
ATOM 3272 N N . THR C 1 35 ? 72.647 -8.181 93.462 1.00 27.90 32 THR C N 1
ATOM 3273 C CA . THR C 1 35 ? 71.192 -8.048 93.558 1.00 27.24 32 THR C CA 1
ATOM 3274 C C . THR C 1 35 ? 70.538 -9.406 93.398 1.00 26.94 32 THR C C 1
ATOM 3275 O O . THR C 1 35 ? 70.723 -10.064 92.384 1.00 28.40 32 THR C O 1
ATOM 3279 N N . SER C 1 36 ? 69.772 -9.824 94.402 1.00 27.58 33 SER C N 1
ATOM 3280 C CA . SER C 1 36 ? 69.110 -11.120 94.338 1.00 29.02 33 SER C CA 1
ATOM 3281 C C . SER C 1 36 ? 67.631 -11.050 93.946 1.00 27.52 33 SER C C 1
ATOM 3282 O O . SER C 1 36 ? 66.999 -12.092 93.739 1.00 28.16 33 SER C O 1
ATOM 3285 N N . TYR C 1 37 ? 67.094 -9.843 93.785 1.00 25.11 34 TYR C N 1
ATOM 3286 C CA . TYR C 1 37 ? 65.670 -9.710 93.431 1.00 23.50 34 TYR C CA 1
ATOM 3287 C C . TYR C 1 37 ? 65.441 -10.195 92.010 1.00 22.62 34 TYR C C 1
ATOM 3288 O O . TYR C 1 37 ? 66.360 -10.228 91.190 1.00 21.95 34 TYR C O 1
ATOM 3297 N N . LYS C 1 38 ? 64.193 -10.546 91.732 1.00 21.55 35 LYS C N 1
ATOM 3298 C CA . LYS C 1 38 ? 63.747 -10.832 90.375 1.00 21.97 35 LYS C CA 1
ATOM 3299 C C . LYS C 1 38 ? 62.983 -9.620 89.859 1.00 20.50 35 LYS C C 1
ATOM 3300 O O . LYS C 1 38 ? 62.110 -9.087 90.554 1.00 20.91 35 LYS C O 1
ATOM 3306 N N . TYR C 1 39 ? 63.307 -9.191 88.643 1.00 18.79 36 TYR C N 1
ATOM 3307 C CA . TYR C 1 39 ? 62.655 -8.032 88.055 1.00 17.83 36 TYR C CA 1
ATOM 3308 C C . TYR C 1 39 ? 61.370 -8.431 87.332 1.00 17.23 36 TYR C C 1
ATOM 3309 O O . TYR C 1 39 ? 61.374 -9.332 86.494 1.00 17.60 36 TYR C O 1
ATOM 3318 N N . SER C 1 40 ? 60.280 -7.747 87.648 1.00 16.40 37 SER C N 1
ATOM 3319 C CA . SER C 1 40 ? 59.029 -7.950 86.920 1.00 16.54 37 SER C CA 1
ATOM 3320 C C . SER C 1 40 ? 59.082 -7.220 85.571 1.00 16.37 37 SER C C 1
ATOM 3321 O O . SER C 1 40 ? 59.083 -6.001 85.505 1.00 16.12 37 SER C O 1
ATOM 3324 N N . ILE C 1 41 ? 59.116 -7.985 84.487 1.00 17.03 38 ILE C N 1
ATOM 3325 C CA . ILE C 1 41 ? 59.109 -7.396 83.155 1.00 17.95 38 ILE C CA 1
ATOM 3326 C C . ILE C 1 41 ? 57.664 -7.013 82.835 1.00 17.32 38 ILE C C 1
ATOM 3327 O O . ILE C 1 41 ? 56.766 -7.866 82.821 1.00 17.93 38 ILE C O 1
ATOM 3332 N N . SER C 1 42 ? 57.445 -5.725 82.606 1.00 16.04 39 SER C N 1
ATOM 3333 C CA . SER C 1 42 ? 56.098 -5.210 82.394 1.00 15.91 39 SER C CA 1
ATOM 3334 C C . SER C 1 42 ? 55.630 -5.480 80.973 1.00 15.27 39 SER C C 1
ATOM 3335 O O . SER C 1 42 ? 56.429 -5.710 80.081 1.00 15.06 39 SER C O 1
ATOM 3338 N N . MET C 1 43 ? 54.321 -5.431 80.788 1.00 14.70 40 MET C N 1
ATOM 3339 C CA . MET C 1 43 ? 53.735 -5.334 79.451 1.00 14.99 40 MET C CA 1
ATOM 3340 C C . MET C 1 43 ? 53.493 -3.874 79.105 1.00 14.48 40 MET C C 1
ATOM 3341 O O . MET C 1 43 ? 53.182 -3.076 79.982 1.00 15.07 40 MET C O 1
ATOM 3346 N N . THR C 1 44 ? 53.610 -3.535 77.816 1.00 14.36 41 THR C N 1
ATOM 3347 C CA . THR C 1 44 ? 53.210 -2.232 77.335 1.00 14.06 41 THR C CA 1
ATOM 3348 C C . THR C 1 44 ? 52.635 -2.352 75.937 1.00 13.84 41 THR C C 1
ATOM 3349 O O . THR C 1 44 ? 52.954 -3.301 75.213 1.00 14.90 41 THR C O 1
ATOM 3353 N N . THR C 1 45 ? 51.819 -1.373 75.567 1.00 13.91 42 THR C N 1
ATOM 3354 C CA . THR C 1 45 ? 51.323 -1.269 74.194 1.00 14.53 42 THR C CA 1
ATOM 3355 C C . THR C 1 45 ? 52.071 -0.210 73.383 1.00 15.34 42 THR C C 1
ATOM 3356 O O . THR C 1 45 ? 51.764 -0.040 72.201 1.00 15.89 42 THR C O 1
ATOM 3360 N N . ARG C 1 46 ? 53.027 0.505 73.982 1.00 16.03 43 ARG C N 1
ATOM 3361 C CA . ARG C 1 46 ? 53.838 1.442 73.192 1.00 17.05 43 ARG C CA 1
ATOM 3362 C C . ARG C 1 46 ? 54.730 0.694 72.198 1.00 18.44 43 ARG C C 1
ATOM 3363 O O . ARG C 1 46 ? 55.044 -0.478 72.375 1.00 17.52 43 ARG C O 1
ATOM 3371 N N . GLN C 1 47 ? 55.107 1.395 71.133 1.00 20.71 44 GLN C N 1
ATOM 3372 C CA . GLN C 1 47 ? 55.976 0.829 70.118 1.00 24.06 44 GLN C CA 1
ATOM 3373 C C . GLN C 1 47 ? 57.345 0.527 70.693 1.00 24.37 44 GLN C C 1
ATOM 3374 O O . GLN C 1 47 ? 57.890 1.308 71.466 1.00 23.25 44 GLN C O 1
ATOM 3380 N N . MET C 1 48 ? 57.874 -0.630 70.319 1.00 26.94 45 MET C N 1
ATOM 3381 C CA . MET C 1 48 ? 59.237 -1.002 70.639 1.00 29.63 45 MET C CA 1
ATOM 3382 C C . MET C 1 48 ? 60.191 -0.008 69.989 1.00 30.63 45 MET C C 1
ATOM 3383 O O . MET C 1 48 ? 59.976 0.408 68.851 1.00 30.79 45 MET C O 1
ATOM 3388 N N . ARG C 1 49 ? 61.217 0.390 70.736 1.00 32.27 46 ARG C N 1
ATOM 3389 C CA . ARG C 1 49 ? 62.177 1.402 70.292 1.00 33.42 46 ARG C CA 1
ATOM 3390 C C . ARG C 1 49 ? 63.509 0.744 69.948 1.00 35.43 46 ARG C C 1
ATOM 3391 O O . ARG C 1 49 ? 63.740 -0.417 70.280 1.00 34.91 46 ARG C O 1
ATOM 3399 N N . GLU C 1 50 ? 64.371 1.500 69.274 1.00 37.80 47 GLU C N 1
ATOM 3400 C CA . GLU C 1 50 ? 65.672 1.004 68.829 1.00 39.27 47 GLU C CA 1
ATOM 3401 C C . GLU C 1 50 ? 66.468 0.403 69.980 1.00 37.04 47 GLU C C 1
ATOM 3402 O O . GLU C 1 50 ? 66.655 1.034 71.025 1.00 37.55 47 GLU C O 1
ATOM 3408 N N . GLY C 1 51 ? 66.926 -0.828 69.783 1.00 36.90 48 GLY C N 1
ATOM 3409 C CA . GLY C 1 51 ? 67.749 -1.510 70.770 1.00 36.75 48 GLY C CA 1
ATOM 3410 C C . GLY C 1 51 ? 66.964 -2.244 71.840 1.00 36.15 48 GLY C C 1
ATOM 3411 O O . GLY C 1 51 ? 67.556 -2.901 72.690 1.00 36.75 48 GLY C O 1
ATOM 3412 N N . GLU C 1 52 ? 65.637 -2.137 71.817 1.00 34.08 49 GLU C N 1
ATOM 3413 C CA . GLU C 1 52 ? 64.812 -2.867 72.782 1.00 32.97 49 GLU C CA 1
ATOM 3414 C C . GLU C 1 52 ? 64.485 -4.242 72.225 1.00 32.19 49 GLU C C 1
ATOM 3415 O O . GLU C 1 52 ? 64.433 -4.434 71.004 1.00 32.76 49 GLU C O 1
ATOM 3421 N N . VAL C 1 53 ? 64.265 -5.192 73.128 1.00 31.53 50 VAL C N 1
ATOM 3422 C CA . VAL C 1 53 ? 63.944 -6.566 72.762 1.00 30.67 50 VAL C CA 1
ATOM 3423 C C . VAL C 1 53 ? 62.682 -7.007 73.503 1.00 29.70 50 VAL C C 1
ATOM 3424 O O . VAL C 1 53 ? 62.579 -6.852 74.720 1.00 28.11 50 VAL C O 1
ATOM 3428 N N . ASP C 1 54 ? 61.722 -7.524 72.742 1.00 29.32 51 ASP C N 1
ATOM 3429 C CA . ASP C 1 54 ? 60.509 -8.126 73.281 1.00 29.47 51 ASP C CA 1
ATOM 3430 C C . ASP C 1 54 ? 60.864 -9.268 74.225 1.00 29.13 51 ASP C C 1
ATOM 3431 O O . ASP C 1 54 ? 61.599 -10.188 73.854 1.00 30.56 51 ASP C O 1
ATOM 3436 N N . GLY C 1 55 ? 60.355 -9.195 75.450 1.00 27.24 52 GLY C N 1
ATOM 3437 C CA . GLY C 1 55 ? 60.633 -10.189 76.480 1.00 27.36 52 GLY C CA 1
ATOM 3438 C C . GLY C 1 55 ? 61.840 -9.871 77.350 1.00 27.38 52 GLY C C 1
ATOM 3439 O O . GLY C 1 55 ? 62.181 -10.646 78.237 1.00 28.36 52 GLY C O 1
ATOM 3440 N N . VAL C 1 56 ? 62.489 -8.739 77.099 1.00 27.93 53 VAL C N 1
ATOM 3441 C CA . VAL C 1 56 ? 63.607 -8.276 77.921 1.00 27.38 53 VAL C CA 1
ATOM 3442 C C . VAL C 1 56 ? 63.284 -6.911 78.518 1.00 26.89 53 VAL C C 1
ATOM 3443 O O . VAL C 1 56 ? 63.199 -6.778 79.731 1.00 27.45 53 VAL C O 1
ATOM 3447 N N . ASP C 1 57 ? 63.097 -5.905 77.670 1.00 26.04 54 ASP C N 1
ATOM 3448 C CA . ASP C 1 57 ? 62.744 -4.560 78.136 1.00 25.97 54 ASP C CA 1
ATOM 3449 C C . ASP C 1 57 ? 61.287 -4.526 78.611 1.00 24.28 54 ASP C C 1
ATOM 3450 O O . ASP C 1 57 ? 60.995 -4.031 79.690 1.00 24.21 54 ASP C O 1
ATOM 3455 N N . TYR C 1 58 ? 60.406 -5.048 77.765 1.00 21.52 55 TYR C N 1
ATOM 3456 C CA . TYR C 1 58 ? 58.973 -5.203 78.050 1.00 20.46 55 TYR C CA 1
ATOM 3457 C C . TYR C 1 58 ? 58.484 -6.417 77.288 1.00 19.90 55 TYR C C 1
ATOM 3458 O O . TYR C 1 58 ? 59.161 -6.885 76.375 1.00 20.27 55 TYR C O 1
ATOM 3467 N N . PHE C 1 59 ? 57.306 -6.915 77.661 1.00 19.17 56 PHE C N 1
ATOM 3468 C CA . PHE C 1 59 ? 56.492 -7.723 76.776 1.00 19.16 56 PHE C CA 1
ATOM 3469 C C . PHE C 1 59 ? 55.615 -6.744 76.005 1.00 19.05 56 PHE C C 1
ATOM 3470 O O . PHE C 1 59 ? 54.719 -6.128 76.584 1.00 18.23 56 PHE C O 1
ATOM 3478 N N . PHE C 1 60 ? 55.903 -6.561 74.717 1.00 18.85 57 PHE C N 1
ATOM 3479 C CA . PHE C 1 60 ? 55.145 -5.620 73.879 1.00 19.42 57 PHE C CA 1
ATOM 3480 C C . PHE C 1 60 ? 53.881 -6.285 73.376 1.00 19.09 57 PHE C C 1
ATOM 3481 O O . PHE C 1 60 ? 53.944 -7.375 72.801 1.00 20.27 57 PHE C O 1
ATOM 3489 N N . LYS C 1 61 ? 52.740 -5.637 73.606 1.00 18.27 58 LYS C N 1
ATOM 3490 C CA . LYS C 1 61 ? 51.435 -6.213 73.312 1.00 18.80 58 LYS C CA 1
ATOM 3491 C C . LYS C 1 61 ? 50.639 -5.307 72.401 1.00 17.59 58 LYS C C 1
ATOM 3492 O O . LYS C 1 61 ? 50.812 -4.092 72.413 1.00 16.87 58 LYS C O 1
ATOM 3498 N N . THR C 1 62 ? 49.720 -5.897 71.637 1.00 17.23 59 THR C N 1
ATOM 3499 C CA . THR C 1 62 ? 48.726 -5.084 70.944 1.00 17.01 59 THR C CA 1
ATOM 3500 C C . THR C 1 62 ? 47.781 -4.489 71.983 1.00 16.37 59 THR C C 1
ATOM 3501 O O . THR C 1 62 ? 47.643 -5.013 73.098 1.00 15.57 59 THR C O 1
ATOM 3505 N N . ARG C 1 63 ? 47.118 -3.397 71.624 1.00 16.19 60 ARG C N 1
ATOM 3506 C CA . ARG C 1 63 ? 46.097 -2.822 72.498 1.00 16.99 60 ARG C CA 1
ATOM 3507 C C . ARG C 1 63 ? 44.984 -3.829 72.774 1.00 16.73 60 ARG C C 1
ATOM 3508 O O . ARG C 1 63 ? 44.502 -3.942 73.895 1.00 16.15 60 ARG C O 1
ATOM 3516 N N . ASP C 1 64 ? 44.588 -4.577 71.747 1.00 15.67 61 ASP C N 1
ATOM 3517 C CA . ASP C 1 64 ? 43.520 -5.569 71.922 1.00 15.95 61 ASP C CA 1
ATOM 3518 C C . ASP C 1 64 ? 43.940 -6.657 72.923 1.00 15.02 61 ASP C C 1
ATOM 3519 O O . ASP C 1 64 ? 43.140 -7.080 73.757 1.00 16.23 61 ASP C O 1
ATOM 3524 N N . ALA C 1 65 ? 45.187 -7.101 72.835 1.00 15.54 62 ALA C N 1
ATOM 3525 C CA . ALA C 1 65 ? 45.692 -8.142 73.752 1.00 15.54 62 ALA C CA 1
ATOM 3526 C C . ALA C 1 65 ? 45.777 -7.615 75.175 1.00 15.56 62 ALA C C 1
ATOM 3527 O O . ALA C 1 65 ? 45.400 -8.298 76.118 1.00 15.81 62 ALA C O 1
ATOM 3529 N N . PHE C 1 66 ? 46.264 -6.387 75.328 1.00 15.13 63 PHE C N 1
ATOM 3530 C CA . PHE C 1 66 ? 46.380 -5.791 76.664 1.00 15.31 63 PHE C CA 1
ATOM 3531 C C . PHE C 1 66 ? 44.987 -5.650 77.272 1.00 16.01 63 PHE C C 1
ATOM 3532 O O . PHE C 1 66 ? 44.772 -5.990 78.433 1.00 16.96 63 PHE C O 1
ATOM 3540 N N . GLU C 1 67 ? 44.029 -5.170 76.483 1.00 16.41 64 GLU C N 1
ATOM 3541 C CA . GLU C 1 67 ? 42.664 -5.005 76.992 1.00 17.39 64 GLU C CA 1
ATOM 3542 C C . GLU C 1 67 ? 41.990 -6.348 77.334 1.00 17.50 64 GLU C C 1
ATOM 3543 O O . GLU C 1 67 ? 41.212 -6.424 78.290 1.00 18.26 64 GLU C O 1
ATOM 3549 N N . ALA C 1 68 ? 42.308 -7.392 76.582 1.00 17.53 65 ALA C N 1
ATOM 3550 C CA . ALA C 1 68 ? 41.810 -8.739 76.866 1.00 17.88 65 ALA C CA 1
ATOM 3551 C C . ALA C 1 68 ? 42.352 -9.241 78.202 1.00 18.57 65 ALA C C 1
ATOM 3552 O O . ALA C 1 68 ? 41.627 -9.842 79.003 1.00 19.38 65 ALA C O 1
ATOM 3554 N N . LEU C 1 69 ? 43.629 -8.966 78.444 1.00 17.52 66 LEU C N 1
ATOM 3555 C CA . LEU C 1 69 ? 44.255 -9.304 79.720 1.00 17.96 66 LEU C CA 1
ATOM 3556 C C . LEU C 1 69 ? 43.697 -8.484 80.882 1.00 17.66 66 LEU C C 1
ATOM 3557 O O . LEU C 1 69 ? 43.598 -8.999 82.004 1.00 19.35 66 LEU C O 1
ATOM 3562 N N . ILE C 1 70 ? 43.329 -7.221 80.647 1.00 17.63 67 ILE C N 1
ATOM 3563 C CA . ILE C 1 70 ? 42.624 -6.428 81.652 1.00 18.84 67 ILE C CA 1
ATOM 3564 C C . ILE C 1 70 ? 41.311 -7.134 82.002 1.00 20.96 67 ILE C C 1
ATOM 3565 O O . ILE C 1 70 ? 41.010 -7.361 83.169 1.00 20.53 67 ILE C O 1
ATOM 3570 N N . LYS C 1 71 ? 40.549 -7.489 80.977 1.00 22.80 68 LYS C N 1
ATOM 3571 C CA . LYS C 1 71 ? 39.256 -8.152 81.184 1.00 25.19 68 LYS C CA 1
ATOM 3572 C C . LYS C 1 71 ? 39.386 -9.471 81.946 1.00 25.51 68 LYS C C 1
ATOM 3573 O O . LYS C 1 71 ? 38.503 -9.821 82.738 1.00 26.65 68 LYS C O 1
ATOM 3579 N N . ASP C 1 72 ? 40.473 -10.197 81.702 1.00 23.92 69 ASP C N 1
ATOM 3580 C CA . ASP C 1 72 ? 40.741 -11.464 82.385 1.00 23.87 69 ASP C CA 1
ATOM 3581 C C . ASP C 1 72 ? 41.466 -11.316 83.731 1.00 22.95 69 ASP C C 1
ATOM 3582 O O . ASP C 1 72 ? 41.906 -12.315 84.294 1.00 22.81 69 ASP C O 1
ATOM 3587 N N . ASP C 1 73 ? 41.564 -10.085 84.230 1.00 22.74 70 ASP C N 1
ATOM 3588 C CA . ASP C 1 73 ? 42.146 -9.773 85.551 1.00 24.04 70 ASP C CA 1
ATOM 3589 C C . ASP C 1 73 ? 43.587 -10.290 85.706 1.00 23.43 70 ASP C C 1
ATOM 3590 O O . ASP C 1 73 ? 43.962 -10.875 86.736 1.00 22.80 70 ASP C O 1
ATOM 3595 N N . GLN C 1 74 ? 44.406 -10.056 84.680 1.00 21.90 71 GLN C 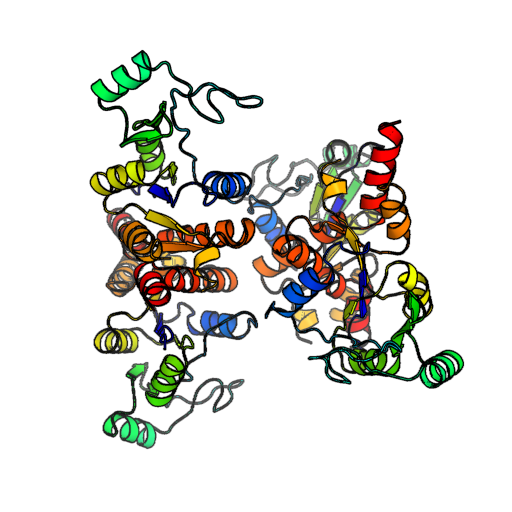N 1
ATOM 3596 C CA . GLN C 1 74 ? 45.763 -10.594 84.648 1.00 21.35 71 GLN C CA 1
ATOM 3597 C C . GLN C 1 74 ? 46.847 -9.552 84.982 1.00 19.78 71 GLN C C 1
ATOM 3598 O O . GLN C 1 74 ? 48.023 -9.797 84.729 1.00 19.37 71 GLN C O 1
ATOM 3604 N N . PHE C 1 75 ? 46.439 -8.432 85.560 1.00 18.44 72 PHE C N 1
ATOM 3605 C CA . PHE C 1 75 ? 47.368 -7.384 86.003 1.00 18.72 72 PHE C CA 1
ATOM 3606 C C . PHE C 1 75 ? 47.202 -7.081 87.485 1.00 19.86 72 PHE C C 1
ATOM 3607 O O . PHE C 1 75 ? 46.086 -6.851 87.962 1.00 21.19 72 PHE C O 1
ATOM 3615 N N . ILE C 1 76 ? 48.317 -7.031 88.209 1.00 19.63 73 ILE C N 1
ATOM 3616 C CA . ILE C 1 76 ? 48.302 -6.494 89.571 1.00 19.81 73 ILE C CA 1
ATOM 3617 C C . ILE C 1 76 ? 47.956 -5.022 89.494 1.00 18.89 73 ILE C C 1
ATOM 3618 O O . ILE C 1 76 ? 47.202 -4.503 90.305 1.00 19.63 73 ILE C O 1
ATOM 3623 N N . GLU C 1 77 ? 48.509 -4.348 88.491 1.00 17.48 74 GLU C N 1
ATOM 3624 C CA . GLU C 1 77 ? 48.195 -2.971 88.221 1.00 16.78 74 GLU C CA 1
ATOM 3625 C C . GLU C 1 77 ? 48.394 -2.690 86.734 1.00 16.34 74 GLU C C 1
ATOM 3626 O O . GLU C 1 77 ? 49.165 -3.378 86.062 1.00 16.22 74 GLU C O 1
ATOM 3632 N N . TYR C 1 78 ? 47.702 -1.675 86.249 1.00 17.15 75 TYR C N 1
ATOM 3633 C CA . TYR C 1 78 ? 47.949 -1.142 84.905 1.00 18.26 75 TYR C CA 1
ATOM 3634 C C . TYR C 1 78 ? 47.570 0.329 84.874 1.00 18.34 75 TYR C C 1
ATOM 3635 O O . TYR C 1 78 ? 46.769 0.816 85.687 1.00 18.81 75 TYR C O 1
ATOM 3644 N N . ALA C 1 79 ? 48.178 1.055 83.951 1.00 17.49 76 ALA C N 1
ATOM 3645 C CA . ALA C 1 79 ? 47.942 2.477 83.835 1.00 18.12 76 ALA C CA 1
ATOM 3646 C C . ALA C 1 79 ? 48.217 2.918 82.414 1.00 18.94 76 ALA C C 1
ATOM 3647 O O . ALA C 1 79 ? 48.821 2.182 81.648 1.00 18.18 76 ALA C O 1
ATOM 3649 N N . GLU C 1 80 ? 47.741 4.112 82.086 1.00 20.76 77 GLU C N 1
ATOM 3650 C CA . GLU C 1 80 ? 48.062 4.787 80.833 1.00 22.72 77 GLU C CA 1
ATOM 3651 C C . GLU C 1 80 ? 49.138 5.839 81.071 1.00 22.51 77 GLU C C 1
ATOM 3652 O O . GLU C 1 80 ? 49.061 6.622 82.016 1.00 23.94 77 GLU C O 1
ATOM 3658 N N . TYR C 1 81 ? 50.132 5.861 80.197 1.00 20.78 78 TYR C N 1
ATOM 3659 C CA . TYR C 1 81 ? 51.188 6.860 80.259 1.00 20.45 78 TYR C CA 1
ATOM 3660 C C . TYR C 1 81 ? 51.448 7.320 78.831 1.00 19.40 78 TYR C C 1
ATOM 3661 O O . TYR C 1 81 ? 51.775 6.502 77.973 1.00 18.00 78 TYR C O 1
ATOM 3670 N N . VAL C 1 82 ? 51.278 8.627 78.609 1.00 18.84 79 VAL C N 1
ATOM 3671 C CA . VAL C 1 82 ? 51.382 9.273 77.302 1.00 19.39 79 VAL C CA 1
ATOM 3672 C C . VAL C 1 82 ? 50.758 8.423 76.189 1.00 18.59 79 VAL C C 1
ATOM 3673 O O . VAL C 1 82 ? 51.376 8.162 75.153 1.00 18.84 79 VAL C O 1
ATOM 3677 N N . GLY C 1 83 ? 49.519 7.992 76.427 1.00 17.56 80 GLY C N 1
ATOM 3678 C CA . GLY C 1 83 ? 48.701 7.366 75.385 1.00 16.98 80 GLY C CA 1
ATOM 3679 C C . GLY C 1 83 ? 48.781 5.854 75.273 1.00 16.69 80 GLY C C 1
ATOM 3680 O O . GLY C 1 83 ? 48.050 5.261 74.468 1.00 16.76 80 GLY C O 1
ATOM 3681 N N . ASN C 1 84 ? 49.643 5.223 76.073 1.00 15.83 81 ASN C N 1
ATOM 3682 C CA . ASN C 1 84 ? 49.845 3.773 75.991 1.00 16.00 81 ASN C CA 1
ATOM 3683 C C . ASN C 1 84 ? 49.658 3.093 77.323 1.00 15.80 81 ASN C C 1
ATOM 3684 O O . ASN C 1 84 ? 49.868 3.689 78.374 1.00 16.00 81 ASN C O 1
ATOM 3689 N N . TYR C 1 85 ? 49.248 1.833 77.272 1.00 15.02 82 TYR C N 1
ATOM 3690 C CA . TYR C 1 85 ? 49.113 1.029 78.476 1.00 15.41 82 TYR C CA 1
ATOM 3691 C C . TYR C 1 85 ? 50.456 0.487 78.940 1.00 14.73 82 TYR C C 1
ATOM 3692 O O . TYR C 1 85 ? 51.301 0.107 78.120 1.00 14.80 82 TYR C O 1
ATOM 3701 N N . TYR C 1 86 ? 50.623 0.423 80.263 1.00 14.84 83 TYR C N 1
ATOM 3702 C CA . TYR C 1 86 ? 51.722 -0.285 80.918 1.00 14.79 83 TYR C CA 1
ATOM 3703 C C . TYR C 1 86 ? 51.128 -1.077 82.072 1.00 14.45 83 TYR C C 1
ATOM 3704 O O . TYR C 1 86 ? 50.218 -0.586 82.745 1.00 15.45 83 TYR C O 1
ATOM 3713 N N . GLY C 1 87 ? 51.643 -2.267 82.338 1.00 14.28 84 GLY C N 1
ATOM 3714 C CA . GLY C 1 87 ? 51.155 -3.018 83.483 1.00 14.82 84 GLY C CA 1
ATOM 3715 C C . GLY C 1 87 ? 51.980 -4.196 83.916 1.00 14.41 84 GLY C C 1
ATOM 3716 O O . GLY C 1 87 ? 52.833 -4.690 83.179 1.00 14.88 84 GLY C O 1
ATOM 3717 N N . THR C 1 88 ? 51.679 -4.662 85.128 1.00 14.52 85 THR C N 1
ATOM 3718 C CA . THR C 1 88 ? 52.418 -5.723 85.797 1.00 15.52 85 THR C CA 1
ATOM 3719 C C . THR C 1 88 ? 51.637 -7.036 85.739 1.00 15.82 85 THR C C 1
ATOM 3720 O O . THR C 1 88 ? 50.598 -7.146 86.409 1.00 17.00 85 THR C O 1
ATOM 3724 N N . PRO C 1 89 ? 52.121 -8.021 84.945 1.00 16.81 86 PRO C N 1
ATOM 3725 C CA . PRO C 1 89 ? 51.455 -9.334 84.892 1.00 17.59 86 PRO C CA 1
ATOM 3726 C C . PRO C 1 89 ? 51.421 -10.007 86.256 1.00 19.12 86 PRO C C 1
ATOM 3727 O O . PRO C 1 89 ? 52.417 -10.001 86.977 1.00 18.25 86 PRO C O 1
ATOM 3731 N N . VAL C 1 90 ? 50.267 -10.559 86.616 1.00 19.85 87 VAL C N 1
ATOM 3732 C CA . VAL C 1 90 ? 50.093 -11.133 87.955 1.00 21.74 87 VAL C CA 1
ATOM 3733 C C . VAL C 1 90 ? 50.829 -12.454 88.193 1.00 22.58 87 VAL C C 1
ATOM 3734 O O . VAL C 1 90 ? 51.401 -12.642 89.281 1.00 21.82 87 VAL C O 1
ATOM 3738 N N . GLN C 1 91 ? 50.850 -13.360 87.215 1.00 23.27 88 GLN C N 1
ATOM 3739 C CA A GLN C 1 91 ? 51.350 -14.714 87.463 0.50 24.93 88 GLN C CA 1
ATOM 3740 C CA B GLN C 1 91 ? 51.349 -14.722 87.458 0.50 24.69 88 GLN C CA 1
ATOM 3741 C C . GLN C 1 91 ? 52.832 -14.748 87.819 1.00 24.31 88 GLN C C 1
ATOM 3742 O O . GLN C 1 91 ? 53.223 -15.421 88.778 1.00 24.04 88 GLN C O 1
ATOM 3753 N N . TYR C 1 92 ? 53.653 -14.016 87.069 1.00 22.73 89 TYR C N 1
ATOM 3754 C CA . TYR C 1 92 ? 55.082 -14.001 87.348 1.00 21.69 89 TYR C CA 1
ATOM 3755 C C . TYR C 1 92 ? 55.359 -13.556 88.778 1.00 21.28 89 TYR C C 1
ATOM 3756 O O . TYR C 1 92 ? 56.200 -14.144 89.468 1.00 20.34 89 TYR C O 1
ATOM 3765 N N . VAL C 1 93 ? 54.649 -12.524 89.218 1.00 20.20 90 VAL C N 1
ATOM 3766 C CA . VAL C 1 93 ? 54.856 -11.981 90.563 1.00 21.26 90 VAL C CA 1
ATOM 3767 C C . VAL C 1 93 ? 54.440 -13.007 91.619 1.00 22.23 90 VAL C C 1
ATOM 3768 O O . VAL C 1 93 ? 55.186 -13.280 92.559 1.00 21.55 90 VAL C O 1
ATOM 3772 N N . LYS C 1 94 ? 53.261 -13.595 91.448 1.00 23.94 91 LYS C N 1
ATOM 3773 C CA . LYS C 1 94 ? 52.747 -14.542 92.446 1.00 27.09 91 LYS C CA 1
ATOM 3774 C C . LYS C 1 94 ? 53.629 -15.769 92.565 1.00 26.80 91 LYS C C 1
ATOM 3775 O O . LYS C 1 94 ? 53.977 -16.172 93.683 1.00 25.72 91 LYS C O 1
ATOM 3781 N N . ASP C 1 95 ? 53.993 -16.349 91.420 1.00 26.62 92 ASP C N 1
ATOM 3782 C CA . ASP C 1 95 ? 54.831 -17.558 91.368 1.00 27.16 92 ASP C CA 1
ATOM 3783 C C . ASP C 1 95 ? 56.218 -17.305 91.953 1.00 26.71 92 ASP C C 1
ATOM 3784 O O . ASP C 1 95 ? 56.750 -18.138 92.692 1.00 25.55 92 ASP C O 1
ATOM 3789 N N . THR C 1 96 ? 56.801 -16.156 91.614 1.00 25.01 93 THR C N 1
ATOM 3790 C CA . THR C 1 96 ? 58.140 -15.818 92.076 1.00 24.87 93 THR C CA 1
ATOM 3791 C C . THR C 1 96 ? 58.156 -15.582 93.586 1.00 24.44 93 THR C C 1
ATOM 3792 O O . THR C 1 96 ? 59.049 -16.094 94.277 1.00 24.16 93 THR C O 1
ATOM 3796 N N . MET C 1 97 ? 57.180 -14.838 94.102 1.00 23.55 94 MET C N 1
ATOM 3797 C CA . MET C 1 97 ? 57.058 -14.655 95.561 1.00 24.57 94 MET C CA 1
ATOM 3798 C C . MET C 1 97 ? 56.829 -15.991 96.275 1.00 26.69 94 MET C C 1
ATOM 3799 O O . MET C 1 97 ? 57.414 -16.242 97.337 1.00 26.54 94 MET C O 1
ATOM 3804 N N . ASP C 1 98 ? 55.996 -16.853 95.692 1.00 27.61 95 ASP C N 1
ATOM 3805 C CA . ASP C 1 98 ? 55.726 -18.179 96.277 1.00 29.89 95 ASP C CA 1
ATOM 3806 C C . ASP C 1 98 ? 56.966 -19.063 96.317 1.00 29.62 95 ASP C C 1
ATOM 3807 O O . ASP C 1 98 ? 57.103 -19.911 97.207 1.00 31.60 95 ASP C O 1
ATOM 3812 N N . GLU C 1 99 ? 57.865 -18.868 95.360 1.00 29.55 96 GLU C N 1
ATOM 3813 C CA . GLU C 1 99 ? 59.121 -19.610 95.317 1.00 30.80 96 GLU C CA 1
ATOM 3814 C C . GLU C 1 99 ? 60.147 -19.082 96.330 1.00 30.25 96 GLU C C 1
ATOM 3815 O O . GLU C 1 99 ? 61.234 -19.643 96.454 1.00 29.26 96 GLU C O 1
ATOM 3821 N N . GLY C 1 100 ? 59.797 -18.005 97.035 1.00 28.15 97 GLY C N 1
ATOM 3822 C CA . GLY C 1 100 ? 60.632 -17.446 98.098 1.00 28.12 97 GLY C CA 1
ATOM 3823 C C . GLY C 1 100 ? 61.489 -16.254 97.695 1.00 27.51 97 GLY C C 1
ATOM 3824 O O . GLY C 1 100 ? 62.191 -15.707 98.546 1.00 26.73 97 GLY C O 1
ATOM 3825 N N . HIS C 1 101 ? 61.421 -15.847 96.420 1.00 26.70 98 HIS C N 1
ATOM 3826 C CA . HIS C 1 101 ? 62.276 -14.790 95.863 1.00 26.70 98 HIS C CA 1
ATOM 3827 C C . HIS C 1 101 ? 61.591 -13.434 95.897 1.00 22.99 98 HIS C C 1
ATOM 3828 O O . HIS C 1 101 ? 60.390 -13.336 95.673 1.00 23.00 98 HIS C O 1
ATOM 3835 N N . ASP C 1 102 ? 62.361 -12.384 96.167 1.00 20.47 99 ASP C N 1
ATOM 3836 C CA . ASP C 1 102 ? 61.834 -11.029 96.125 1.00 19.19 99 ASP C CA 1
ATOM 3837 C C . ASP C 1 102 ? 61.541 -10.654 94.668 1.00 18.56 99 ASP C C 1
ATOM 3838 O O . ASP C 1 102 ? 62.275 -11.049 93.762 1.00 19.27 99 ASP C O 1
ATOM 3843 N N . VAL C 1 103 ? 60.466 -9.909 94.458 1.00 17.82 100 VAL C N 1
ATOM 3844 C CA . VAL C 1 103 ? 60.116 -9.390 93.134 1.00 17.82 100 VAL C CA 1
ATOM 3845 C C . VAL C 1 103 ? 60.134 -7.877 93.186 1.00 16.19 100 VAL C C 1
ATOM 3846 O O . VAL C 1 103 ? 59.647 -7.288 94.140 1.00 16.63 100 VAL C O 1
ATOM 3850 N N . PHE C 1 104 ? 60.666 -7.253 92.136 1.00 15.21 101 PHE C N 1
ATOM 3851 C CA . PHE C 1 104 ? 60.855 -5.810 92.085 1.00 15.21 101 PHE C CA 1
ATOM 3852 C C . PHE C 1 104 ? 60.025 -5.219 90.941 1.00 14.77 101 PHE C C 1
ATOM 3853 O O . PHE C 1 104 ? 60.126 -5.681 89.786 1.00 15.54 101 PHE C O 1
ATOM 3861 N N . LEU C 1 105 ? 59.212 -4.210 91.260 1.00 14.44 102 LEU C N 1
ATOM 3862 C CA . LEU C 1 105 ? 58.468 -3.458 90.268 1.00 15.21 102 LEU C CA 1
ATOM 3863 C C . LEU C 1 105 ? 59.042 -2.052 90.133 1.00 15.09 102 LEU C C 1
ATOM 3864 O O . LEU C 1 105 ? 59.314 -1.373 91.125 1.00 15.25 102 LEU C O 1
ATOM 3869 N N . GLU C 1 106 ? 59.172 -1.606 88.894 1.00 14.75 103 GLU C N 1
ATOM 3870 C CA . GLU C 1 106 ? 59.475 -0.220 88.607 1.00 14.86 103 GLU C CA 1
ATOM 3871 C C . GLU C 1 106 ? 58.332 0.329 87.767 1.00 14.62 103 GLU C C 1
ATOM 3872 O O . GLU C 1 106 ? 58.189 -0.025 86.595 1.00 14.42 103 GLU C O 1
ATOM 3878 N N . ILE C 1 107 ? 57.521 1.182 88.379 1.00 14.44 104 ILE C N 1
ATOM 3879 C CA . ILE C 1 107 ? 56.247 1.619 87.788 1.00 15.05 104 ILE C CA 1
ATOM 3880 C C . ILE C 1 107 ? 55.936 3.072 88.140 1.00 15.57 104 ILE C C 1
ATOM 3881 O O . ILE C 1 107 ? 56.478 3.625 89.099 1.00 15.95 104 ILE C O 1
ATOM 3886 N N . GLU C 1 108 ? 55.041 3.698 87.386 1.00 16.28 105 GLU C N 1
ATOM 3887 C CA . GLU C 1 108 ? 54.660 5.072 87.674 1.00 16.66 105 GLU C CA 1
ATOM 3888 C C . GLU C 1 108 ? 53.612 5.141 88.818 1.00 17.08 105 GLU C C 1
ATOM 3889 O O . GLU C 1 108 ? 53.133 4.111 89.311 1.00 16.50 105 GLU C O 1
ATOM 3895 N N . VAL C 1 109 ? 53.296 6.353 89.265 1.00 18.82 106 VAL C N 1
ATOM 3896 C CA . VAL C 1 109 ? 52.607 6.541 90.542 1.00 20.16 106 VAL C CA 1
ATOM 3897 C C . VAL C 1 109 ? 51.160 6.041 90.576 1.00 20.04 106 VAL C C 1
ATOM 3898 O O . VAL C 1 109 ? 50.704 5.573 91.604 1.00 20.41 106 VAL C O 1
ATOM 3902 N N . GLU C 1 110 ? 50.449 6.096 89.454 1.00 20.64 107 GLU C N 1
ATOM 3903 C CA . GLU C 1 110 ? 49.069 5.592 89.432 1.00 21.99 107 GLU C CA 1
ATOM 3904 C C . GLU C 1 110 ? 49.020 4.081 89.608 1.00 20.90 107 GLU C C 1
ATOM 3905 O O . GLU C 1 110 ? 48.185 3.556 90.343 1.00 21.08 107 GLU C O 1
ATOM 3911 N N . GLY C 1 111 ? 49.940 3.377 88.953 1.00 19.54 108 GLY C N 1
ATOM 3912 C CA . GLY C 1 111 ? 50.069 1.945 89.134 1.00 19.62 108 GLY C CA 1
ATOM 3913 C C . GLY C 1 111 ? 50.391 1.569 90.565 1.00 19.68 108 GLY C C 1
ATOM 3914 O O . GLY C 1 111 ? 49.840 0.599 91.102 1.00 19.51 108 GLY C O 1
ATOM 3915 N N . ALA C 1 112 ? 51.288 2.334 91.184 1.00 19.55 109 ALA C N 1
ATOM 3916 C CA . ALA C 1 112 ? 51.687 2.067 92.566 1.00 20.23 109 ALA C CA 1
ATOM 3917 C C . ALA C 1 112 ? 50.488 2.116 93.530 1.00 20.53 109 ALA C C 1
ATOM 3918 O O . ALA C 1 112 ? 50.391 1.291 94.440 1.00 20.26 109 ALA C O 1
ATOM 3920 N N . LYS C 1 113 ? 49.583 3.071 93.317 1.00 21.43 110 LYS C N 1
ATOM 3921 C CA . LYS C 1 113 ? 48.353 3.161 94.123 1.00 22.76 110 LYS C CA 1
ATOM 3922 C C . LYS C 1 113 ? 47.560 1.861 94.071 1.00 22.33 110 LYS C C 1
ATOM 3923 O O . LYS C 1 113 ? 47.082 1.373 95.103 1.00 23.12 110 LYS C O 1
ATOM 3929 N N . GLN C 1 114 ? 47.442 1.269 92.879 1.00 20.79 111 GLN C N 1
ATOM 3930 C CA . GLN C 1 114 ? 46.763 -0.023 92.738 1.00 20.70 111 GLN C CA 1
ATOM 3931 C C . GLN C 1 114 ? 47.484 -1.161 93.463 1.00 21.34 111 GLN C C 1
ATOM 3932 O O . GLN C 1 114 ? 46.850 -2.049 94.031 1.00 21.05 111 GLN C O 1
ATOM 3938 N N . VAL C 1 115 ? 48.817 -1.150 93.437 1.00 20.41 112 VAL C N 1
ATOM 3939 C CA . VAL C 1 115 ? 49.575 -2.220 94.077 1.00 20.07 112 VAL C CA 1
ATOM 3940 C C . VAL C 1 115 ? 49.354 -2.163 95.591 1.00 21.31 112 VAL C C 1
ATOM 3941 O O . VAL C 1 115 ? 49.214 -3.198 96.230 1.00 22.21 112 VAL C O 1
ATOM 3945 N N . ARG C 1 116 ? 49.311 -0.960 96.141 1.00 22.85 113 ARG C N 1
ATOM 3946 C CA . ARG C 1 116 ? 49.111 -0.790 97.582 1.00 25.73 113 ARG C CA 1
ATOM 3947 C C . ARG C 1 116 ? 47.770 -1.343 98.042 1.00 27.13 113 ARG C C 1
ATOM 3948 O O . ARG C 1 116 ? 47.685 -1.972 99.109 1.00 26.56 113 ARG C O 1
ATOM 3956 N N . LYS C 1 117 ? 46.728 -1.106 97.241 1.00 27.41 114 LYS C N 1
ATOM 3957 C CA . LYS C 1 117 ? 45.396 -1.631 97.553 1.00 29.17 114 LYS C CA 1
ATOM 3958 C C . LYS C 1 117 ? 45.393 -3.145 97.642 1.00 29.50 114 LYS C C 1
ATOM 3959 O O . LYS C 1 117 ? 44.744 -3.713 98.520 1.00 31.38 114 LYS C O 1
ATOM 3965 N N . LYS C 1 118 ? 46.135 -3.799 96.751 1.00 28.06 115 LYS C N 1
ATOM 3966 C CA . LYS C 1 118 ? 46.184 -5.256 96.694 1.00 27.80 115 LYS C CA 1
ATOM 3967 C C . LYS C 1 118 ? 47.218 -5.880 97.626 1.00 27.71 115 LYS C C 1
ATOM 3968 O O . LYS C 1 118 ? 47.055 -7.019 98.058 1.00 27.97 115 LYS C O 1
ATOM 3974 N N . PHE C 1 119 ? 48.282 -5.135 97.919 1.00 26.67 116 PHE C N 1
ATOM 3975 C CA . PHE C 1 119 ? 49.393 -5.626 98.732 1.00 26.52 116 PHE C CA 1
ATOM 3976 C C . PHE C 1 119 ? 49.716 -4.557 99.761 1.00 27.01 116 PHE C C 1
ATOM 3977 O O . PHE C 1 119 ? 50.686 -3.808 99.620 1.00 25.89 116 PHE C O 1
ATOM 3985 N N . PRO C 1 120 ? 48.884 -4.462 100.814 1.00 28.26 117 PRO C N 1
ATOM 3986 C CA . PRO C 1 120 ? 49.054 -3.381 101.794 1.00 28.79 117 PRO C CA 1
ATOM 3987 C C . PRO C 1 120 ? 50.394 -3.409 102.543 1.00 28.59 117 PRO C C 1
ATOM 3988 O O . PRO C 1 120 ? 50.882 -2.355 102.965 1.00 30.26 117 PRO C O 1
ATOM 3992 N N . ASP C 1 121 ? 50.978 -4.593 102.695 1.00 28.76 118 ASP C N 1
ATOM 3993 C CA . ASP C 1 121 ? 52.232 -4.747 103.441 1.00 30.07 118 ASP C CA 1
ATOM 3994 C C . ASP C 1 121 ? 53.462 -4.906 102.556 1.00 27.70 118 ASP C C 1
ATOM 3995 O O . ASP C 1 121 ? 54.547 -5.204 103.069 1.00 28.82 118 ASP C O 1
ATOM 4000 N N . ALA C 1 122 ? 53.309 -4.693 101.247 1.00 25.55 119 ALA C N 1
ATOM 4001 C CA . ALA C 1 122 ? 54.464 -4.643 100.346 1.00 24.34 119 ALA C CA 1
ATOM 4002 C C . ALA C 1 122 ? 55.365 -3.449 100.671 1.00 22.91 119 ALA C C 1
ATOM 4003 O O . ALA C 1 122 ? 54.990 -2.543 101.410 1.00 22.40 119 ALA C O 1
ATOM 4005 N N . LEU C 1 123 ? 56.560 -3.463 100.097 1.00 20.69 120 LEU C N 1
ATOM 4006 C CA . LEU C 1 123 ? 57.579 -2.447 100.358 1.00 20.30 120 LEU C CA 1
ATOM 4007 C C . LEU C 1 123 ? 57.562 -1.357 99.287 1.00 20.53 120 LEU C C 1
ATOM 4008 O O . LEU C 1 123 ? 57.939 -1.614 98.144 1.00 20.24 120 LEU C O 1
ATOM 4013 N N . PHE C 1 124 ? 57.128 -0.149 99.665 1.00 19.13 121 PHE C N 1
ATOM 4014 C CA . PHE C 1 124 ? 56.996 0.980 98.735 1.00 20.00 121 PHE C CA 1
ATOM 4015 C C . PHE C 1 124 ? 58.064 2.040 98.929 1.00 20.42 121 PHE C C 1
ATOM 4016 O O . PHE C 1 124 ? 58.115 2.714 99.964 1.00 22.04 121 PHE C O 1
ATOM 4024 N N . ILE C 1 125 ? 58.900 2.203 97.918 1.00 19.11 122 ILE C N 1
ATOM 4025 C CA . ILE C 1 125 ? 59.981 3.182 97.948 1.00 18.28 122 ILE C CA 1
ATOM 4026 C C . ILE C 1 125 ? 59.706 4.289 96.935 1.00 18.85 122 ILE C C 1
ATOM 4027 O O . ILE C 1 125 ? 59.539 4.012 95.742 1.00 17.67 122 ILE C O 1
ATOM 4032 N N . PHE C 1 126 ? 59.659 5.530 97.429 1.00 19.50 123 PHE C N 1
ATOM 4033 C CA . PHE C 1 126 ? 59.469 6.735 96.610 1.00 21.74 123 PHE C CA 1
ATOM 4034 C C . PHE C 1 126 ? 60.820 7.342 96.220 1.00 22.24 123 PHE C C 1
ATOM 4035 O O . PHE C 1 126 ? 61.599 7.762 97.088 1.00 21.13 123 PHE C O 1
ATOM 4043 N N . LEU C 1 127 ? 61.102 7.372 94.921 1.00 21.06 124 LEU C N 1
ATOM 4044 C CA . LEU C 1 127 ? 62.312 8.009 94.418 1.00 22.27 124 LEU C CA 1
ATOM 4045 C C . LEU C 1 127 ? 62.024 9.486 94.183 1.00 23.95 124 LEU C C 1
ATOM 4046 O O . LEU C 1 127 ? 61.149 9.825 93.389 1.00 23.31 124 LEU C O 1
ATOM 4051 N N . ALA C 1 128 ? 62.766 10.355 94.875 1.00 24.76 125 ALA C N 1
ATOM 4052 C CA . ALA C 1 128 ? 62.517 11.797 94.841 1.00 26.52 125 ALA C CA 1
ATOM 4053 C C . ALA C 1 128 ? 63.592 12.550 94.051 1.00 28.26 125 ALA C C 1
ATOM 4054 O O . ALA C 1 128 ? 64.755 12.138 94.000 1.00 26.45 125 ALA C O 1
ATOM 4056 N N . PRO C 1 129 ? 63.199 13.665 93.405 1.00 30.64 126 PRO C N 1
ATOM 4057 C CA . PRO C 1 129 ? 64.176 14.476 92.688 1.00 32.98 126 PRO C CA 1
ATOM 4058 C C . PRO C 1 129 ? 65.091 15.245 93.649 1.00 34.36 126 PRO C C 1
ATOM 4059 O O . PRO C 1 129 ? 64.641 15.633 94.724 1.00 35.46 126 PRO C O 1
ATOM 4063 N N . PRO C 1 130 ? 66.352 15.476 93.252 1.00 39.21 127 PRO C N 1
ATOM 4064 C CA . PRO C 1 130 ? 67.277 16.252 94.092 1.00 43.53 127 PRO C CA 1
ATOM 4065 C C . PRO C 1 130 ? 66.901 17.725 94.239 1.00 49.00 127 PRO C C 1
ATOM 4066 O O . PRO C 1 130 ? 67.395 18.390 95.146 1.00 52.65 127 PRO C O 1
ATOM 4070 N N . SER C 1 131 ? 66.041 18.232 93.358 1.00 54.99 128 SER C N 1
ATOM 4071 C CA . SER C 1 131 ? 65.619 19.634 93.401 1.00 60.70 128 SER C CA 1
ATOM 4072 C C . SER C 1 131 ? 64.869 20.029 94.681 1.00 66.55 128 SER C C 1
ATOM 4073 O O . SER C 1 131 ? 64.635 21.215 94.916 1.00 71.12 128 SER C O 1
ATOM 4076 N N . LEU C 1 132 ? 64.503 19.048 95.505 1.00 71.13 129 LEU C N 1
ATOM 4077 C CA . LEU C 1 132 ? 63.796 19.315 96.761 1.00 73.67 129 LEU C CA 1
ATOM 4078 C C . LEU C 1 132 ? 64.751 19.446 97.950 1.00 75.69 129 LEU C C 1
ATOM 4079 O O . LEU C 1 132 ? 64.616 20.372 98.754 1.00 77.12 129 LEU C O 1
ATOM 4084 N N . GLU C 1 133 ? 65.704 18.521 98.061 1.00 77.22 130 GLU C N 1
ATOM 4085 C CA . GLU C 1 133 ? 66.741 18.597 99.103 1.00 77.79 130 GLU C CA 1
ATOM 4086 C C . GLU C 1 133 ? 67.467 19.943 99.063 1.00 78.34 130 GLU C C 1
ATOM 4087 O O . GLU C 1 133 ? 67.855 20.476 100.103 1.00 80.94 130 GLU C O 1
ATOM 4093 N N . HIS C 1 134 ? 67.646 20.482 97.859 1.00 77.10 131 HIS C N 1
ATOM 4094 C CA . HIS C 1 134 ? 68.140 21.843 97.687 1.00 77.15 131 HIS C CA 1
ATOM 4095 C C . HIS C 1 134 ? 66.967 22.815 97.732 1.00 76.33 131 HIS C C 1
ATOM 4096 O O . HIS C 1 134 ? 66.441 23.220 96.694 1.00 74.91 131 HIS C O 1
ATOM 4103 N N . LEU C 1 135 ? 66.559 23.167 98.951 1.00 76.39 132 LEU C N 1
ATOM 4104 C CA . LEU C 1 135 ? 65.492 24.140 99.186 1.00 75.93 132 LEU C CA 1
ATOM 4105 C C . LEU C 1 135 ? 64.188 23.692 98.534 1.00 74.38 132 LEU C C 1
ATOM 4106 O O . LEU C 1 135 ? 63.108 24.096 98.952 1.00 74.26 132 LEU C O 1
ATOM 4111 N N . ILE C 1 154 ? 56.420 27.911 94.035 1.00 89.46 151 ILE C N 1
ATOM 4112 C CA . ILE C 1 154 ? 56.876 26.558 93.716 1.00 89.75 151 ILE C CA 1
ATOM 4113 C C . ILE C 1 154 ? 56.227 25.544 94.665 1.00 89.03 151 ILE C C 1
ATOM 4114 O O . ILE C 1 154 ? 56.915 24.841 95.410 1.00 87.75 151 ILE C O 1
ATOM 4119 N N . ASN C 1 155 ? 54.896 25.474 94.633 1.00 88.91 152 ASN C N 1
ATOM 4120 C CA . ASN C 1 155 ? 54.154 24.530 95.477 1.00 88.00 152 ASN C CA 1
ATOM 4121 C C . ASN C 1 155 ? 53.799 23.233 94.750 1.00 85.61 152 ASN C C 1
ATOM 4122 O O . ASN C 1 155 ? 52.662 22.753 94.799 1.00 85.18 152 ASN C O 1
ATOM 4127 N N . GLU C 1 156 ? 54.801 22.672 94.079 1.00 82.41 153 GLU C N 1
ATOM 4128 C CA . GLU C 1 156 ? 54.765 21.279 93.659 1.00 80.47 153 GLU C CA 1
ATOM 4129 C C . GLU C 1 156 ? 54.944 20.465 94.935 1.00 76.61 153 GLU C C 1
ATOM 4130 O O . GLU C 1 156 ? 54.350 19.400 95.095 1.00 75.03 153 GLU C O 1
ATOM 4136 N N . ALA C 1 157 ? 55.775 20.999 95.832 1.00 72.33 154 ALA C N 1
ATOM 4137 C CA . ALA C 1 157 ? 56.017 20.443 97.162 1.00 68.97 154 ALA C CA 1
ATOM 4138 C C . ALA C 1 157 ? 54.779 19.821 97.798 1.00 68.11 154 ALA C C 1
ATOM 4139 O O . ALA C 1 157 ? 54.824 18.669 98.223 1.00 67.03 154 ALA C O 1
ATOM 4141 N N . ARG C 1 158 ? 53.682 20.575 97.860 1.00 66.22 155 ARG C N 1
ATOM 4142 C CA . ARG C 1 158 ? 52.434 20.067 98.447 1.00 64.44 155 ARG C CA 1
ATOM 4143 C C . ARG C 1 158 ? 51.964 18.801 97.738 1.00 62.98 155 ARG C C 1
ATOM 4144 O O . ARG C 1 158 ? 51.611 17.819 98.390 1.00 60.24 155 ARG C O 1
ATOM 4152 N N . LYS C 1 159 ? 51.966 18.830 96.406 1.00 61.90 156 LYS C N 1
ATOM 4153 C CA . LYS C 1 159 ? 51.607 17.654 95.611 1.00 62.21 156 LYS C CA 1
ATOM 4154 C C . LYS C 1 159 ? 52.668 16.565 95.749 1.00 61.00 156 LYS C C 1
ATOM 4155 O O . LYS C 1 159 ? 52.339 15.390 95.884 1.00 60.61 156 LYS C O 1
ATOM 4161 N N . GLU C 1 160 ? 53.933 16.972 95.720 1.00 60.83 157 GLU C N 1
ATOM 4162 C CA . GLU C 1 160 ? 55.067 16.047 95.780 1.00 60.91 157 GLU C CA 1
ATOM 4163 C C . GLU C 1 160 ? 55.123 15.339 97.127 1.00 57.67 157 GLU C C 1
ATOM 4164 O O . GLU C 1 160 ? 55.278 14.120 97.188 1.00 55.55 157 GLU C O 1
ATOM 4170 N N . VAL C 1 161 ? 54.987 16.115 98.200 1.00 54.43 158 VAL C N 1
ATOM 4171 C CA . VAL C 1 161 ? 54.917 15.574 99.551 1.00 52.49 158 VAL C CA 1
ATOM 4172 C C . VAL C 1 161 ? 53.640 14.753 99.735 1.00 49.78 158 VAL C C 1
ATOM 4173 O O . VAL C 1 161 ? 53.645 13.754 100.442 1.00 49.24 158 VAL C O 1
ATOM 4177 N N . GLU C 1 162 ? 52.542 15.165 99.107 1.00 50.26 159 GLU C N 1
ATOM 4178 C CA . GLU C 1 162 ? 51.321 14.354 99.147 1.00 50.43 159 GLU C CA 1
ATOM 4179 C C . GLU C 1 162 ? 51.477 13.103 98.285 1.00 47.45 159 GLU C C 1
ATOM 4180 O O . GLU C 1 162 ? 50.903 12.061 98.594 1.00 47.53 159 GLU C O 1
ATOM 4186 N N . MET C 1 163 ? 52.264 13.206 97.217 1.00 46.10 160 MET C N 1
ATOM 4187 C CA . MET C 1 163 ? 52.546 12.062 96.348 1.00 46.01 160 MET C CA 1
ATOM 4188 C C . MET C 1 163 ? 53.244 10.956 97.135 1.00 45.11 160 MET C C 1
ATOM 4189 O O . MET C 1 163 ? 52.957 9.775 96.953 1.00 45.06 160 MET C O 1
ATOM 4194 N N . MET C 1 164 ? 54.143 11.350 98.031 1.00 43.90 161 MET C N 1
ATOM 4195 C CA . MET C 1 164 ? 54.919 10.388 98.811 1.00 44.63 161 MET C CA 1
ATOM 4196 C C . MET C 1 164 ? 54.227 9.875 100.079 1.00 44.00 161 MET C C 1
ATOM 4197 O O . MET C 1 164 ? 54.766 9.006 100.754 1.00 41.50 161 MET C O 1
ATOM 4202 N N . ASN C 1 165 ? 53.049 10.399 100.416 1.00 47.36 162 ASN C N 1
ATOM 4203 C CA . ASN C 1 165 ? 52.377 10.001 101.666 1.00 49.38 162 ASN C CA 1
ATOM 4204 C C . ASN C 1 165 ? 52.027 8.505 101.702 1.00 47.06 162 ASN C C 1
ATOM 4205 O O . ASN C 1 165 ? 51.952 7.896 102.768 1.00 48.63 162 ASN C O 1
ATOM 4210 N N . LEU C 1 166 ? 51.820 7.929 100.523 1.00 45.45 163 LEU C N 1
ATOM 4211 C CA . LEU C 1 166 ? 51.594 6.489 100.354 1.00 42.89 163 LEU C CA 1
ATOM 4212 C C . LEU C 1 166 ? 52.764 5.593 100.818 1.00 38.29 163 LEU C C 1
ATOM 4213 O O . LEU C 1 166 ? 52.554 4.465 101.269 1.00 38.35 163 LEU C O 1
ATOM 4218 N N . TYR C 1 167 ? 53.985 6.107 100.721 1.00 32.47 164 TYR C N 1
ATOM 4219 C CA . TYR C 1 167 ? 55.179 5.265 100.646 1.00 28.55 164 TYR C CA 1
ATOM 4220 C C . TYR C 1 167 ? 55.808 4.942 102.002 1.00 28.00 164 TYR C C 1
ATOM 4221 O O . TYR C 1 167 ? 55.527 5.609 102.997 1.00 28.26 164 TYR C O 1
ATOM 4230 N N . ASP C 1 168 ? 56.633 3.899 102.026 1.00 26.45 165 ASP C N 1
ATOM 4231 C CA . ASP C 1 168 ? 57.317 3.465 103.253 1.00 26.84 165 ASP C CA 1
ATOM 4232 C C . ASP C 1 168 ? 58.654 4.159 103.444 1.00 26.64 165 ASP C C 1
ATOM 4233 O O . ASP C 1 168 ? 59.034 4.495 104.578 1.00 25.20 165 ASP C O 1
ATOM 4238 N N . TYR C 1 169 ? 59.365 4.379 102.342 1.00 24.11 166 TYR C N 1
ATOM 4239 C CA . TYR C 1 169 ? 60.680 5.017 102.360 1.00 23.00 166 TYR C CA 1
ATOM 4240 C C . TYR C 1 169 ? 60.775 6.038 101.244 1.00 23.53 166 TYR C C 1
ATOM 4241 O O . TYR C 1 169 ? 60.073 5.932 100.228 1.00 22.74 166 TYR C O 1
ATOM 4250 N N . VAL C 1 170 ? 61.628 7.036 101.445 1.00 23.02 167 VAL C N 1
ATOM 4251 C CA . VAL C 1 170 ? 61.925 8.027 100.423 1.00 23.76 167 VAL C CA 1
ATOM 4252 C C . VAL C 1 170 ? 63.424 8.030 100.167 1.00 23.57 167 VAL C C 1
ATOM 4253 O O . VAL C 1 170 ? 64.222 8.165 101.100 1.00 25.29 167 VAL C O 1
ATOM 4257 N N . VAL C 1 171 ? 63.801 7.832 98.914 1.00 22.27 168 VAL C N 1
ATOM 4258 C CA . VAL C 1 171 ? 65.181 7.868 98.481 1.00 21.90 168 VAL C CA 1
ATOM 4259 C C . VAL C 1 171 ? 65.304 9.000 97.473 1.00 24.01 168 VAL C C 1
ATOM 4260 O O . VAL C 1 171 ? 64.524 9.075 96.518 1.00 23.03 168 VAL C O 1
ATOM 4264 N N . VAL C 1 172 ? 66.277 9.886 97.683 1.00 24.08 169 VAL C N 1
ATOM 4265 C CA . VAL C 1 172 ? 66.554 10.947 96.718 1.00 24.54 169 VAL C CA 1
ATOM 4266 C C . VAL C 1 172 ? 67.472 10.434 95.625 1.00 24.22 169 VAL C C 1
ATOM 4267 O O . VAL C 1 172 ? 68.493 9.792 95.892 1.00 24.16 169 VAL C O 1
ATOM 4271 N N . ASN C 1 173 ? 67.124 10.728 94.374 1.00 24.42 170 ASN C N 1
ATOM 4272 C CA . ASN C 1 173 ? 67.994 10.411 93.262 1.00 24.84 170 ASN C CA 1
ATOM 4273 C C . ASN C 1 173 ? 68.970 11.562 93.047 1.00 26.87 170 ASN C C 1
ATOM 4274 O O . ASN C 1 173 ? 68.941 12.236 92.016 1.00 26.80 170 ASN C O 1
ATOM 4279 N N . ASP C 1 174 ? 69.826 11.788 94.043 1.00 27.49 171 ASP C N 1
ATOM 4280 C CA . ASP C 1 174 ? 70.916 12.756 93.901 1.00 28.82 171 ASP C CA 1
ATOM 4281 C C . ASP C 1 174 ? 71.950 12.215 92.915 1.00 27.86 171 ASP C C 1
ATOM 4282 O O . ASP C 1 174 ? 72.339 12.906 91.966 1.00 29.35 171 ASP C O 1
ATOM 4287 N N . GLU C 1 175 ? 72.346 10.964 93.139 1.00 26.48 172 GLU C N 1
ATOM 4288 C CA A GLU C 1 175 ? 73.288 10.245 92.292 0.50 25.83 172 GLU C CA 1
ATOM 4289 C CA B GLU C 1 175 ? 73.290 10.247 92.292 0.50 25.77 172 GLU C CA 1
ATOM 4290 C C . GLU C 1 175 ? 72.809 8.798 92.163 1.00 25.79 172 GLU C C 1
ATOM 4291 O O . GLU C 1 175 ? 72.388 8.198 93.149 1.00 24.72 172 GLU C O 1
ATOM 4302 N N . VAL C 1 176 ? 72.877 8.240 90.955 1.00 26.09 173 VAL C N 1
ATOM 4303 C CA . VAL C 1 176 ? 72.312 6.895 90.680 1.00 25.65 173 VAL C CA 1
ATOM 4304 C C . VAL C 1 176 ? 72.895 5.809 91.592 1.00 25.83 173 VAL C C 1
ATOM 4305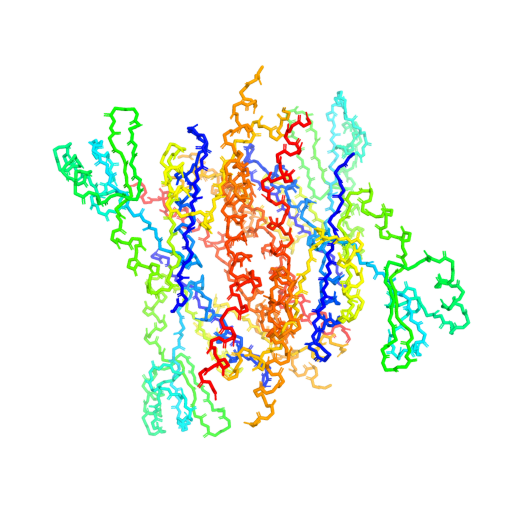 O O . VAL C 1 176 ? 72.161 4.982 92.143 1.00 23.51 173 VAL C O 1
ATOM 4309 N N . GLU C 1 177 ? 74.216 5.803 91.730 1.00 25.68 174 GLU C N 1
ATOM 4310 C CA . GLU C 1 177 ? 74.881 4.831 92.592 1.00 25.63 174 GLU C CA 1
ATOM 4311 C C . GLU C 1 177 ? 74.428 4.938 94.049 1.00 24.07 174 GLU C C 1
ATOM 4312 O O . GLU C 1 177 ? 74.206 3.919 94.715 1.00 24.15 174 GLU C O 1
ATOM 4318 N N . LEU C 1 178 ? 74.294 6.164 94.547 1.00 24.02 175 LEU C N 1
ATOM 4319 C CA . LEU C 1 178 ? 73.841 6.400 95.919 1.00 24.13 175 LEU C CA 1
ATOM 4320 C C . LEU C 1 178 ? 72.392 5.959 96.113 1.00 23.73 175 LEU C C 1
ATOM 4321 O O . LEU C 1 178 ? 72.027 5.464 97.178 1.00 25.07 175 LEU C O 1
ATOM 4326 N N . ALA C 1 179 ? 71.562 6.157 95.093 1.00 22.57 176 ALA C N 1
ATOM 4327 C CA . ALA C 1 179 ? 70.161 5.770 95.196 1.00 21.92 176 ALA C CA 1
ATOM 4328 C C . ALA C 1 179 ? 70.052 4.251 95.223 1.00 21.29 176 ALA C C 1
ATOM 4329 O O . ALA C 1 179 ? 69.303 3.711 96.033 1.00 20.47 176 ALA C O 1
ATOM 4331 N N . LYS C 1 180 ? 70.795 3.574 94.346 1.00 22.14 177 LYS C N 1
ATOM 4332 C CA . LYS C 1 180 ? 70.804 2.112 94.305 1.00 22.11 177 LYS C CA 1
ATOM 4333 C C . LYS C 1 180 ? 71.198 1.542 95.668 1.00 22.23 177 LYS C C 1
ATOM 4334 O O . LYS C 1 180 ? 70.565 0.612 96.169 1.00 21.04 177 LYS C O 1
ATOM 4340 N N . ASN C 1 181 ? 72.266 2.079 96.247 1.00 21.36 178 ASN C N 1
ATOM 4341 C CA . ASN C 1 181 ? 72.734 1.568 97.543 1.00 22.35 178 ASN C CA 1
ATOM 4342 C C . ASN C 1 181 ? 71.739 1.745 98.687 1.00 21.27 178 ASN C C 1
ATOM 4343 O O . ASN C 1 181 ? 71.585 0.842 99.526 1.00 22.63 178 ASN C O 1
ATOM 4348 N N . ARG C 1 182 ? 71.073 2.893 98.724 1.00 20.35 179 ARG C N 1
ATOM 4349 C CA . ARG C 1 182 ? 70.019 3.166 99.694 1.00 20.34 179 ARG C CA 1
ATOM 4350 C C . ARG C 1 182 ? 68.884 2.154 99.555 1.00 19.38 179 ARG C C 1
ATOM 4351 O O . ARG C 1 182 ? 68.390 1.639 100.555 1.00 19.13 179 ARG C O 1
ATOM 4359 N N . ILE C 1 183 ? 68.482 1.882 98.317 1.00 19.00 180 ILE C N 1
ATOM 4360 C CA . ILE C 1 183 ? 67.415 0.911 98.056 1.00 18.75 180 ILE C CA 1
ATOM 4361 C C . ILE C 1 183 ? 67.825 -0.488 98.516 1.00 19.49 180 ILE C C 1
ATOM 4362 O O . ILE C 1 183 ? 67.049 -1.173 99.169 1.00 18.83 180 ILE C O 1
ATOM 4367 N N . GLN C 1 184 ? 69.048 -0.897 98.192 1.00 19.77 181 GLN C N 1
ATOM 4368 C CA . GLN C 1 184 ? 69.544 -2.212 98.611 1.00 21.20 181 GLN C CA 1
ATOM 4369 C C . GLN C 1 184 ? 69.551 -2.347 100.134 1.00 20.70 181 GLN C C 1
ATOM 4370 O O . GLN C 1 184 ? 69.179 -3.396 100.670 1.00 19.96 181 GLN C O 1
ATOM 4376 N N . CYS C 1 185 ? 69.954 -1.291 100.837 1.00 21.12 182 CYS C N 1
ATOM 4377 C CA A CYS C 1 185 ? 69.912 -1.281 102.315 0.50 22.15 182 CYS C CA 1
ATOM 4378 C CA B CYS C 1 185 ? 69.915 -1.321 102.278 0.50 20.59 182 CYS C CA 1
ATOM 4379 C C . CYS C 1 185 ? 68.478 -1.398 102.827 1.00 20.76 182 CYS C C 1
ATOM 4380 O O . CYS C 1 185 ? 68.198 -2.171 103.749 1.00 20.07 182 CYS C O 1
ATOM 4385 N N . ILE C 1 186 ? 67.561 -0.626 102.246 1.00 19.18 183 ILE C N 1
ATOM 4386 C CA . ILE C 1 186 ? 66.154 -0.707 102.665 1.00 18.08 183 ILE C CA 1
ATOM 4387 C C . ILE C 1 186 ? 65.640 -2.145 102.565 1.00 17.47 183 ILE C C 1
ATOM 4388 O O . ILE C 1 186 ? 64.977 -2.650 103.476 1.00 16.22 183 ILE C O 1
ATOM 4393 N N . VAL C 1 187 ? 65.944 -2.806 101.457 1.00 17.21 184 VAL C N 1
ATOM 4394 C CA . VAL C 1 187 ? 65.463 -4.169 101.250 1.00 17.08 184 VAL C CA 1
ATOM 4395 C C . VAL C 1 187 ? 66.135 -5.126 102.229 1.00 18.25 184 VAL C C 1
ATOM 4396 O O . VAL C 1 187 ? 65.486 -6.022 102.763 1.00 18.65 184 VAL C O 1
ATOM 4400 N N . GLU C 1 188 ? 67.427 -4.933 102.475 1.00 18.83 185 GLU C N 1
ATOM 4401 C CA . GLU C 1 188 ? 68.125 -5.739 103.492 1.00 20.59 185 GLU C CA 1
ATOM 4402 C C . GLU C 1 188 ? 67.489 -5.578 104.867 1.00 19.92 185 GLU C C 1
ATOM 4403 O O . GLU C 1 188 ? 67.249 -6.570 105.572 1.00 18.93 185 GLU C O 1
ATOM 4409 N N . ALA C 1 189 ? 67.210 -4.334 105.244 1.00 18.81 186 ALA C N 1
ATOM 4410 C CA . ALA C 1 189 ? 66.604 -4.030 106.529 1.00 19.84 186 ALA C CA 1
ATOM 4411 C C . ALA C 1 189 ? 65.240 -4.696 106.635 1.00 19.65 186 ALA C C 1
ATOM 4412 O O . ALA C 1 189 ? 64.892 -5.259 107.663 1.00 19.63 186 ALA C O 1
ATOM 4414 N N . GLU C 1 190 ? 64.487 -4.693 105.537 1.00 19.58 187 GLU C N 1
ATOM 4415 C CA . GLU C 1 190 ? 63.184 -5.350 105.517 1.00 20.64 187 GLU C CA 1
ATOM 4416 C C . GLU C 1 190 ? 63.275 -6.856 105.789 1.00 19.09 187 GLU C C 1
ATOM 4417 O O . GLU C 1 190 ? 62.391 -7.435 106.422 1.00 19.27 187 GLU C O 1
ATOM 4423 N N . HIS C 1 191 ? 64.332 -7.493 105.301 1.00 17.87 188 HIS C N 1
ATOM 4424 C CA . HIS C 1 191 ? 64.559 -8.907 105.555 1.00 18.17 188 HIS C CA 1
ATOM 4425 C C . HIS C 1 191 ? 64.906 -9.183 107.018 1.00 18.49 188 HIS C C 1
ATOM 4426 O O . HIS C 1 191 ? 64.783 -10.314 107.466 1.00 18.55 188 HIS C O 1
ATOM 4433 N N . LEU C 1 192 ? 65.390 -8.154 107.715 1.00 18.63 189 LEU C N 1
ATOM 4434 C CA . LEU C 1 192 ? 65.764 -8.269 109.138 1.00 18.61 189 LEU C CA 1
ATOM 4435 C C . LEU C 1 192 ? 64.631 -7.904 110.097 1.00 19.47 189 LEU C C 1
ATOM 4436 O O . LEU C 1 192 ? 64.813 -7.992 111.316 1.00 19.40 189 LEU C O 1
ATOM 4441 N N . LYS C 1 193 ? 63.479 -7.498 109.564 1.00 20.02 190 LYS C N 1
ATOM 4442 C CA . LYS C 1 193 ? 62.339 -7.094 110.391 1.00 21.79 190 LYS C CA 1
ATOM 4443 C C . LYS C 1 193 ? 61.934 -8.232 111.306 1.00 21.30 190 LYS C C 1
ATOM 4444 O O . LYS C 1 193 ? 61.886 -9.384 110.892 1.00 20.73 190 LYS C O 1
ATOM 4450 N N . ARG C 1 194 ? 61.644 -7.890 112.556 1.00 21.51 191 ARG C N 1
ATOM 4451 C CA . ARG C 1 194 ? 61.392 -8.882 113.585 1.00 22.42 191 ARG C CA 1
ATOM 4452 C C . ARG C 1 194 ? 60.204 -9.777 113.258 1.00 23.20 191 ARG C C 1
ATOM 4453 O O . ARG C 1 194 ? 60.291 -10.988 113.446 1.00 23.00 191 ARG C O 1
ATOM 4461 N N . GLU C 1 195 ? 59.121 -9.188 112.756 1.00 25.10 192 GLU C N 1
ATOM 4462 C CA . GLU C 1 195 ? 57.897 -9.952 112.448 1.00 27.65 192 GLU C CA 1
ATOM 4463 C C . GLU C 1 195 ? 58.211 -11.093 111.486 1.00 27.40 192 GLU C C 1
ATOM 4464 O O . GLU C 1 195 ? 57.772 -12.231 111.688 1.00 27.54 192 GLU C O 1
ATOM 4470 N N . ARG C 1 196 ? 59.005 -10.795 110.461 1.00 26.29 193 ARG C N 1
ATOM 4471 C CA . ARG C 1 196 ? 59.378 -11.782 109.457 1.00 26.25 193 ARG C CA 1
ATOM 4472 C C . ARG C 1 196 ? 60.319 -12.838 110.043 1.00 25.52 193 ARG C C 1
ATOM 4473 O O . ARG C 1 196 ? 60.118 -14.041 109.852 1.00 26.85 193 ARG C O 1
ATOM 4481 N N . VAL C 1 197 ? 61.337 -12.392 110.774 1.00 23.58 194 VAL C N 1
ATOM 4482 C CA . VAL C 1 197 ? 62.312 -13.306 111.349 1.00 23.81 194 VAL C CA 1
ATOM 4483 C C . VAL C 1 197 ? 61.667 -14.175 112.443 1.00 24.86 194 VAL C C 1
ATOM 4484 O O . VAL C 1 197 ? 61.960 -15.368 112.537 1.00 26.09 194 VAL C O 1
ATOM 4488 N N . GLU C 1 198 ? 60.807 -13.569 113.262 1.00 27.20 195 GLU C N 1
ATOM 4489 C CA . GLU C 1 198 ? 60.112 -14.287 114.337 1.00 29.62 195 GLU C CA 1
ATOM 4490 C C . GLU C 1 198 ? 59.223 -15.389 113.759 1.00 29.79 195 GLU C C 1
ATOM 4491 O O . GLU C 1 198 ? 59.246 -16.530 114.230 1.00 30.63 195 GLU C O 1
ATOM 4497 N N . ALA C 1 199 ? 58.450 -15.038 112.737 1.00 30.30 196 ALA C N 1
ATOM 4498 C CA . ALA C 1 199 ? 57.605 -16.014 112.041 1.00 30.85 196 ALA C CA 1
ATOM 4499 C C . ALA C 1 199 ? 58.421 -17.217 111.570 1.00 31.77 196 ALA C C 1
ATOM 4500 O O . ALA C 1 199 ? 57.996 -18.358 111.737 1.00 31.20 196 ALA C O 1
ATOM 4502 N N . LYS C 1 200 ? 59.593 -16.952 110.995 1.00 31.99 197 LYS C N 1
ATOM 4503 C CA . LYS C 1 200 ? 60.500 -17.995 110.501 1.00 33.20 197 LYS C CA 1
ATOM 4504 C C . LYS C 1 200 ? 60.974 -18.951 111.603 1.00 33.80 197 LYS C C 1
ATOM 4505 O O . LYS C 1 200 ? 60.983 -20.172 111.419 1.00 33.78 197 LYS C O 1
ATOM 4511 N N . TYR C 1 201 ? 61.385 -18.397 112.738 1.00 33.29 198 TYR C N 1
ATOM 4512 C CA . TYR C 1 201 ? 61.861 -19.219 113.849 1.00 34.89 198 TYR C CA 1
ATOM 4513 C C . TYR C 1 201 ? 60.733 -19.992 114.539 1.00 35.85 198 TYR C C 1
ATOM 4514 O O . TYR C 1 201 ? 60.956 -21.106 115.004 1.00 37.90 198 TYR C O 1
ATOM 4523 N N . ARG C 1 202 ? 59.540 -19.407 114.616 1.00 37.67 199 ARG C N 1
ATOM 4524 C CA . ARG C 1 202 ? 58.398 -20.078 115.255 1.00 40.96 199 ARG C CA 1
ATOM 4525 C C . ARG C 1 202 ? 57.970 -21.320 114.482 1.00 42.82 199 ARG C C 1
ATOM 4526 O O . ARG C 1 202 ? 57.747 -22.376 115.077 1.00 41.75 199 ARG C O 1
ATOM 4534 N N . LYS C 1 203 ? 57.876 -21.202 113.160 1.00 44.42 200 LYS C N 1
ATOM 4535 C CA . LYS C 1 203 ? 57.504 -22.349 112.329 1.00 46.19 200 LYS C CA 1
ATOM 4536 C C . LYS C 1 203 ? 58.577 -23.444 112.396 1.00 47.04 200 LYS C C 1
ATOM 4537 O O . LYS C 1 203 ? 58.260 -24.631 112.403 1.00 47.58 200 LYS C O 1
ATOM 4543 N N . MET C 1 204 ? 59.839 -23.037 112.487 1.00 47.60 201 MET C N 1
ATOM 4544 C CA . MET C 1 204 ? 60.952 -23.974 112.577 1.00 50.23 201 MET C CA 1
ATOM 4545 C C . MET C 1 204 ? 60.954 -24.710 113.925 1.00 50.50 201 MET C C 1
ATOM 4546 O O . MET C 1 204 ? 61.343 -25.877 113.998 1.00 50.22 201 MET C O 1
ATOM 4551 N N . ILE C 1 205 ? 60.508 -24.028 114.978 1.00 49.65 202 ILE C N 1
ATOM 4552 C CA . ILE C 1 205 ? 60.315 -24.649 116.294 1.00 50.43 202 ILE C CA 1
ATOM 4553 C C . ILE C 1 205 ? 59.141 -25.631 116.268 1.00 52.23 202 ILE C C 1
ATOM 4554 O O . ILE C 1 205 ? 59.239 -26.738 116.804 1.00 50.44 202 ILE C O 1
ATOM 4559 N N . LEU C 1 206 ? 58.036 -25.211 115.654 1.00 53.94 203 LEU C N 1
ATOM 4560 C CA . LEU C 1 206 ? 56.836 -26.051 115.537 1.00 56.40 203 LEU C CA 1
ATOM 4561 C C . LEU C 1 206 ? 57.071 -27.331 114.726 1.00 57.97 203 LEU C C 1
ATOM 4562 O O . LEU C 1 206 ? 56.387 -28.330 114.940 1.00 58.44 203 LEU C O 1
ATOM 4567 N N . GLU C 1 207 ? 58.028 -27.298 113.803 1.00 59.92 204 GLU C N 1
ATOM 4568 C CA . GLU C 1 207 ? 58.420 -28.496 113.056 1.00 61.38 204 GLU C CA 1
ATOM 4569 C C . GLU C 1 207 ? 59.218 -29.456 113.931 1.00 61.69 204 GLU C C 1
ATOM 4570 O O . GLU C 1 207 ? 59.039 -30.670 113.849 1.00 62.52 204 GLU C O 1
ATOM 4576 N N . ALA C 1 208 ? 60.100 -28.907 114.762 1.00 62.44 205 ALA C N 1
ATOM 4577 C CA . ALA C 1 208 ? 60.852 -29.707 115.725 1.00 62.30 205 ALA C CA 1
ATOM 4578 C C . ALA C 1 208 ? 59.939 -30.150 116.867 1.00 62.36 205 ALA C C 1
ATOM 4579 O O . ALA C 1 208 ? 60.168 -31.184 117.492 1.00 62.42 205 ALA C O 1
ATOM 4581 N N . ASN D 1 6 ? 64.523 21.456 115.632 1.00 56.33 3 ASN D N 1
ATOM 4582 C CA . ASN D 1 6 ? 65.436 20.628 114.785 1.00 55.78 3 ASN D CA 1
ATOM 4583 C C . ASN D 1 6 ? 65.084 19.143 114.866 1.00 52.34 3 ASN D C 1
ATOM 4584 O O . ASN D 1 6 ? 64.327 18.723 115.744 1.00 50.43 3 ASN D O 1
ATOM 4589 N N . GLU D 1 7 ? 65.640 18.359 113.946 1.00 48.11 4 GLU D N 1
ATOM 4590 C CA . GLU D 1 7 ? 65.380 16.925 113.897 1.00 45.67 4 GLU D CA 1
ATOM 4591 C C . GLU D 1 7 ? 66.169 16.221 115.004 1.00 40.78 4 GLU D C 1
ATOM 4592 O O . GLU D 1 7 ? 67.377 16.402 115.115 1.00 40.54 4 GLU D O 1
ATOM 4598 N N . LYS D 1 8 ? 65.474 15.444 115.829 1.00 36.29 5 LYS D N 1
ATOM 4599 C CA . LYS D 1 8 ? 66.119 14.684 116.899 1.00 34.44 5 LYS D CA 1
ATOM 4600 C C . LYS D 1 8 ? 66.845 13.479 116.334 1.00 30.97 5 LYS D C 1
ATOM 4601 O O . LYS D 1 8 ? 66.404 12.880 115.354 1.00 30.11 5 LYS D O 1
ATOM 4607 N N . GLY D 1 9 ? 67.957 13.120 116.965 1.00 26.79 6 GLY D N 1
ATOM 4608 C CA . GLY D 1 9 ? 68.641 11.879 116.638 1.00 25.77 6 GLY D CA 1
ATOM 4609 C C . GLY D 1 9 ? 67.802 10.700 117.088 1.00 24.05 6 GLY D C 1
ATOM 4610 O O . GLY D 1 9 ? 66.948 10.837 117.959 1.00 23.07 6 GLY D O 1
ATOM 4611 N N . LEU D 1 10 ? 68.053 9.544 116.486 1.00 22.99 7 LEU D N 1
ATOM 4612 C CA . LEU D 1 10 ? 67.360 8.307 116.830 1.00 22.54 7 LEU D CA 1
ATOM 4613 C C . LEU D 1 10 ? 67.969 7.741 118.100 1.00 21.37 7 LEU D C 1
ATOM 4614 O O . LEU D 1 10 ? 69.156 7.957 118.362 1.00 21.15 7 LEU D O 1
ATOM 4619 N N . LEU D 1 11 ? 67.150 7.029 118.878 1.00 19.59 8 LEU D N 1
ATOM 4620 C CA . LEU D 1 11 ? 67.640 6.201 119.981 1.00 19.22 8 LEU D CA 1
ATOM 4621 C C . LEU D 1 11 ? 67.683 4.764 119.491 1.00 18.01 8 LEU D C 1
ATOM 4622 O O . LEU D 1 11 ? 66.651 4.214 119.090 1.00 18.63 8 LEU D O 1
ATOM 4627 N N . ILE D 1 12 ? 68.873 4.174 119.495 1.00 16.48 9 ILE D N 1
ATOM 4628 C CA . ILE D 1 12 ? 69.103 2.851 118.939 1.00 16.07 9 ILE D CA 1
ATOM 4629 C C . ILE D 1 12 ? 69.429 1.935 120.102 1.00 15.92 9 ILE D C 1
ATOM 4630 O O . ILE D 1 12 ? 70.332 2.243 120.875 1.00 16.33 9 ILE D O 1
ATOM 4635 N N . VAL D 1 13 ? 68.700 0.836 120.228 1.00 14.64 10 VAL D N 1
ATOM 4636 C CA . VAL D 1 13 ? 68.889 -0.068 121.371 1.00 14.84 10 VAL D CA 1
ATOM 4637 C C . VAL D 1 13 ? 69.275 -1.447 120.861 1.00 14.68 10 VAL D C 1
ATOM 4638 O O . VAL D 1 13 ? 68.512 -2.078 120.123 1.00 15.19 10 VAL D O 1
ATOM 4642 N N . LEU D 1 14 ? 70.468 -1.900 121.234 1.00 14.41 11 LEU D N 1
ATOM 4643 C CA . LEU D 1 14 ? 70.911 -3.260 120.921 1.00 14.24 11 LEU D CA 1
ATOM 4644 C C . LEU D 1 14 ? 70.789 -4.105 122.169 1.00 14.61 11 LEU D C 1
ATOM 4645 O O . LEU D 1 14 ? 71.439 -3.820 123.163 1.00 14.32 11 LEU D O 1
ATOM 4650 N N . SER D 1 15 ? 69.964 -5.145 122.104 1.00 14.97 12 SER D N 1
ATOM 4651 C CA . SER D 1 15 ? 69.862 -6.085 123.213 1.00 16.08 12 SER D CA 1
ATOM 4652 C C . SER D 1 15 ? 69.693 -7.494 122.657 1.00 17.16 12 SER D C 1
ATOM 4653 O O . SER D 1 15 ? 69.938 -7.729 121.471 1.00 17.13 12 SER D O 1
ATOM 4656 N N . GLY D 1 16 ? 69.353 -8.430 123.535 1.00 17.87 13 GLY D N 1
ATOM 4657 C CA . GLY D 1 16 ? 69.209 -9.836 123.178 1.00 18.35 13 GLY D CA 1
ATOM 4658 C C . GLY D 1 16 ? 69.714 -10.709 124.318 1.00 18.64 13 GLY D C 1
ATOM 4659 O O . GLY D 1 16 ? 70.123 -10.194 125.363 1.00 18.61 13 GLY D O 1
ATOM 4660 N N . PRO D 1 17 ? 69.733 -12.035 124.109 1.00 19.38 14 PRO D N 1
ATOM 4661 C CA . PRO D 1 17 ? 70.077 -12.980 125.177 1.00 19.56 14 PRO D CA 1
ATOM 4662 C C . PRO D 1 17 ? 71.500 -12.858 125.715 1.00 20.15 14 PRO D C 1
ATOM 4663 O O . PRO D 1 17 ? 72.405 -12.404 125.011 1.00 19.57 14 PRO D O 1
ATOM 4667 N N . SER D 1 18 ? 71.678 -13.261 126.976 1.00 20.83 15 SER D N 1
ATOM 4668 C CA . SER D 1 18 ? 72.991 -13.332 127.600 1.00 22.60 15 SER D CA 1
ATOM 4669 C C . SER D 1 18 ? 73.955 -14.173 126.789 1.00 22.22 15 SER D C 1
ATOM 4670 O O . SER D 1 18 ? 73.599 -15.247 126.301 1.00 23.04 15 SER D O 1
ATOM 4673 N N . GLY D 1 19 ? 75.173 -13.673 126.644 1.00 21.28 16 GLY D N 1
ATOM 4674 C CA . GLY D 1 19 ? 76.252 -14.431 126.029 1.00 21.92 16 GLY D CA 1
ATOM 4675 C C . GLY D 1 19 ? 76.241 -14.436 124.518 1.00 21.81 16 GLY D C 1
ATOM 4676 O O . GLY D 1 19 ? 77.072 -15.107 123.906 1.00 21.86 16 GLY D O 1
ATOM 4677 N N . VAL D 1 20 ? 75.326 -13.687 123.905 1.00 21.11 17 VAL D N 1
ATOM 4678 C CA . VAL D 1 20 ? 75.235 -13.684 122.429 1.00 21.67 17 VAL D CA 1
ATOM 4679 C C . VAL D 1 20 ? 76.365 -12.872 121.808 1.00 21.89 17 VAL D C 1
ATOM 4680 O O . VAL D 1 20 ? 76.811 -13.186 120.704 1.00 22.25 17 VAL D O 1
ATOM 4684 N N . GLY D 1 21 ? 76.841 -11.847 122.513 1.00 19.79 18 GLY D N 1
ATOM 4685 C CA . GLY D 1 21 ? 77.986 -11.058 122.057 1.00 20.02 18 GLY D CA 1
ATOM 4686 C C . GLY D 1 21 ? 77.675 -9.608 121.754 1.00 19.55 18 GLY D C 1
ATOM 4687 O O . GLY D 1 21 ? 78.305 -8.996 120.888 1.00 20.20 18 GLY D O 1
ATOM 4688 N N . LYS D 1 22 ? 76.709 -9.039 122.473 1.00 19.02 19 LYS D N 1
ATOM 4689 C CA . LYS D 1 22 ? 76.351 -7.633 122.268 1.00 19.34 19 LYS D CA 1
ATOM 4690 C C . LYS D 1 22 ? 77.519 -6.682 122.497 1.00 18.98 19 LYS D C 1
ATOM 4691 O O . LYS D 1 22 ? 77.680 -5.708 121.758 1.00 17.86 19 LYS D O 1
ATOM 4697 N N . GLY D 1 23 ? 78.321 -6.951 123.529 1.00 18.59 20 GLY D N 1
ATOM 4698 C CA . GLY D 1 23 ? 79.470 -6.104 123.848 1.00 19.86 20 GLY D CA 1
ATOM 4699 C C . GLY D 1 23 ? 80.497 -6.116 122.724 1.00 19.90 20 GLY D C 1
ATOM 4700 O O . GLY D 1 23 ? 80.994 -5.069 122.328 1.00 20.89 20 GLY D O 1
ATOM 4701 N N . THR D 1 24 ? 80.788 -7.301 122.202 1.00 21.25 21 THR D N 1
ATOM 4702 C CA . THR D 1 24 ? 81.754 -7.443 121.101 1.00 21.80 21 THR D CA 1
ATOM 4703 C C . THR D 1 24 ? 81.280 -6.725 119.840 1.00 20.65 21 THR D C 1
ATOM 4704 O O . THR D 1 24 ? 82.059 -6.025 119.181 1.00 19.60 21 THR D O 1
ATOM 4708 N N . VAL D 1 25 ? 80.003 -6.882 119.511 1.00 19.96 22 VAL D N 1
ATOM 4709 C CA . VAL D 1 25 ? 79.429 -6.198 118.334 1.00 19.04 22 VAL D CA 1
ATOM 4710 C C . VAL D 1 25 ? 79.445 -4.675 118.496 1.00 19.05 22 VAL D C 1
ATOM 4711 O O . VAL D 1 25 ? 79.874 -3.941 117.592 1.00 18.54 22 VAL D O 1
ATOM 4715 N N . ARG D 1 26 ? 78.980 -4.187 119.646 1.00 18.67 23 ARG D N 1
ATOM 4716 C CA . ARG D 1 26 ? 79.061 -2.752 119.960 1.00 19.10 23 ARG D CA 1
ATOM 4717 C C . ARG D 1 26 ? 80.499 -2.218 119.882 1.00 20.23 23 ARG D C 1
ATOM 4718 O O . ARG D 1 26 ? 80.732 -1.131 119.341 1.00 20.18 23 ARG D O 1
ATOM 4726 N N . LYS D 1 27 ? 81.444 -2.965 120.443 1.00 21.33 24 LYS D N 1
ATOM 4727 C CA . LYS D 1 27 ? 82.847 -2.570 120.411 1.00 23.26 24 LYS D CA 1
ATOM 4728 C C . LYS D 1 27 ? 83.310 -2.377 118.960 1.00 23.13 24 LYS D C 1
ATOM 4729 O O . LYS D 1 27 ? 83.905 -1.362 118.634 1.00 23.38 24 LYS D O 1
ATOM 4735 N N . ARG D 1 28 ? 82.983 -3.323 118.086 1.00 23.07 25 ARG D N 1
ATOM 4736 C CA . ARG D 1 28 ? 83.373 -3.204 116.675 1.00 24.27 25 ARG D CA 1
ATOM 4737 C C . ARG D 1 28 ? 82.709 -2.010 116.002 1.00 23.66 25 ARG D C 1
ATOM 4738 O O . ARG D 1 28 ? 83.341 -1.280 115.233 1.00 24.81 25 ARG D O 1
ATOM 4746 N N . ILE D 1 29 ? 81.431 -1.803 116.287 1.00 22.28 26 ILE D N 1
ATOM 4747 C CA . ILE D 1 29 ? 80.703 -0.644 115.766 1.00 21.86 26 ILE D CA 1
ATOM 4748 C C . ILE D 1 29 ? 81.448 0.669 116.056 1.00 22.42 26 ILE D C 1
ATOM 4749 O O . ILE D 1 29 ? 81.612 1.514 115.164 1.00 23.50 26 ILE D O 1
ATOM 4754 N N . PHE D 1 30 ? 81.920 0.839 117.287 1.00 21.78 27 PHE D N 1
ATOM 4755 C CA . PHE D 1 30 ? 82.539 2.104 117.678 1.00 22.90 27 PHE D CA 1
ATOM 4756 C C . PHE D 1 30 ? 84.048 2.175 117.432 1.00 24.67 27 PHE D C 1
ATOM 4757 O O . PHE D 1 30 ? 84.672 3.202 117.701 1.00 27.86 27 PHE D O 1
ATOM 4765 N N . GLU D 1 31 ? 84.610 1.095 116.894 1.00 26.08 28 GLU D N 1
ATOM 4766 C CA . GLU D 1 31 ? 85.975 1.096 116.354 1.00 27.62 28 GLU D CA 1
ATOM 4767 C C . GLU D 1 31 ? 85.998 1.547 114.886 1.00 29.11 28 GLU D C 1
ATOM 4768 O O . GLU D 1 31 ? 87.064 1.866 114.353 1.00 30.36 28 GLU D O 1
ATOM 4774 N N . ASP D 1 32 ? 84.830 1.567 114.246 1.00 29.10 29 ASP D N 1
ATOM 4775 C CA . ASP D 1 32 ? 84.696 1.943 112.835 1.00 29.49 29 ASP D CA 1
ATOM 4776 C C . ASP D 1 32 ? 84.546 3.465 112.716 1.00 29.65 29 ASP D C 1
ATOM 4777 O O . ASP D 1 32 ? 83.564 4.034 113.189 1.00 27.68 29 ASP D O 1
ATOM 4782 N N . PRO D 1 33 ? 85.512 4.137 112.054 1.00 30.39 30 PRO D N 1
ATOM 4783 C CA . PRO D 1 33 ? 85.436 5.596 111.957 1.00 30.08 30 PRO D CA 1
ATOM 4784 C C . PRO D 1 33 ? 84.234 6.144 111.167 1.00 28.87 30 PRO D C 1
ATOM 4785 O O . PRO D 1 33 ? 83.927 7.328 111.296 1.00 29.58 30 PRO D O 1
ATOM 4789 N N . SER D 1 34 ? 83.568 5.306 110.369 1.00 28.29 31 SER D N 1
ATOM 4790 C CA A SER D 1 34 ? 82.393 5.727 109.606 0.50 28.80 31 SER D CA 1
ATOM 4791 C CA B SER D 1 34 ? 82.394 5.748 109.611 0.50 28.75 31 SER D CA 1
ATOM 4792 C C . SER D 1 34 ? 81.117 5.725 110.452 1.00 28.41 31 SER D C 1
ATOM 4793 O O . SER D 1 34 ? 80.105 6.318 110.074 1.00 28.03 31 SER D O 1
ATOM 4798 N N . THR D 1 35 ? 81.161 5.060 111.604 1.00 27.63 32 THR D N 1
ATOM 4799 C CA . THR D 1 35 ? 79.981 4.983 112.455 1.00 27.09 32 THR D CA 1
ATOM 4800 C C . THR D 1 35 ? 79.507 6.370 112.854 1.00 27.09 32 THR D C 1
ATOM 4801 O O . THR D 1 35 ? 80.278 7.189 113.360 1.00 28.41 32 THR D O 1
ATOM 4805 N N . SER D 1 36 ? 78.221 6.606 112.629 1.00 28.49 33 SER D N 1
ATOM 4806 C CA . SER D 1 36 ? 77.613 7.918 112.752 1.00 29.97 33 SER D CA 1
ATOM 4807 C C . SER D 1 36 ? 76.654 8.008 113.941 1.00 30.31 33 SER D C 1
ATOM 4808 O O . SER D 1 36 ? 75.700 8.786 113.899 1.00 34.66 33 SER D O 1
ATOM 4811 N N . TYR D 1 37 ? 76.887 7.205 114.979 1.00 26.86 34 TYR D N 1
ATOM 4812 C CA . TYR D 1 37 ? 76.125 7.317 116.232 1.00 25.95 34 TYR D CA 1
ATOM 4813 C C . TYR D 1 37 ? 77.091 7.635 117.359 1.00 24.65 34 TYR D C 1
ATOM 4814 O O . TYR D 1 37 ? 78.300 7.422 117.242 1.00 23.99 34 TYR D O 1
ATOM 4823 N N . LYS D 1 38 ? 76.536 8.105 118.464 1.00 23.63 35 LYS D N 1
ATOM 4824 C CA . LYS D 1 38 ? 77.299 8.307 119.684 1.00 23.19 35 LYS D CA 1
ATOM 4825 C C . LYS D 1 38 ? 76.930 7.210 120.675 1.00 21.57 35 LYS D C 1
ATOM 4826 O O . LYS D 1 38 ? 75.750 6.883 120.824 1.00 21.78 35 LYS D O 1
ATOM 4832 N N . TYR D 1 39 ? 77.939 6.643 121.330 1.00 19.01 36 TYR D N 1
ATOM 4833 C CA . TYR D 1 39 ? 77.722 5.551 122.278 1.00 17.40 36 TYR D CA 1
ATOM 4834 C C . TYR D 1 39 ? 77.389 6.077 123.677 1.00 17.38 36 TYR D C 1
ATOM 4835 O O . TYR D 1 39 ? 78.117 6.923 124.215 1.00 18.14 36 TYR D O 1
ATOM 4844 N N . SER D 1 40 ? 76.302 5.564 124.269 1.00 15.66 37 SER D N 1
ATOM 4845 C CA . SER D 1 40 ? 75.967 5.865 125.662 1.00 15.92 37 SER D CA 1
ATOM 4846 C C . SER D 1 40 ? 76.842 5.016 126.595 1.00 16.01 37 SER D C 1
ATOM 4847 O O . SER D 1 40 ? 76.702 3.793 126.656 1.00 15.57 37 SER D O 1
ATOM 4850 N N . ILE D 1 41 ? 77.761 5.677 127.299 1.00 17.22 38 ILE D N 1
ATOM 4851 C CA . ILE D 1 41 ? 78.614 4.996 128.273 1.00 17.63 38 ILE D CA 1
ATOM 4852 C C . ILE D 1 41 ? 77.784 4.758 129.530 1.00 16.23 38 ILE D C 1
ATOM 4853 O O . ILE D 1 41 ? 77.291 5.678 130.162 1.00 15.58 38 ILE D O 1
ATOM 4858 N N . SER D 1 42 ? 77.623 3.490 129.880 1.00 15.32 39 SER D N 1
ATOM 4859 C CA . SER D 1 42 ? 76.782 3.130 131.007 1.00 14.83 39 SER D CA 1
ATOM 4860 C C . SER D 1 42 ? 77.532 3.289 132.320 1.00 14.03 39 SER D C 1
ATOM 4861 O O . SER D 1 42 ? 78.763 3.331 132.351 1.00 14.92 39 SER D O 1
ATOM 4864 N N . MET D 1 43 ? 76.760 3.335 133.393 1.00 14.17 40 MET D N 1
ATOM 4865 C CA . MET D 1 43 ? 77.268 3.156 134.747 1.00 14.66 40 MET D CA 1
ATOM 4866 C C . MET D 1 43 ? 77.094 1.698 135.189 1.00 14.48 40 MET D C 1
ATOM 4867 O O . MET D 1 43 ? 76.143 1.023 134.802 1.00 14.03 40 MET D O 1
ATOM 4872 N N . THR D 1 44 ? 78.039 1.212 135.980 1.00 14.14 41 THR D N 1
ATOM 4873 C CA . THR D 1 44 ? 77.938 -0.124 136.564 1.00 13.69 41 THR D CA 1
ATOM 4874 C C . THR D 1 44 ? 78.597 -0.133 137.919 1.00 14.06 41 THR D C 1
ATOM 4875 O O . THR D 1 44 ? 79.517 0.646 138.162 1.00 14.39 41 THR D O 1
ATOM 4879 N N . THR D 1 45 ? 78.129 -1.035 138.779 1.00 14.27 42 THR D N 1
ATOM 4880 C CA . THR D 1 45 ? 78.782 -1.281 140.059 1.00 14.83 42 THR D CA 1
ATOM 4881 C C . THR D 1 45 ? 79.629 -2.545 140.095 1.00 15.67 42 THR D C 1
ATOM 4882 O O . THR D 1 45 ? 80.162 -2.888 141.162 1.00 15.13 42 THR D O 1
ATOM 4886 N N . ARG D 1 46 ? 79.769 -3.244 138.966 1.00 15.55 43 ARG D N 1
ATOM 4887 C CA . ARG D 1 46 ? 80.689 -4.374 138.935 1.00 16.83 43 ARG D CA 1
ATOM 4888 C C . ARG D 1 46 ? 82.137 -3.854 138.984 1.00 18.29 43 ARG D C 1
ATOM 4889 O O . ARG D 1 46 ? 82.385 -2.662 138.786 1.00 18.46 43 ARG D O 1
ATOM 4897 N N . GLN D 1 47 ? 83.087 -4.751 139.242 1.00 20.71 44 GLN D N 1
ATOM 4898 C CA . GLN D 1 47 ? 84.499 -4.363 139.279 1.00 23.99 44 GLN D CA 1
ATOM 4899 C C . GLN D 1 47 ? 85.029 -4.140 137.875 1.00 23.71 44 GLN D C 1
ATOM 4900 O O . GLN D 1 47 ? 84.651 -4.836 136.935 1.00 22.52 44 GLN D O 1
ATOM 4906 N N . MET D 1 48 ? 85.923 -3.167 137.749 1.00 25.49 45 MET D N 1
ATOM 4907 C CA . MET D 1 48 ? 86.636 -2.943 136.506 1.00 26.56 45 MET D CA 1
ATOM 4908 C C . MET D 1 48 ? 87.571 -4.117 136.244 1.00 27.23 45 MET D C 1
ATOM 4909 O O . MET D 1 48 ? 88.171 -4.661 137.173 1.00 27.36 45 MET D O 1
ATOM 4914 N N . ARG D 1 49 ? 87.673 -4.500 134.975 1.00 28.03 46 ARG D N 1
ATOM 4915 C CA . ARG D 1 49 ? 88.483 -5.643 134.551 1.00 29.08 46 ARG D CA 1
ATOM 4916 C C . ARG D 1 49 ? 89.777 -5.179 133.893 1.00 30.98 46 ARG D C 1
ATOM 4917 O O . ARG D 1 49 ? 89.874 -4.042 133.432 1.00 28.75 46 ARG D O 1
ATOM 4925 N N . GLU D 1 50 ? 90.767 -6.068 133.848 1.00 33.75 47 GLU D N 1
ATOM 4926 C CA . GLU D 1 50 ? 92.029 -5.782 133.160 1.00 35.61 47 GLU D CA 1
ATOM 4927 C C . GLU D 1 50 ? 91.755 -5.357 131.724 1.00 33.24 47 GLU D C 1
ATOM 4928 O O . GLU D 1 50 ? 90.990 -6.007 131.010 1.00 33.06 47 GLU D O 1
ATOM 4934 N N . GLY D 1 51 ? 92.351 -4.242 131.317 1.00 33.26 48 GLY D N 1
ATOM 4935 C CA . GLY D 1 51 ? 92.163 -3.716 129.969 1.00 33.06 48 GLY D CA 1
ATOM 4936 C C . GLY D 1 51 ? 91.129 -2.606 129.892 1.00 32.58 48 GLY D C 1
ATOM 4937 O O . GLY D 1 51 ? 91.192 -1.753 129.011 1.00 34.01 48 GLY D O 1
ATOM 4938 N N . GLU D 1 52 ? 90.173 -2.601 130.818 1.00 30.79 49 GLU D N 1
ATOM 4939 C CA . GLU D 1 52 ? 89.157 -1.549 130.838 1.00 28.44 49 GLU D CA 1
ATOM 4940 C C . GLU D 1 52 ? 89.694 -0.252 131.446 1.00 27.40 49 GLU D C 1
ATOM 4941 O O . GLU D 1 52 ? 90.643 -0.260 132.236 1.00 29.04 49 GLU D O 1
ATOM 4947 N N . VAL D 1 53 ? 89.065 0.855 131.069 1.00 26.67 50 VAL D N 1
ATOM 4948 C CA . VAL D 1 53 ? 89.410 2.183 131.570 1.00 26.70 50 VAL D CA 1
ATOM 4949 C C . VAL D 1 53 ? 88.137 2.855 132.066 1.00 25.61 50 VAL D C 1
ATOM 4950 O O . VAL D 1 53 ? 87.127 2.866 131.362 1.00 24.02 50 VAL D O 1
ATOM 4954 N N . ASP D 1 54 ? 88.204 3.419 133.266 1.00 25.39 51 ASP D N 1
ATOM 4955 C CA . ASP D 1 54 ? 87.068 4.110 133.870 1.00 25.57 51 ASP D CA 1
ATOM 4956 C C . ASP D 1 54 ? 86.799 5.360 133.057 1.00 25.27 51 ASP D C 1
ATOM 4957 O O . ASP D 1 54 ? 87.724 6.127 132.761 1.00 25.98 51 ASP D O 1
ATOM 4962 N N . GLY D 1 55 ? 85.545 5.540 132.657 1.00 24.12 52 GLY D N 1
ATOM 4963 C CA . GLY D 1 55 ? 85.155 6.676 131.828 1.00 25.00 52 GLY D CA 1
ATOM 4964 C C . GLY D 1 55 ? 85.198 6.401 130.338 1.00 24.49 52 GLY D C 1
ATOM 4965 O O . GLY D 1 55 ? 84.848 7.262 129.537 1.00 24.92 52 GLY D O 1
ATOM 4966 N N . VAL D 1 56 ? 85.621 5.196 129.964 1.00 25.13 53 VAL D N 1
ATOM 4967 C CA . VAL D 1 56 ? 85.620 4.765 128.571 1.00 25.51 53 VAL D CA 1
ATOM 4968 C C . VAL D 1 56 ? 84.676 3.568 128.412 1.00 24.66 53 VAL D C 1
ATOM 4969 O O . VAL D 1 56 ? 83.675 3.656 127.703 1.00 25.34 53 VAL D O 1
ATOM 4973 N N . ASP D 1 57 ? 84.996 2.466 129.084 1.00 23.76 54 ASP D N 1
ATOM 4974 C CA . ASP D 1 57 ? 84.191 1.241 128.983 1.00 23.49 54 ASP D CA 1
ATOM 4975 C C . ASP D 1 57 ? 82.894 1.363 129.783 1.00 21.56 54 ASP D C 1
ATOM 4976 O O . ASP D 1 57 ? 81.820 0.986 129.310 1.00 20.84 54 ASP D O 1
ATOM 4981 N N . TYR D 1 58 ? 83.023 1.886 130.996 1.00 19.54 55 TYR D N 1
ATOM 4982 C CA . TYR D 1 58 ? 81.889 2.230 131.858 1.00 18.19 55 TYR D CA 1
ATOM 4983 C C . TYR D 1 58 ? 82.306 3.402 132.714 1.00 17.81 55 TYR D C 1
ATOM 4984 O O . TYR D 1 58 ? 83.509 3.673 132.848 1.00 18.92 55 TYR D O 1
ATOM 4993 N N . PHE D 1 59 ? 81.326 4.059 133.328 1.00 17.33 56 PHE D N 1
ATOM 4994 C CA . PHE D 1 59 ? 81.559 4.885 134.506 1.00 18.03 56 PHE D CA 1
ATOM 4995 C C . PHE D 1 59 ? 81.345 3.970 135.692 1.00 18.74 56 PHE D C 1
ATOM 4996 O O . PHE D 1 59 ? 80.221 3.556 135.958 1.00 17.78 56 PHE D O 1
ATOM 5004 N N . PHE D 1 60 ? 82.421 3.621 136.378 1.00 18.86 57 PHE D N 1
ATOM 5005 C CA . PHE D 1 60 ? 82.317 2.679 137.485 1.00 18.58 57 PHE D CA 1
ATOM 5006 C C . PHE D 1 60 ? 81.871 3.422 138.737 1.00 19.17 57 PHE D C 1
ATOM 5007 O O . PHE D 1 60 ? 82.372 4.513 139.023 1.00 20.73 57 PHE D O 1
ATOM 5015 N N . LYS D 1 61 ? 80.891 2.852 139.442 1.00 18.14 58 LYS D N 1
ATOM 5016 C CA . LYS D 1 61 ? 80.264 3.474 140.609 1.00 18.12 58 LYS D CA 1
ATOM 5017 C C . LYS D 1 61 ? 80.208 2.501 141.778 1.00 16.95 58 LYS D C 1
ATOM 5018 O O . LYS D 1 61 ? 80.219 1.291 141.603 1.00 15.38 58 LYS D O 1
ATOM 5024 N N . THR D 1 62 ? 80.130 3.056 142.979 1.00 16.42 59 THR D N 1
ATOM 5025 C CA . THR D 1 62 ? 79.742 2.269 144.145 1.00 16.02 59 THR D CA 1
ATOM 5026 C C . THR D 1 62 ? 78.241 1.991 144.114 1.00 15.77 59 THR D C 1
ATOM 5027 O O . THR D 1 62 ? 77.477 2.689 143.448 1.00 15.03 59 THR D O 1
ATOM 5031 N N . ARG D 1 63 ? 77.805 0.975 144.853 1.00 15.26 60 ARG D N 1
ATOM 5032 C CA . ARG D 1 63 ? 76.368 0.743 145.002 1.00 15.71 60 ARG D CA 1
ATOM 5033 C C . ARG D 1 63 ? 75.652 1.921 145.649 1.00 16.08 60 ARG D C 1
ATOM 5034 O O . ARG D 1 63 ? 74.549 2.250 145.257 1.00 16.08 60 ARG D O 1
ATOM 5042 N N . ASP D 1 64 ? 76.278 2.553 146.645 1.00 17.20 61 ASP D N 1
ATOM 5043 C CA . ASP D 1 64 ? 75.690 3.726 147.282 1.00 18.68 61 ASP D CA 1
ATOM 5044 C C . ASP D 1 64 ? 75.436 4.824 146.253 1.00 17.87 61 ASP D C 1
ATOM 5045 O O . ASP D 1 64 ? 74.358 5.397 146.218 1.00 18.11 61 ASP D O 1
ATOM 5050 N N . ALA D 1 65 ? 76.428 5.089 145.410 1.00 17.79 62 ALA D N 1
ATOM 5051 C CA . ALA D 1 65 ? 76.321 6.151 144.405 1.00 17.42 62 ALA D CA 1
ATOM 5052 C C . ALA D 1 65 ? 75.260 5.826 143.360 1.00 17.06 62 ALA D C 1
ATOM 5053 O O . ALA D 1 65 ? 74.484 6.696 142.947 1.00 17.64 62 ALA D O 1
ATOM 5055 N N . PHE D 1 66 ? 75.222 4.568 142.943 1.00 16.39 63 PHE D N 1
ATOM 5056 C CA . PHE D 1 66 ? 74.255 4.131 141.940 1.00 15.75 63 PHE D CA 1
ATOM 5057 C C . PHE D 1 66 ? 72.828 4.275 142.488 1.00 15.87 63 PHE D C 1
ATOM 5058 O O . PHE D 1 66 ? 71.938 4.780 141.798 1.00 16.00 63 PHE D O 1
ATOM 5066 N N . GLU D 1 67 ? 72.614 3.852 143.732 1.00 16.43 64 GLU D N 1
ATOM 5067 C CA . GLU D 1 67 ? 71.301 3.930 144.360 1.00 17.44 64 GLU D CA 1
ATOM 5068 C C . GLU D 1 67 ? 70.838 5.374 144.563 1.00 18.62 64 GLU D C 1
ATOM 5069 O O . GLU D 1 67 ? 69.654 5.669 144.394 1.00 18.67 64 GLU D O 1
ATOM 5075 N N . ALA D 1 68 ? 71.776 6.264 144.882 1.00 19.62 65 ALA D N 1
ATOM 5076 C CA . ALA D 1 68 ? 71.476 7.691 144.982 1.00 20.61 65 ALA D CA 1
ATOM 5077 C C . ALA D 1 68 ? 70.938 8.214 143.649 1.00 20.50 65 ALA D C 1
ATOM 5078 O O . ALA D 1 68 ? 69.954 8.957 143.622 1.00 21.27 65 ALA D O 1
ATOM 5080 N N . LEU D 1 69 ? 71.567 7.788 142.552 1.00 19.61 66 LEU D N 1
ATOM 5081 C CA . LEU D 1 69 ? 71.158 8.189 141.202 1.00 19.22 66 LEU D CA 1
ATOM 5082 C C . LEU D 1 69 ? 69.801 7.611 140.788 1.00 18.70 66 LEU D C 1
ATOM 5083 O O . LEU D 1 69 ? 69.012 8.280 140.110 1.00 18.81 66 LEU D O 1
ATOM 5088 N N . ILE D 1 70 ? 69.505 6.381 141.213 1.00 17.83 67 ILE D N 1
ATOM 5089 C CA . ILE D 1 70 ? 68.185 5.809 141.030 1.00 18.72 67 ILE D CA 1
ATOM 5090 C C . ILE D 1 70 ? 67.141 6.720 141.685 1.00 20.28 67 ILE D C 1
ATOM 5091 O O . ILE D 1 70 ? 66.157 7.100 141.061 1.00 20.15 67 ILE D O 1
ATOM 5096 N N . LYS D 1 71 ? 67.386 7.070 142.939 1.00 21.48 68 LYS D N 1
ATOM 5097 C CA . LYS D 1 71 ? 66.460 7.917 143.693 1.00 23.52 68 LYS D CA 1
ATOM 5098 C C . LYS D 1 71 ? 66.325 9.331 143.095 1.00 24.75 68 LYS D C 1
ATOM 5099 O O . LYS D 1 71 ? 65.241 9.925 143.153 1.00 25.85 68 LYS D O 1
ATOM 5105 N N . ASP D 1 72 ? 67.410 9.848 142.510 1.00 24.83 69 ASP D N 1
ATOM 5106 C CA . ASP D 1 72 ? 67.411 11.141 141.802 1.00 27.27 69 ASP D CA 1
ATOM 5107 C C . ASP D 1 72 ? 66.748 11.069 140.419 1.00 28.01 69 ASP D C 1
ATOM 5108 O O . ASP D 1 72 ? 66.709 12.071 139.706 1.00 28.03 69 ASP D O 1
ATOM 5113 N N . ASP D 1 73 ? 66.259 9.892 140.027 1.00 27.76 70 ASP D N 1
ATOM 5114 C CA . ASP D 1 73 ? 65.656 9.682 138.705 1.00 29.67 70 ASP D CA 1
ATOM 5115 C C . ASP D 1 73 ? 66.578 9.997 137.529 1.00 27.23 70 ASP D C 1
ATOM 5116 O O . ASP D 1 73 ? 66.146 10.564 136.520 1.00 26.62 70 ASP D O 1
ATOM 5121 N N . GLN D 1 74 ? 67.840 9.593 137.646 1.00 24.27 71 GLN D N 1
ATOM 5122 C CA . GLN D 1 74 ? 68.843 9.937 136.656 1.00 23.71 71 GLN D CA 1
ATOM 5123 C C . GLN D 1 74 ? 69.167 8.801 135.690 1.00 21.08 71 GLN D C 1
ATOM 5124 O O . GLN D 1 74 ? 70.184 8.865 135.021 1.00 20.41 71 GLN D O 1
ATOM 5130 N N . PHE D 1 75 ? 68.302 7.791 135.610 1.00 19.89 72 PHE D N 1
ATOM 5131 C CA . PHE D 1 75 ? 68.483 6.690 134.650 1.00 19.82 72 PHE D CA 1
ATOM 5132 C C . PHE D 1 75 ? 67.295 6.559 133.720 1.00 20.44 72 PHE D C 1
ATOM 5133 O O . PHE D 1 75 ? 66.152 6.522 134.177 1.00 21.96 72 PHE D O 1
ATOM 5141 N N . ILE D 1 76 ? 67.564 6.448 132.424 1.00 20.05 73 ILE D N 1
ATOM 5142 C CA . ILE D 1 76 ? 66.529 6.031 131.477 1.00 20.73 73 ILE D CA 1
ATOM 5143 C C . ILE D 1 76 ? 66.082 4.614 131.817 1.00 19.37 73 ILE D C 1
ATOM 5144 O O . ILE D 1 76 ? 64.894 4.293 131.811 1.00 20.01 73 ILE D O 1
ATOM 5149 N N . GLU D 1 77 ? 67.055 3.772 132.138 1.00 17.79 74 GLU D N 1
ATOM 5150 C CA . GLU D 1 77 ? 66.790 2.424 132.572 1.00 16.92 74 GLU D CA 1
ATOM 5151 C C . GLU D 1 77 ? 67.945 1.991 133.469 1.00 16.42 74 GLU D C 1
ATOM 5152 O O . GLU D 1 77 ? 69.056 2.512 133.355 1.00 16.09 74 GLU D O 1
ATOM 5158 N N . TYR D 1 78 ? 67.673 1.037 134.349 1.00 17.03 75 TYR D N 1
ATOM 5159 C CA . TYR D 1 78 ? 68.712 0.357 135.107 1.00 17.31 75 TYR D CA 1
ATOM 5160 C C . TYR D 1 78 ? 68.242 -1.044 135.455 1.00 16.95 75 TYR D C 1
ATOM 5161 O O . TYR D 1 78 ? 67.032 -1.322 135.491 1.00 16.43 75 TYR D O 1
ATOM 5170 N N . ALA D 1 79 ? 69.201 -1.927 135.703 1.00 15.99 76 ALA D N 1
ATOM 5171 C CA . ALA D 1 79 ? 68.905 -3.306 136.036 1.00 16.63 76 ALA D CA 1
ATOM 5172 C C . ALA D 1 79 ? 69.972 -3.851 136.947 1.00 17.37 76 ALA D C 1
ATOM 5173 O O . ALA D 1 79 ? 71.081 -3.321 137.012 1.00 15.59 76 ALA D O 1
ATOM 5175 N N . GLU D 1 80 ? 69.622 -4.908 137.665 1.00 19.23 77 GLU D N 1
ATOM 5176 C CA . GLU D 1 80 ? 70.598 -5.706 138.374 1.00 22.15 77 GLU D CA 1
ATOM 5177 C C . GLU D 1 80 ? 70.849 -6.929 137.506 1.00 22.30 77 GLU D C 1
ATOM 5178 O O . GLU D 1 80 ? 69.923 -7.683 137.186 1.00 27.50 77 GLU D O 1
ATOM 5184 N N . TYR D 1 81 ? 72.087 -7.099 137.083 1.00 19.22 78 TYR D N 1
ATOM 5185 C CA . TYR D 1 81 ? 72.479 -8.234 136.268 1.00 19.15 78 TYR D CA 1
ATOM 5186 C C . TYR D 1 81 ? 73.554 -9.008 137.020 1.00 17.88 78 TYR D C 1
ATOM 5187 O O . TYR D 1 81 ? 74.607 -8.466 137.335 1.00 16.23 78 TYR D O 1
ATOM 5196 N N . VAL D 1 82 ? 73.252 -10.265 137.337 1.00 17.09 79 VAL D N 1
ATOM 5197 C CA . VAL D 1 82 ? 74.090 -11.092 138.208 1.00 16.93 79 VAL D CA 1
ATOM 5198 C C . VAL D 1 82 ? 74.586 -10.281 139.421 1.00 16.01 79 VAL D C 1
ATOM 5199 O O . VAL D 1 82 ? 75.790 -10.182 139.689 1.00 15.59 79 VAL D O 1
ATOM 5203 N N . GLY D 1 83 ? 73.634 -9.667 140.120 1.00 15.46 80 GLY D N 1
ATOM 5204 C CA . GLY D 1 83 ? 73.908 -8.970 141.375 1.00 15.56 80 GLY D CA 1
ATOM 5205 C C . GLY D 1 83 ? 74.473 -7.560 141.306 1.00 15.59 80 GLY D C 1
ATOM 5206 O O . GLY D 1 83 ? 74.477 -6.863 142.319 1.00 17.73 80 GLY D O 1
ATOM 5207 N N . ASN D 1 84 ? 74.943 -7.113 140.137 1.00 14.06 81 ASN D N 1
ATOM 5208 C CA . ASN D 1 84 ? 75.531 -5.766 140.027 1.00 13.88 81 ASN D CA 1
ATOM 5209 C C . ASN D 1 84 ? 74.622 -4.850 139.241 1.00 13.18 81 ASN D C 1
ATOM 5210 O O . ASN D 1 84 ? 73.926 -5.297 138.331 1.00 13.88 81 ASN D O 1
ATOM 5215 N N . TYR D 1 85 ? 74.634 -3.564 139.580 1.00 13.11 82 TYR D N 1
ATOM 5216 C CA . TYR D 1 85 ? 73.819 -2.600 138.860 1.00 13.59 82 TYR D CA 1
ATOM 5217 C C . TYR D 1 85 ? 74.468 -2.209 137.545 1.00 13.53 82 TYR D C 1
ATOM 5218 O O . TYR D 1 85 ? 75.698 -2.092 137.455 1.00 12.68 82 TYR D O 1
ATOM 5227 N N . TYR D 1 86 ? 73.612 -1.977 136.547 1.00 13.27 83 TYR D N 1
ATOM 5228 C CA . TYR D 1 86 ? 73.992 -1.376 135.272 1.00 13.36 83 TYR D CA 1
ATOM 5229 C C . TYR D 1 86 ? 72.881 -0.400 134.874 1.00 13.15 83 TYR D C 1
ATOM 5230 O O . TYR D 1 86 ? 71.704 -0.676 135.100 1.00 14.29 83 TYR D O 1
ATOM 5239 N N . GLY D 1 87 ? 73.226 0.737 134.284 1.00 13.32 84 GLY D N 1
ATOM 5240 C CA . GLY D 1 87 ? 72.175 1.649 133.821 1.00 13.42 84 GLY D CA 1
ATOM 5241 C C . GLY D 1 87 ? 72.664 2.743 132.893 1.00 14.03 84 GLY D C 1
ATOM 5242 O O . GLY D 1 87 ? 73.860 3.034 132.810 1.00 13.81 84 GLY D O 1
ATOM 5243 N N . THR D 1 88 ? 71.692 3.343 132.218 1.00 14.93 85 THR D N 1
ATOM 5244 C CA . THR D 1 88 ? 71.909 4.360 131.196 1.00 15.30 85 THR D CA 1
ATOM 5245 C C . THR D 1 88 ? 71.621 5.762 131.762 1.00 15.47 85 THR D C 1
ATOM 5246 O O . THR D 1 88 ? 70.464 6.081 132.042 1.00 15.74 85 THR D O 1
ATOM 5250 N N . PRO D 1 89 ? 72.664 6.582 131.944 1.00 16.55 86 PRO D N 1
ATOM 5251 C CA . PRO D 1 89 ? 72.436 7.957 132.430 1.00 17.29 86 PRO D CA 1
ATOM 5252 C C . PRO D 1 89 ? 71.512 8.737 131.500 1.00 19.10 86 PRO D C 1
ATOM 5253 O O . PRO D 1 89 ? 71.647 8.655 130.284 1.00 18.41 86 PRO D O 1
ATOM 5257 N N . VAL D 1 90 ? 70.570 9.468 132.082 1.00 20.58 87 VAL D N 1
ATOM 5258 C CA . VAL D 1 90 ? 69.552 10.156 131.288 1.00 22.26 87 VAL D CA 1
ATOM 5259 C C . VAL D 1 90 ? 70.100 11.365 130.517 1.00 22.41 87 VAL D C 1
ATOM 5260 O O . VAL D 1 90 ? 69.722 11.575 129.360 1.00 21.97 87 VAL D O 1
ATOM 5264 N N . GLN D 1 91 ? 70.973 12.154 131.143 1.00 23.68 88 GLN D N 1
ATOM 5265 C CA . GLN D 1 91 ? 71.333 13.474 130.597 1.00 26.44 88 GLN D CA 1
ATOM 5266 C C . GLN D 1 91 ? 72.031 13.376 129.252 1.00 23.91 88 GLN D C 1
ATOM 5267 O O . GLN D 1 91 ? 71.666 14.080 128.308 1.00 23.51 88 GLN D O 1
ATOM 5273 N N . TYR D 1 92 ? 73.033 12.510 129.173 1.00 22.68 89 TYR D N 1
ATOM 5274 C CA . TYR D 1 92 ? 73.796 12.341 127.953 1.00 21.89 89 TYR D CA 1
ATOM 5275 C C . TYR D 1 92 ? 72.886 11.965 126.785 1.00 21.05 89 TYR D C 1
ATOM 5276 O O . TYR D 1 92 ? 73.034 12.489 125.686 1.00 20.78 89 TYR D O 1
ATOM 5285 N N . VAL D 1 93 ? 71.948 11.053 127.027 1.00 20.69 90 VAL D N 1
ATOM 5286 C CA . VAL D 1 93 ? 71.068 10.580 125.965 1.00 21.08 90 VAL D CA 1
ATOM 5287 C C . VAL D 1 93 ? 70.183 11.725 125.470 1.00 23.27 90 VAL D C 1
ATOM 5288 O O . VAL D 1 93 ? 70.102 11.976 124.264 1.00 22.59 90 VAL D O 1
ATOM 5292 N N . LYS D 1 94 ? 69.543 12.413 126.412 1.00 25.55 91 LYS D N 1
ATOM 5293 C CA . LYS D 1 94 ? 68.624 13.520 126.099 1.00 28.87 91 LYS D CA 1
ATOM 5294 C C . LYS D 1 94 ? 69.338 14.611 125.302 1.00 28.55 91 LYS D C 1
ATOM 5295 O O . LYS D 1 94 ? 68.845 15.047 124.250 1.00 27.59 91 LYS D O 1
ATOM 5301 N N . ASP D 1 95 ? 70.497 15.038 125.807 1.00 28.99 92 ASP D N 1
ATOM 5302 C CA . ASP D 1 95 ? 71.283 16.114 125.194 1.00 30.47 92 ASP D CA 1
ATOM 5303 C C . ASP D 1 95 ? 71.762 15.743 123.797 1.00 28.81 92 ASP D C 1
ATOM 5304 O O . ASP D 1 95 ? 71.635 16.539 122.864 1.00 28.46 92 ASP D O 1
ATOM 5309 N N . THR D 1 96 ? 72.317 14.538 123.661 1.00 26.24 93 THR D N 1
ATOM 5310 C CA . THR D 1 96 ? 72.875 14.087 122.391 1.00 25.33 93 THR D CA 1
ATOM 5311 C C . THR D 1 96 ? 71.788 13.960 121.311 1.00 24.90 93 THR D C 1
ATOM 5312 O O . THR D 1 96 ? 71.999 14.389 120.168 1.00 23.62 93 THR D O 1
ATOM 5316 N N . MET D 1 97 ? 70.634 13.392 121.668 1.00 22.68 94 MET D N 1
ATOM 5317 C CA . MET D 1 97 ? 69.491 13.309 120.746 1.00 23.69 94 MET D CA 1
ATOM 5318 C C . MET D 1 97 ? 68.978 14.698 120.359 1.00 25.56 94 MET D C 1
ATOM 5319 O O . MET D 1 97 ? 68.621 14.933 119.207 1.00 25.08 94 MET D O 1
ATOM 5324 N N . ASP D 1 98 ? 68.961 15.615 121.320 1.00 27.36 95 ASP D N 1
ATOM 5325 C CA . ASP D 1 98 ? 68.522 16.995 121.050 1.00 29.65 95 ASP D CA 1
ATOM 5326 C C . ASP D 1 98 ? 69.476 17.746 120.131 1.00 30.06 95 ASP D C 1
ATOM 5327 O O . ASP D 1 98 ? 69.056 18.654 119.405 1.00 32.93 95 ASP D O 1
ATOM 5332 N N . GLU D 1 99 ? 70.749 17.371 120.148 1.00 29.18 96 GLU D N 1
ATOM 5333 C CA . GLU D 1 99 ? 71.735 17.944 119.242 1.00 31.63 96 GLU D CA 1
ATOM 5334 C C . GLU D 1 99 ? 71.675 17.330 117.838 1.00 31.17 96 GLU D C 1
ATOM 5335 O O . GLU D 1 99 ? 72.404 17.755 116.942 1.00 31.25 96 GLU D O 1
ATOM 5341 N N . GLY D 1 100 ? 70.813 16.328 117.663 1.00 28.99 97 GLY D N 1
ATOM 5342 C CA . GLY D 1 100 ? 70.530 15.741 116.355 1.00 27.88 97 GLY D CA 1
ATOM 5343 C C . GLY D 1 100 ? 71.339 14.501 116.034 1.00 26.63 97 GLY D C 1
ATOM 5344 O O . GLY D 1 100 ? 71.272 14.000 114.914 1.00 25.35 97 GLY D O 1
ATOM 5345 N N . HIS D 1 101 ? 72.098 13.998 117.016 1.00 25.46 98 HIS D N 1
ATOM 5346 C CA . HIS D 1 101 ? 72.941 12.816 116.828 1.00 24.87 98 HIS D CA 1
ATOM 5347 C C . HIS D 1 101 ? 72.205 11.577 117.303 1.00 22.02 98 HIS D C 1
ATOM 5348 O O . HIS D 1 101 ? 71.498 11.615 118.312 1.00 21.93 98 HIS D O 1
ATOM 5355 N N . ASP D 1 102 ? 72.373 10.483 116.573 1.00 20.32 99 ASP D N 1
ATOM 5356 C CA . ASP D 1 102 ? 71.840 9.197 116.999 1.00 19.62 99 ASP D CA 1
ATOM 5357 C C . ASP D 1 102 ? 72.638 8.723 118.217 1.00 18.36 99 ASP D C 1
ATOM 5358 O O . ASP D 1 102 ? 73.854 8.920 118.264 1.00 18.48 99 ASP D O 1
ATOM 5363 N N . VAL D 1 103 ? 71.952 8.107 119.180 1.00 17.26 100 VAL D N 1
ATOM 5364 C CA . VAL D 1 103 ? 72.559 7.600 120.416 1.00 18.03 100 VAL D CA 1
ATOM 5365 C C . VAL D 1 103 ? 72.310 6.094 120.475 1.00 16.85 100 VAL D C 1
ATOM 5366 O O . VAL D 1 103 ? 71.187 5.641 120.221 1.00 16.40 100 VAL D O 1
ATOM 5370 N N . PHE D 1 104 ? 73.349 5.345 120.845 1.00 16.29 101 PHE D N 1
ATOM 5371 C CA . PHE D 1 104 ? 73.364 3.887 120.790 1.00 15.67 101 PHE D CA 1
ATOM 5372 C C . PHE D 1 104 ? 73.494 3.316 122.212 1.00 15.62 101 PHE D C 1
ATOM 5373 O O . PHE D 1 104 ? 74.442 3.647 122.942 1.00 14.89 101 PHE D O 1
ATOM 5381 N N . LEU D 1 105 ? 72.552 2.446 122.585 1.00 14.74 102 LEU D N 1
ATOM 5382 C CA . LEU D 1 105 ? 72.576 1.741 123.865 1.00 14.52 102 LEU D CA 1
ATOM 5383 C C . LEU D 1 105 ? 72.869 0.272 123.615 1.00 14.30 102 LEU D C 1
ATOM 5384 O O . LEU D 1 105 ? 72.270 -0.347 122.725 1.00 14.11 102 LEU D O 1
ATOM 5389 N N . GLU D 1 106 ? 73.771 -0.287 124.414 1.00 13.52 103 GLU D N 1
ATOM 5390 C CA . GLU D 1 106 ? 74.006 -1.729 124.419 1.00 14.15 103 GLU D CA 1
ATOM 5391 C C . GLU D 1 106 ? 73.708 -2.208 125.823 1.00 13.89 103 GLU D C 1
ATOM 5392 O O . GLU D 1 106 ? 74.468 -1.940 126.759 1.00 13.86 103 GLU D O 1
ATOM 5398 N N . ILE D 1 107 ? 72.572 -2.874 125.974 1.00 13.80 104 ILE D N 1
ATOM 5399 C CA . ILE D 1 107 ? 72.055 -3.208 127.296 1.00 13.89 104 ILE D CA 1
ATOM 5400 C C . ILE D 1 107 ? 71.421 -4.597 127.303 1.00 14.27 104 ILE D C 1
ATOM 5401 O O . ILE D 1 107 ? 71.106 -5.164 126.248 1.00 14.13 104 ILE D O 1
ATOM 5406 N N . GLU D 1 108 ? 71.200 -5.142 128.500 1.00 15.10 105 GLU D N 1
ATOM 5407 C CA . GLU D 1 108 ? 70.518 -6.432 128.635 1.00 15.29 105 GLU D CA 1
ATOM 5408 C C . GLU D 1 108 ? 68.983 -6.276 128.555 1.00 15.81 105 GLU D C 1
ATOM 5409 O O . GLU D 1 108 ? 68.447 -5.165 128.466 1.00 14.74 105 GLU D O 1
ATOM 5415 N N . VAL D 1 109 ? 68.289 -7.403 128.497 1.00 16.33 106 VAL D N 1
ATOM 5416 C CA . VAL D 1 109 ? 66.875 -7.393 128.093 1.00 17.78 106 VAL D CA 1
ATOM 5417 C C . VAL D 1 109 ? 65.902 -6.712 129.063 1.00 17.73 106 VAL D C 1
ATOM 5418 O O . VAL D 1 109 ? 64.917 -6.123 128.626 1.00 17.87 106 VAL D O 1
ATOM 5422 N N . GLU D 1 110 ? 66.169 -6.767 130.365 1.00 18.25 107 GLU D N 1
ATOM 5423 C CA . GLU D 1 110 ? 65.270 -6.106 131.311 1.00 19.49 107 GLU D CA 1
ATOM 5424 C C . GLU D 1 110 ? 65.341 -4.595 131.139 1.00 17.85 107 GLU D C 1
ATOM 5425 O O . GLU D 1 110 ? 64.310 -3.923 131.119 1.00 17.32 107 GLU D O 1
ATOM 5431 N N . GLY D 1 111 ? 66.550 -4.057 130.970 1.00 17.14 108 GLY D N 1
ATOM 5432 C CA . GLY D 1 111 ? 66.714 -2.638 130.683 1.00 16.26 108 GLY D CA 1
ATOM 5433 C C . GLY D 1 111 ? 66.021 -2.200 129.400 1.00 16.26 108 GLY D C 1
ATOM 5434 O O . GLY D 1 111 ? 65.412 -1.135 129.341 1.00 17.05 108 GLY D O 1
ATOM 5435 N N . ALA D 1 112 ? 66.116 -3.028 128.367 1.00 16.01 109 ALA D N 1
ATOM 5436 C CA . ALA D 1 112 ? 65.476 -2.741 127.079 1.00 17.05 109 ALA D CA 1
ATOM 5437 C C . ALA D 1 112 ? 63.959 -2.548 127.228 1.00 17.80 109 ALA D C 1
ATOM 5438 O O . ALA D 1 112 ? 63.384 -1.668 126.602 1.00 17.13 109 ALA D O 1
ATOM 5440 N N . LYS D 1 113 ? 63.335 -3.343 128.089 1.00 19.21 110 LYS D N 1
ATOM 5441 C CA . LYS D 1 113 ? 61.898 -3.198 128.350 1.00 20.12 110 LYS D CA 1
ATOM 5442 C C . LYS D 1 113 ? 61.556 -1.821 128.923 1.00 20.49 110 LYS D C 1
ATOM 5443 O O . LYS D 1 113 ? 60.543 -1.212 128.554 1.00 21.55 110 LYS D O 1
ATOM 5449 N N . GLN D 1 114 ? 62.401 -1.315 129.817 1.00 19.30 111 GLN D N 1
ATOM 5450 C CA . GLN D 1 114 ? 62.188 0.001 130.400 1.00 18.82 111 GLN D CA 1
ATOM 5451 C C . GLN D 1 114 ? 62.354 1.101 129.356 1.00 19.10 111 GLN D C 1
ATOM 5452 O O . GLN D 1 114 ? 61.603 2.062 129.347 1.00 20.39 111 GLN D O 1
ATOM 5458 N N . VAL D 1 115 ? 63.336 0.952 128.466 1.00 18.19 112 VAL D N 1
ATOM 5459 C CA . VAL D 1 115 ? 63.525 1.932 127.402 1.00 18.07 112 VAL D CA 1
ATOM 5460 C C . VAL D 1 115 ? 62.279 1.989 126.507 1.00 19.30 112 VAL D C 1
ATOM 5461 O O . VAL D 1 115 ? 61.832 3.075 126.151 1.00 21.23 112 VAL D O 1
ATOM 5465 N N . ARG D 1 116 ? 61.728 0.832 126.166 1.00 20.97 113 ARG D N 1
ATOM 5466 C CA . ARG D 1 116 ? 60.536 0.766 125.304 1.00 23.40 113 ARG D CA 1
ATOM 5467 C C . ARG D 1 116 ? 59.359 1.521 125.926 1.00 24.93 113 ARG D C 1
ATOM 5468 O O . ARG D 1 116 ? 58.617 2.198 125.210 1.00 25.27 113 ARG D O 1
ATOM 5476 N N . LYS D 1 117 ? 59.209 1.434 127.248 1.00 26.48 114 LYS D N 1
ATOM 5477 C CA . LYS D 1 117 ? 58.133 2.156 127.958 1.00 28.68 114 LYS D CA 1
ATOM 5478 C C . LYS D 1 117 ? 58.262 3.674 127.846 1.00 29.19 114 LYS D C 1
ATOM 5479 O O . LYS D 1 117 ? 57.272 4.375 127.621 1.00 29.19 114 LYS D O 1
ATOM 5485 N N . LYS D 1 118 ? 59.484 4.177 127.994 1.00 27.96 115 LYS D N 1
ATOM 5486 C CA . LYS D 1 118 ? 59.759 5.615 127.927 1.00 28.38 115 LYS D CA 1
ATOM 5487 C C . LYS D 1 118 ? 59.948 6.145 126.509 1.00 27.85 115 LYS D C 1
ATOM 5488 O O . LYS D 1 118 ? 59.677 7.316 126.249 1.00 28.55 115 LYS D O 1
ATOM 5494 N N . PHE D 1 119 ? 60.437 5.291 125.612 1.00 26.87 116 PHE D N 1
ATOM 5495 C CA . PHE D 1 119 ? 60.730 5.656 124.230 1.00 26.95 116 PHE D CA 1
ATOM 5496 C C . PHE D 1 119 ? 60.065 4.634 123.291 1.00 27.69 116 PHE D C 1
ATOM 5497 O O . PHE D 1 119 ? 60.739 3.799 122.669 1.00 25.01 116 PHE D O 1
ATOM 5505 N N . PRO D 1 120 ? 58.727 4.692 123.180 1.00 27.81 117 PRO D N 1
ATOM 5506 C CA . PRO D 1 120 ? 58.010 3.673 122.404 1.00 29.23 117 PRO D CA 1
ATOM 5507 C C . PRO D 1 120 ? 58.410 3.574 120.921 1.00 28.18 117 PRO D C 1
ATOM 5508 O O . PRO D 1 120 ? 58.250 2.509 120.318 1.00 28.21 117 PRO D O 1
ATOM 5512 N N . ASP D 1 121 ? 58.937 4.658 120.355 1.00 27.95 118 ASP D N 1
ATOM 5513 C CA . ASP D 1 121 ? 59.314 4.696 118.944 1.00 29.61 118 ASP D CA 1
ATOM 5514 C C . ASP D 1 121 ? 60.826 4.597 118.717 1.00 27.71 118 ASP D C 1
ATOM 5515 O O . ASP D 1 121 ? 61.298 4.843 117.610 1.00 28.02 118 ASP D O 1
ATOM 5520 N N . ALA D 1 122 ? 61.581 4.228 119.754 1.00 25.03 119 ALA D N 1
ATOM 5521 C CA . ALA D 1 122 ? 63.005 3.970 119.596 1.00 23.72 119 ALA D CA 1
ATOM 5522 C C . ALA D 1 122 ? 63.193 2.735 118.723 1.00 22.42 119 ALA D C 1
ATOM 5523 O O . ALA D 1 122 ? 62.249 1.974 118.486 1.00 21.26 119 ALA D O 1
ATOM 5525 N N . LEU D 1 123 ? 64.415 2.569 118.234 1.00 20.37 120 LEU D N 1
ATOM 5526 C CA . LEU D 1 123 ? 64.779 1.465 117.359 1.00 19.79 120 LEU D CA 1
ATOM 5527 C C . LEU D 1 123 ? 65.383 0.326 118.169 1.00 18.85 120 LEU D C 1
ATOM 5528 O O . LEU D 1 123 ? 66.476 0.471 118.713 1.00 19.24 120 LEU D O 1
ATOM 5533 N N . PHE D 1 124 ? 64.673 -0.797 118.226 1.00 17.16 121 PHE D N 1
ATOM 5534 C CA . PHE D 1 124 ? 65.071 -1.950 119.038 1.00 16.99 121 PHE D CA 1
ATOM 5535 C C . PHE D 1 124 ? 65.567 -3.089 118.172 1.00 16.46 121 PHE D C 1
ATOM 5536 O O . PHE D 1 124 ? 64.808 -3.682 117.393 1.00 17.85 121 PHE D O 1
ATOM 5544 N N . ILE D 1 125 ? 66.850 -3.408 118.328 1.00 15.43 122 ILE D N 1
ATOM 5545 C CA . ILE D 1 125 ? 67.492 -4.448 117.547 1.00 15.32 122 ILE D CA 1
ATOM 5546 C C . ILE D 1 125 ? 67.885 -5.615 118.460 1.00 15.56 122 ILE D C 1
ATOM 5547 O O . ILE D 1 125 ? 68.624 -5.437 119.431 1.00 16.21 122 ILE D O 1
ATOM 5552 N N . PHE D 1 126 ? 67.372 -6.799 118.137 1.00 15.52 123 PHE D N 1
ATOM 5553 C CA . PHE D 1 126 ? 67.610 -8.021 118.892 1.00 16.57 123 PHE D CA 1
ATOM 5554 C C . PHE D 1 126 ? 68.764 -8.782 118.255 1.00 16.20 123 PHE D C 1
ATOM 5555 O O . PHE D 1 126 ? 68.699 -9.166 117.072 1.00 16.30 123 PHE D O 1
ATOM 5563 N N . LEU D 1 127 ? 69.822 -8.982 119.025 1.00 16.18 124 LEU D N 1
ATOM 5564 C CA . LEU D 1 127 ? 70.966 -9.746 118.549 1.00 16.50 124 LEU D CA 1
ATOM 5565 C C . LEU D 1 127 ? 70.774 -11.216 118.919 1.00 17.39 124 LEU D C 1
ATOM 5566 O O . LEU D 1 127 ? 70.696 -11.557 120.102 1.00 17.92 124 LEU D O 1
ATOM 5571 N N . ALA D 1 128 ? 70.707 -12.074 117.902 1.00 18.07 125 ALA D N 1
ATOM 5572 C CA . ALA D 1 128 ? 70.387 -13.493 118.069 1.00 18.64 125 ALA D CA 1
ATOM 5573 C C . ALA D 1 128 ? 71.610 -14.377 117.861 1.00 19.86 125 ALA D C 1
ATOM 5574 O O . ALA D 1 128 ? 72.502 -14.046 117.071 1.00 20.10 125 ALA D O 1
ATOM 5576 N N . PRO D 1 129 ? 71.668 -15.518 118.572 1.00 20.51 126 PRO D N 1
ATOM 5577 C CA . PRO D 1 129 ? 72.799 -16.433 118.409 1.00 22.18 126 PRO D CA 1
ATOM 5578 C C . PRO D 1 129 ? 72.680 -17.288 117.146 1.00 23.75 126 PRO D C 1
ATOM 5579 O O . PRO D 1 129 ? 71.571 -17.595 116.743 1.00 23.47 126 PRO D O 1
ATOM 5583 N N . PRO D 1 130 ? 73.817 -17.665 116.529 1.00 26.38 127 PRO D N 1
ATOM 5584 C CA . PRO D 1 130 ? 73.778 -18.563 115.363 1.00 29.66 127 PRO D CA 1
ATOM 5585 C C . PRO D 1 130 ? 73.130 -19.912 115.664 1.00 32.27 127 PRO D C 1
ATOM 5586 O O . PRO D 1 130 ? 72.540 -20.517 114.767 1.00 35.26 127 PRO D O 1
ATOM 5590 N N . SER D 1 131 ? 73.236 -20.374 116.910 1.00 34.24 128 SER D N 1
ATOM 5591 C CA . SER D 1 131 ? 72.597 -21.623 117.333 1.00 37.02 128 SER D CA 1
ATOM 5592 C C . SER D 1 131 ? 71.109 -21.637 116.976 1.00 40.97 128 SER D C 1
ATOM 5593 O O . SER D 1 131 ? 70.579 -22.656 116.523 1.00 39.41 128 SER D O 1
ATOM 5596 N N . LEU D 1 132 ? 70.454 -20.494 117.176 1.00 43.37 129 LEU D N 1
ATOM 5597 C CA . LEU D 1 132 ? 69.040 -20.316 116.843 1.00 47.20 129 LEU D CA 1
ATOM 5598 C C . LEU D 1 132 ? 68.840 -20.476 115.337 1.00 50.44 129 LEU D C 1
ATOM 5599 O O . LEU D 1 132 ? 67.929 -21.173 114.895 1.00 51.21 129 LEU D O 1
ATOM 5604 N N . GLU D 1 133 ? 69.703 -19.826 114.559 1.00 54.70 130 GLU D N 1
ATOM 5605 C CA . GLU D 1 133 ? 69.691 -19.943 113.097 1.00 58.09 130 GLU D CA 1
ATOM 5606 C C . GLU D 1 133 ? 70.043 -21.365 112.640 1.00 60.69 130 GLU D C 1
ATOM 5607 O O . GLU D 1 133 ? 69.478 -21.863 111.668 1.00 62.19 130 GLU D O 1
ATOM 5613 N N . HIS D 1 134 ? 70.973 -22.007 113.348 1.00 63.68 131 HIS D N 1
ATOM 5614 C CA . HIS D 1 134 ? 71.432 -23.363 113.018 1.00 66.44 131 HIS D CA 1
ATOM 5615 C C . HIS D 1 134 ? 70.472 -24.483 113.446 1.00 66.76 131 HIS D C 1
ATOM 5616 O O . HIS D 1 134 ? 70.588 -25.604 112.955 1.00 68.44 131 HIS D O 1
ATOM 5623 N N . LEU D 1 135 ? 69.548 -24.188 114.361 1.00 67.79 132 LEU D N 1
ATOM 5624 C CA . LEU D 1 135 ? 68.755 -25.224 115.054 1.00 68.41 132 LEU D CA 1
ATOM 5625 C C . LEU D 1 135 ? 68.357 -26.402 114.158 1.00 68.55 132 LEU D C 1
ATOM 5626 O O . LEU D 1 135 ? 67.699 -26.227 113.132 1.00 69.53 132 LEU D O 1
ATOM 5631 N N . ILE D 1 150 ? 70.485 -30.440 122.669 1.00 87.46 147 ILE D N 1
ATOM 5632 C CA . ILE D 1 150 ? 69.910 -31.737 122.316 1.00 86.74 147 ILE D CA 1
ATOM 5633 C C . ILE D 1 150 ? 68.379 -31.725 122.342 1.00 84.64 147 ILE D C 1
ATOM 5634 O O . ILE D 1 150 ? 67.727 -32.049 121.347 1.00 83.23 147 ILE D O 1
ATOM 5639 N N . GLN D 1 151 ? 67.827 -31.351 123.492 1.00 82.32 148 GLN D N 1
ATOM 5640 C CA . GLN D 1 151 ? 66.386 -31.354 123.732 1.00 79.96 148 GLN D CA 1
ATOM 5641 C C . GLN D 1 151 ? 65.967 -29.998 124.297 1.00 75.48 148 GLN D C 1
ATOM 5642 O O . GLN D 1 151 ? 64.989 -29.405 123.842 1.00 75.61 148 GLN D O 1
ATOM 5648 N N . SER D 1 152 ? 66.717 -29.521 125.293 1.00 70.79 149 SER D N 1
ATOM 5649 C CA . SER D 1 152 ? 66.581 -28.158 125.815 1.00 66.62 149 SER D CA 1
ATOM 5650 C C . SER D 1 152 ? 66.940 -27.073 124.789 1.00 64.54 149 SER D C 1
ATOM 5651 O O . SER D 1 152 ? 66.628 -25.900 124.997 1.00 62.71 149 SER D O 1
ATOM 5654 N N . ARG D 1 153 ? 67.611 -27.463 123.704 1.00 62.61 150 ARG D N 1
ATOM 5655 C CA . ARG D 1 153 ? 67.811 -26.584 122.550 1.00 61.20 150 ARG D CA 1
ATOM 5656 C C . ARG D 1 153 ? 66.498 -25.960 122.089 1.00 59.65 150 ARG D C 1
ATOM 5657 O O . ARG D 1 153 ? 66.442 -24.766 121.802 1.00 59.07 150 ARG D O 1
ATOM 5665 N N . ILE D 1 154 ? 65.449 -26.778 122.029 1.00 57.26 151 ILE D N 1
ATOM 5666 C CA . ILE D 1 154 ? 64.121 -26.318 121.630 1.00 56.53 151 ILE D CA 1
ATOM 5667 C C . ILE D 1 154 ? 63.531 -25.392 122.692 1.00 55.89 151 ILE D C 1
ATOM 5668 O O . ILE D 1 154 ? 62.862 -24.412 122.358 1.00 55.17 151 ILE D O 1
ATOM 5673 N N . ASN D 1 155 ? 63.772 -25.708 123.964 1.00 55.79 152 ASN D N 1
ATOM 5674 C CA . ASN D 1 155 ? 63.288 -24.878 125.073 1.00 56.40 152 ASN D CA 1
ATOM 5675 C C . ASN D 1 155 ? 63.935 -23.494 125.050 1.00 55.28 152 ASN D C 1
ATOM 5676 O O . ASN D 1 155 ? 63.255 -22.476 125.203 1.00 53.72 152 ASN D O 1
ATOM 5681 N N . GLU D 1 156 ? 65.254 -23.474 124.868 1.00 54.08 153 GLU D N 1
ATOM 5682 C CA . GLU D 1 156 ? 66.010 -22.226 124.828 1.00 54.58 153 GLU D CA 1
ATOM 5683 C C . GLU D 1 156 ? 65.688 -21.437 123.561 1.00 49.33 153 GLU D C 1
ATOM 5684 O O . GLU D 1 156 ? 65.496 -20.222 123.617 1.00 47.87 153 GLU D O 1
ATOM 5690 N N . ALA D 1 157 ? 65.622 -22.128 122.426 1.00 45.53 154 ALA D N 1
ATOM 5691 C CA . ALA D 1 157 ? 65.199 -21.496 121.177 1.00 42.51 154 ALA D CA 1
ATOM 5692 C C . ALA D 1 157 ? 63.830 -20.846 121.350 1.00 41.29 154 ALA D C 1
ATOM 5693 O O . ALA D 1 157 ? 63.647 -19.685 120.993 1.00 37.68 154 ALA D O 1
ATOM 5695 N N . ARG D 1 158 ? 62.873 -21.586 121.916 1.00 40.01 155 ARG D N 1
ATOM 5696 C CA . ARG D 1 158 ? 61.551 -21.025 122.204 1.00 41.30 155 ARG D CA 1
ATOM 5697 C C . ARG D 1 158 ? 61.634 -19.833 123.162 1.00 39.05 155 ARG D C 1
ATOM 5698 O O . ARG D 1 158 ? 60.889 -18.864 123.015 1.00 39.21 155 ARG D O 1
ATOM 5706 N N . LYS D 1 159 ? 62.514 -19.927 124.152 1.00 37.26 156 LYS D N 1
ATOM 5707 C CA . LYS D 1 159 ? 62.755 -18.823 125.079 1.00 37.88 156 LYS D CA 1
ATOM 5708 C C . LYS D 1 159 ? 63.265 -17.590 124.323 1.00 35.80 156 LYS D C 1
ATOM 5709 O O . LYS D 1 159 ? 62.724 -16.496 1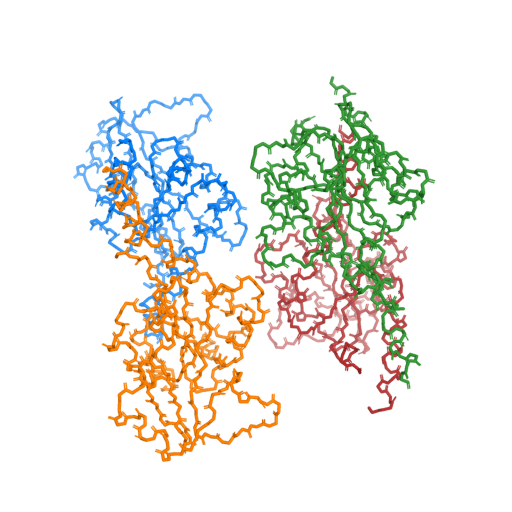24.474 1.00 34.54 156 LYS D O 1
ATOM 5715 N N . GLU D 1 160 ? 64.303 -17.797 123.518 1.00 34.58 157 GLU D N 1
ATOM 5716 C CA . GLU D 1 160 ? 64.909 -16.730 122.707 1.00 35.48 157 GLU D CA 1
ATOM 5717 C C . GLU D 1 160 ? 63.888 -16.098 121.761 1.00 34.65 157 GLU D C 1
ATOM 5718 O O . GLU D 1 160 ? 63.845 -14.879 121.614 1.00 32.87 157 GLU D O 1
ATOM 5724 N N . VAL D 1 161 ? 63.041 -16.923 121.144 1.00 34.41 158 VAL D N 1
ATOM 5725 C CA . VAL D 1 161 ? 62.003 -16.418 120.243 1.00 34.10 158 VAL D CA 1
ATOM 5726 C C . VAL D 1 161 ? 60.945 -15.605 120.990 1.00 34.91 158 VAL D C 1
ATOM 5727 O O . VAL D 1 161 ? 60.411 -14.633 120.457 1.00 35.10 158 VAL D O 1
ATOM 5731 N N . GLU D 1 162 ? 60.647 -15.994 122.228 1.00 35.84 159 GLU D N 1
ATOM 5732 C CA . GLU D 1 162 ? 59.731 -15.222 123.068 1.00 36.43 159 GLU D CA 1
ATOM 5733 C C . GLU D 1 162 ? 60.322 -13.855 123.453 1.00 34.27 159 GLU D C 1
ATOM 5734 O O . GLU D 1 162 ? 59.600 -12.865 123.528 1.00 31.87 159 GLU D O 1
ATOM 5740 N N . MET D 1 163 ? 61.631 -13.815 123.691 1.00 34.32 160 MET D N 1
ATOM 5741 C CA . MET D 1 163 ? 62.321 -12.580 124.095 1.00 34.71 160 MET D CA 1
ATOM 5742 C C . MET D 1 163 ? 62.328 -11.508 122.994 1.00 33.72 160 MET D C 1
ATOM 5743 O O . MET D 1 163 ? 62.336 -10.311 123.293 1.00 32.04 160 MET D O 1
ATOM 5748 N N . MET D 1 164 ? 62.308 -11.933 121.730 1.00 33.29 161 MET D N 1
ATOM 5749 C CA . MET D 1 164 ? 62.353 -10.972 120.603 1.00 33.68 161 MET D CA 1
ATOM 5750 C C . MET D 1 164 ? 61.005 -10.292 120.328 1.00 34.08 161 MET D C 1
ATOM 5751 O O . MET D 1 164 ? 60.909 -9.390 119.491 1.00 30.92 161 MET D O 1
ATOM 5756 N N . ASN D 1 165 ? 59.970 -10.721 121.051 1.00 36.83 162 ASN D N 1
ATOM 5757 C CA . ASN D 1 165 ? 58.681 -10.049 121.042 1.00 39.20 162 ASN D CA 1
ATOM 5758 C C . ASN D 1 165 ? 58.841 -8.540 121.235 1.00 36.88 162 ASN D C 1
ATOM 5759 O O . ASN D 1 165 ? 59.565 -8.084 122.125 1.00 37.60 162 ASN D O 1
ATOM 5764 N N . LEU D 1 166 ? 58.187 -7.773 120.375 1.00 35.57 163 LEU D N 1
ATOM 5765 C CA . LEU D 1 166 ? 58.231 -6.315 120.420 1.00 35.37 163 LEU D CA 1
ATOM 5766 C C . LEU D 1 166 ? 59.609 -5.678 120.111 1.00 30.70 163 LEU D C 1
ATOM 5767 O O . LEU D 1 166 ? 59.761 -4.468 120.275 1.00 32.48 163 LEU D O 1
ATOM 5772 N N . TYR D 1 167 ? 60.589 -6.463 119.652 1.00 25.06 164 TYR D N 1
ATOM 5773 C CA . TYR D 1 167 ? 61.777 -5.878 119.005 1.00 22.13 164 TYR D CA 1
ATOM 5774 C C . TYR D 1 167 ? 61.408 -5.491 117.573 1.00 21.85 164 TYR D C 1
ATOM 5775 O O . TYR D 1 167 ? 60.426 -6.003 117.031 1.00 22.17 164 TYR D O 1
ATOM 5784 N N . ASP D 1 168 ? 62.164 -4.564 116.988 1.00 20.46 165 ASP D N 1
ATOM 5785 C CA . ASP D 1 168 ? 61.883 -4.071 115.635 1.00 20.50 165 ASP D CA 1
ATOM 5786 C C . ASP D 1 168 ? 62.623 -4.875 114.566 1.00 19.89 165 ASP D C 1
ATOM 5787 O O . ASP D 1 168 ? 62.079 -5.121 113.470 1.00 18.84 165 ASP D O 1
ATOM 5792 N N . TYR D 1 169 ? 63.847 -5.292 114.883 1.00 19.08 166 TYR D N 1
ATOM 5793 C CA . TYR D 1 169 ? 64.691 -6.067 113.969 1.00 18.75 166 TYR D CA 1
ATOM 5794 C C . TYR D 1 169 ? 65.424 -7.167 114.714 1.00 18.81 166 TYR D C 1
ATOM 5795 O O . TYR D 1 169 ? 65.643 -7.066 115.930 1.00 18.65 166 TYR D O 1
ATOM 5804 N N . VAL D 1 170 ? 65.821 -8.199 113.972 1.00 17.93 167 VAL D N 1
ATOM 5805 C CA . VAL D 1 170 ? 66.600 -9.298 114.506 1.00 18.02 167 VAL D CA 1
ATOM 5806 C C . VAL D 1 170 ? 67.823 -9.472 113.606 1.00 18.18 167 VAL D C 1
ATOM 5807 O O . VAL D 1 170 ? 67.685 -9.612 112.383 1.00 19.45 167 VAL D O 1
ATOM 5811 N N . VAL D 1 171 ? 68.999 -9.433 114.222 1.00 16.47 168 VAL D N 1
ATOM 5812 C CA . VAL D 1 171 ? 70.282 -9.584 113.555 1.00 16.74 168 VAL D CA 1
ATOM 5813 C C . VAL D 1 171 ? 71.017 -10.751 114.186 1.00 17.05 168 VAL D C 1
ATOM 5814 O O . VAL D 1 171 ? 71.203 -10.797 115.400 1.00 16.76 168 VAL D O 1
ATOM 5818 N N . VAL D 1 172 ? 71.465 -11.692 113.367 1.00 18.69 169 VAL D N 1
ATOM 5819 C CA . VAL D 1 172 ? 72.196 -12.844 113.863 1.00 19.78 169 VAL D CA 1
ATOM 5820 C C . VAL D 1 172 ? 73.673 -12.491 114.026 1.00 20.11 169 VAL D C 1
ATOM 5821 O O . VAL D 1 172 ? 74.289 -11.905 113.133 1.00 20.79 169 VAL D O 1
ATOM 5825 N N . ASN D 1 173 ? 74.250 -12.846 115.171 1.00 20.03 170 ASN D N 1
ATOM 5826 C CA . ASN D 1 173 ? 75.675 -12.654 115.391 1.00 21.02 170 ASN D CA 1
ATOM 5827 C C . ASN D 1 173 ? 76.472 -13.847 114.853 1.00 21.49 170 ASN D C 1
ATOM 5828 O O . ASN D 1 173 ? 77.085 -14.604 115.618 1.00 22.04 170 ASN D O 1
ATOM 5833 N N . ASP D 1 174 ? 76.441 -14.022 113.529 1.00 22.39 171 ASP D N 1
ATOM 5834 C CA . ASP D 1 174 ? 77.230 -15.085 112.874 1.00 23.64 171 ASP D CA 1
ATOM 5835 C C . ASP D 1 174 ? 78.704 -14.705 112.827 1.00 24.91 171 ASP D C 1
ATOM 5836 O O . ASP D 1 174 ? 79.571 -15.512 113.169 1.00 26.04 171 ASP D O 1
ATOM 5841 N N . GLU D 1 175 ? 78.972 -13.470 112.414 1.00 25.02 172 GLU D N 1
ATOM 5842 C CA . GLU D 1 175 ? 80.299 -12.877 112.463 1.00 25.09 172 GLU D CA 1
ATOM 5843 C C . GLU D 1 175 ? 80.147 -11.413 112.823 1.00 24.83 172 GLU D C 1
ATOM 5844 O O . GLU D 1 175 ? 79.213 -10.761 112.376 1.00 22.79 172 GLU D O 1
ATOM 5850 N N . VAL D 1 176 ? 81.078 -10.896 113.612 1.00 25.40 173 VAL D N 1
ATOM 5851 C CA . VAL D 1 176 ? 80.945 -9.539 114.162 1.00 25.58 173 VAL D CA 1
ATOM 5852 C C . VAL D 1 176 ? 80.838 -8.478 113.065 1.00 24.53 173 VAL D C 1
ATOM 5853 O O . VAL D 1 176 ? 79.994 -7.583 113.137 1.00 22.07 173 VAL D O 1
ATOM 5857 N N . GLU D 1 177 ? 81.686 -8.576 112.039 1.00 23.83 174 GLU D N 1
ATOM 5858 C CA . GLU D 1 177 ? 81.634 -7.620 110.931 1.00 24.23 174 GLU D CA 1
ATOM 5859 C C . GLU D 1 177 ? 80.290 -7.658 110.197 1.00 21.75 174 GLU D C 1
ATOM 5860 O O . GLU D 1 177 ? 79.759 -6.616 109.802 1.00 21.94 174 GLU D O 1
ATOM 5866 N N . LEU D 1 178 ? 79.727 -8.853 110.026 1.00 21.81 175 LEU D N 1
ATOM 5867 C CA . LEU D 1 178 ? 78.458 -9.001 109.330 1.00 20.81 175 LEU D CA 1
ATOM 5868 C C . LEU D 1 178 ? 77.313 -8.419 110.161 1.00 20.43 175 LEU D C 1
ATOM 5869 O O . LEU D 1 178 ? 76.445 -7.735 109.622 1.00 20.48 175 LEU D O 1
ATOM 5874 N N . ALA D 1 179 ? 77.334 -8.686 111.467 1.00 19.85 176 ALA D N 1
ATOM 5875 C CA . ALA D 1 179 ? 76.333 -8.125 112.375 1.00 18.73 176 ALA D CA 1
ATOM 5876 C C . ALA D 1 179 ? 76.412 -6.601 112.406 1.00 18.64 176 ALA D C 1
ATOM 5877 O O . ALA D 1 179 ? 75.383 -5.918 112.322 1.00 18.57 176 ALA D O 1
ATOM 5879 N N . LYS D 1 180 ? 77.632 -6.080 112.531 1.00 18.96 177 LYS D N 1
ATOM 5880 C CA . LYS D 1 180 ? 77.874 -4.638 112.465 1.00 20.07 177 LYS D CA 1
ATOM 5881 C C . LYS D 1 180 ? 77.273 -4.030 111.199 1.00 19.42 177 LYS D C 1
ATOM 5882 O O . LYS D 1 180 ? 76.549 -3.041 111.261 1.00 18.48 177 LYS D O 1
ATOM 5888 N N . ASN D 1 181 ? 77.567 -4.617 110.040 1.00 19.93 178 ASN D N 1
ATOM 5889 C CA . ASN D 1 181 ? 77.052 -4.064 108.785 1.00 20.83 178 ASN D CA 1
ATOM 5890 C C . ASN D 1 181 ? 75.524 -4.089 108.669 1.00 19.54 178 ASN D C 1
ATOM 5891 O O . ASN D 1 181 ? 74.930 -3.154 108.150 1.00 20.75 178 ASN D O 1
ATOM 5896 N N . ARG D 1 182 ? 74.896 -5.157 109.170 1.00 19.48 179 ARG D N 1
ATOM 5897 C CA . ARG D 1 182 ? 73.440 -5.258 109.214 1.00 18.79 179 ARG D CA 1
ATOM 5898 C C . ARG D 1 182 ? 72.828 -4.140 110.046 1.00 18.26 179 ARG D C 1
ATOM 5899 O O . ARG D 1 182 ? 71.844 -3.519 109.648 1.00 18.05 179 ARG D O 1
ATOM 5907 N N . ILE D 1 183 ? 73.428 -3.891 111.206 1.00 18.37 180 ILE D N 1
ATOM 5908 C CA . ILE D 1 183 ? 72.947 -2.849 112.095 1.00 18.22 180 ILE D CA 1
ATOM 5909 C C . ILE D 1 183 ? 73.063 -1.483 111.429 1.00 19.02 180 ILE D C 1
ATOM 5910 O O . ILE D 1 183 ? 72.149 -0.662 111.505 1.00 18.68 180 ILE D O 1
ATOM 5915 N N . GLN D 1 184 ? 74.203 -1.249 110.786 1.00 20.83 181 GLN D N 1
ATOM 5916 C CA . GLN D 1 184 ? 74.439 0.013 110.088 1.00 22.42 181 GLN D CA 1
ATOM 5917 C C . GLN D 1 184 ? 73.367 0.241 109.022 1.00 21.98 181 GLN D C 1
ATOM 5918 O O . GLN D 1 184 ? 72.819 1.344 108.912 1.00 22.84 181 GLN D O 1
ATOM 5924 N N A CYS D 1 185 ? 73.050 -0.799 108.235 0.50 22.26 182 CYS D N 1
ATOM 5925 N N B CYS D 1 185 ? 73.035 -0.809 108.298 0.50 20.79 182 CYS D N 1
ATOM 5926 C CA A CYS D 1 185 ? 71.957 -0.739 107.232 0.50 22.54 182 CYS D CA 1
ATOM 5927 C CA B CYS D 1 185 ? 72.018 -0.715 107.293 0.50 19.89 182 CYS D CA 1
ATOM 5928 C C A CYS D 1 185 ? 70.596 -0.438 107.866 0.50 20.86 182 CYS D C 1
ATOM 5929 C C B CYS D 1 185 ? 70.602 -0.473 107.852 0.50 19.47 182 CYS D C 1
ATOM 5930 O O A CYS D 1 185 ? 69.836 0.379 107.348 0.50 20.52 182 CYS D O 1
ATOM 5931 O O B CYS D 1 185 ? 69.815 0.272 107.269 0.50 19.31 182 CYS D O 1
ATOM 5936 N N . ILE D 1 186 ? 70.281 -1.100 108.980 1.00 18.74 183 ILE D N 1
ATOM 5937 C CA . ILE D 1 186 ? 69.003 -0.878 109.650 1.00 18.23 183 ILE D CA 1
ATOM 5938 C C . ILE D 1 186 ? 68.842 0.593 110.040 1.00 17.63 183 ILE D C 1
ATOM 5939 O O . ILE D 1 186 ? 67.789 1.197 109.839 1.00 18.11 183 ILE D O 1
ATOM 5944 N N . VAL D 1 187 ? 69.897 1.174 110.604 1.00 18.06 184 VAL D N 1
ATOM 5945 C CA . VAL D 1 187 ? 69.840 2.562 111.021 1.00 18.05 184 VAL D CA 1
ATOM 5946 C C . VAL D 1 187 ? 69.711 3.493 109.803 1.00 19.36 184 VAL D C 1
ATOM 5947 O O . VAL D 1 187 ? 68.928 4.435 109.835 1.00 19.51 184 VAL D O 1
ATOM 5951 N N . GLU D 1 188 ? 70.469 3.199 108.746 1.00 20.36 185 GLU D N 1
ATOM 5952 C CA . GLU D 1 188 ? 70.368 3.935 107.481 1.00 23.01 185 GLU D CA 1
ATOM 5953 C C . GLU D 1 188 ? 68.932 3.883 106.943 1.00 21.23 185 GLU D C 1
ATOM 5954 O O . GLU D 1 188 ? 68.367 4.920 106.583 1.00 21.29 185 GLU D O 1
ATOM 5960 N N . ALA D 1 189 ? 68.330 2.692 106.929 1.00 20.45 186 ALA D N 1
ATOM 5961 C CA . ALA D 1 189 ? 66.956 2.529 106.445 1.00 20.13 186 ALA D CA 1
ATOM 5962 C C . ALA D 1 189 ? 65.974 3.353 107.268 1.00 20.48 186 ALA D C 1
ATOM 5963 O O . ALA D 1 189 ? 65.098 4.014 106.724 1.00 20.49 186 ALA D O 1
ATOM 5965 N N . GLU D 1 190 ? 66.149 3.354 108.590 1.00 19.83 187 GLU D N 1
ATOM 5966 C CA . GLU D 1 190 ? 65.276 4.103 109.461 1.00 20.27 187 GLU D CA 1
ATOM 5967 C C . GLU D 1 190 ? 65.326 5.614 109.177 1.00 19.38 187 GLU D C 1
ATOM 5968 O O . GLU D 1 190 ? 64.307 6.287 109.269 1.00 20.77 187 GLU D O 1
ATOM 5974 N N . HIS D 1 191 ? 66.492 6.118 108.789 1.00 20.43 188 HIS D N 1
ATOM 5975 C CA . HIS D 1 191 ? 66.634 7.526 108.395 1.00 21.31 188 HIS D CA 1
ATOM 5976 C C . HIS D 1 191 ? 65.956 7.832 107.056 1.00 23.21 188 HIS D C 1
ATOM 5977 O O . HIS D 1 191 ? 65.651 8.991 106.765 1.00 23.95 188 HIS D O 1
ATOM 5984 N N . LEU D 1 192 ? 65.715 6.792 106.265 1.00 22.77 189 LEU D N 1
ATOM 5985 C CA . LEU D 1 192 ? 65.022 6.933 104.977 1.00 23.23 189 LEU D CA 1
ATOM 5986 C C . LEU D 1 192 ? 63.505 6.730 105.075 1.00 24.66 189 LEU D C 1
ATOM 5987 O O . LEU D 1 192 ? 62.799 6.836 104.060 1.00 23.20 189 LEU D O 1
ATOM 5992 N N . LYS D 1 193 ? 62.997 6.437 106.271 1.00 25.72 190 LYS D N 1
ATOM 5993 C CA . LYS D 1 193 ? 61.562 6.225 106.447 1.00 29.01 190 LYS D CA 1
ATOM 5994 C C . LYS D 1 193 ? 60.787 7.462 106.018 1.00 29.91 190 LYS D C 1
ATOM 5995 O O . LYS D 1 193 ? 61.191 8.591 106.291 1.00 28.26 190 LYS D O 1
ATOM 6001 N N . ARG D 1 194 ? 59.676 7.233 105.328 1.00 30.77 191 ARG D N 1
ATOM 6002 C CA . ARG D 1 194 ? 58.936 8.316 104.695 1.00 33.30 191 ARG D CA 1
ATOM 6003 C C . ARG D 1 194 ? 58.424 9.327 105.726 1.00 35.30 191 ARG D C 1
ATOM 6004 O O . ARG D 1 194 ? 58.516 10.533 105.507 1.00 35.05 191 ARG D O 1
ATOM 6012 N N . GLU D 1 195 ? 57.903 8.816 106.839 1.00 39.20 192 GLU D N 1
ATOM 6013 C CA . GLU D 1 195 ? 57.393 9.643 107.950 1.00 42.23 192 GLU D CA 1
ATOM 6014 C C . GLU D 1 195 ? 58.401 10.700 108.357 1.00 43.54 192 GLU D C 1
ATOM 6015 O O . GLU D 1 195 ? 58.067 11.877 108.488 1.00 44.48 192 GLU D O 1
ATOM 6021 N N . ARG D 1 196 ? 59.637 10.258 108.559 1.00 43.72 193 ARG D N 1
ATOM 6022 C CA . ARG D 1 196 ? 60.726 11.131 108.970 1.00 45.35 193 ARG D CA 1
ATOM 6023 C C . ARG D 1 196 ? 61.110 12.102 107.853 1.00 44.84 193 ARG D C 1
ATOM 6024 O O . ARG D 1 196 ? 61.301 13.297 108.095 1.00 44.12 193 ARG D O 1
ATOM 6032 N N . VAL D 1 197 ? 61.208 11.585 106.630 1.00 43.78 194 VAL D N 1
ATOM 6033 C CA . VAL D 1 197 ? 61.627 12.388 105.479 1.00 43.14 194 VAL D CA 1
ATOM 6034 C C . VAL D 1 197 ? 60.553 13.402 105.100 1.00 45.07 194 VAL D C 1
ATOM 6035 O O . VAL D 1 197 ? 60.868 14.482 104.608 1.00 47.95 194 VAL D O 1
ATOM 6039 N N . GLU D 1 198 ? 59.293 13.054 105.339 1.00 46.90 195 GLU D N 1
ATOM 6040 C CA . GLU D 1 198 ? 58.180 13.958 105.073 1.00 51.11 195 GLU D CA 1
ATOM 6041 C C . GLU D 1 198 ? 58.269 15.217 105.944 1.00 52.82 195 GLU D C 1
ATOM 6042 O O . GLU D 1 198 ? 58.032 16.322 105.463 1.00 55.08 195 GLU D O 1
ATOM 6048 N N . ALA D 1 199 ? 58.628 15.042 107.215 1.00 54.26 196 ALA D N 1
ATOM 6049 C CA . ALA D 1 199 ? 58.808 16.165 108.135 1.00 53.67 196 ALA D CA 1
ATOM 6050 C C . ALA D 1 199 ? 59.908 17.109 107.648 1.00 54.80 196 ALA D C 1
ATOM 6051 O O . ALA D 1 199 ? 59.696 18.317 107.546 1.00 55.30 196 ALA D O 1
ATOM 6053 N N . LYS D 1 200 ? 61.077 16.550 107.344 1.00 57.42 197 LYS D N 1
ATOM 6054 C CA . LYS D 1 200 ? 62.197 17.323 106.798 1.00 60.84 197 LYS D CA 1
ATOM 6055 C C . LYS D 1 200 ? 61.765 18.186 105.606 1.00 64.49 197 LYS D C 1
ATOM 6056 O O . LYS D 1 200 ? 62.131 19.360 105.515 1.00 64.77 197 LYS D O 1
ATOM 6062 N N . TYR D 1 201 ? 60.979 17.597 104.706 1.00 68.71 198 TYR D N 1
ATOM 6063 C CA . TYR D 1 201 ? 60.505 18.290 103.501 1.00 70.60 198 TYR D CA 1
ATOM 6064 C C . TYR D 1 201 ? 59.452 19.354 103.818 1.00 71.90 198 TYR D C 1
ATOM 6065 O O . TYR D 1 201 ? 59.490 20.448 103.254 1.00 73.55 198 TYR D O 1
ATOM 6074 N N . ARG D 1 202 ? 58.521 19.029 104.715 1.00 71.92 199 ARG D N 1
ATOM 6075 C CA . ARG D 1 202 ? 57.474 19.972 105.140 1.00 72.62 199 ARG D CA 1
ATOM 6076 C C . ARG D 1 202 ? 58.040 21.299 105.658 1.00 73.45 199 ARG D C 1
ATOM 6077 O O . ARG D 1 202 ? 57.479 22.363 105.390 1.00 73.94 199 ARG D O 1
ATOM 6085 N N . LYS D 1 203 ? 59.144 21.226 106.400 1.00 73.79 200 LYS D N 1
ATOM 6086 C CA . LYS D 1 203 ? 59.831 22.422 106.887 1.00 73.97 200 LYS D CA 1
ATOM 6087 C C . LYS D 1 203 ? 60.490 23.176 105.735 1.00 74.21 200 LYS D C 1
ATOM 6088 O O . LYS D 1 203 ? 59.873 24.037 105.108 1.00 75.39 200 LYS D O 1
#

Radius of gyration: 29.75 Å; Cα contacts (8 Å, |Δi|>4): 1312; chains: 4; bounding box: 76×81×85 Å

InterPro domains:
  IPR008144 Guanylate kinase-like domain [PS50052] (9-188)
  IPR008145 Guanylate kinase/L-type calcium channel beta subunit [PF00625] (11-189)
  IPR008145 Guanylate kinase/L-type calcium channel beta subunit [SM00072] (8-191)
  IPR017665 Guanylate kinase [MF_00328] (7-191)
  IPR017665 Guanylate kinase [TIGR03263] (9-188)
  IPR020590 Guanylate kinase, conserved site [PS00856] (44-61)
  IPR027417 P-loop containing nucleoside triphosphate hydrolase [G3DSA:3.40.50.300] (12-186)
  IPR027417 P-loop containing nucleoside triphosphate hydrolase [SSF52540] (6-197)

Organism: NCBI:txid1458279

Foldseek 3Di:
DLFAFEAEEEEAPPQCRVVLVVVLCVDPVAHAAEFAKEKADDDDPPDDAPPNHPHDHPVVVVVCVVVVQFLFWDDDPRMIITTGDPVNVVNRVVNHHYYYYDYQVRLVSNCVVVVPHAFEYEYECVLVVDVVVVVRVVSPVSHDYYAYPPDSVRSSVVVVVVSVVSCVDCVSVVCVVVVD/DQQFAFEAEEEADPPQQLVVLVVVLVVDPPNQADEFAKEKQDDDDPPDDQPPNHPHDHPVVVVVCVVVVQFLFWDADPHMIITGGDPVCVVRRSVVHYYYHRDYQVRVVSNCVVCVPHAFEYEYECVLVVPVVNVVRVVSCVSHDYYAYPPDSVRSSVVSVVVSVVVCVDCVSVVVVVVVVVVVVD/DQFAFEAEEEADPPQQLPVLVVVLVVDPVRQAAEFAKEKQDDDDPPDDQPPNHPHDHPVVVVVCVVVVQFLFWDDDPHMIITGGDPVCVVCRVVVHYYYYRDYLVRVVSNCVVPVPHAFEYEAEPVVVVPPPVVVVRVVSCPSHDYYAYPPDSVRRNVVSVVVSVVVCVDCVSVVVVVVVVVVVD/DQFAFEAEEEADPPQQLVVLVVVLVVDPVRQAAEFAKEKQDDDDPPDDQPPNHPYDHPVVVVVCVVVVQFLFWDQDPRMIITGGDPVCVVCRVVVHYYYHYDYLVRVVSNCVVPVPHAFEYEAEVLLVVDPPCSVVVNVVRVVSCPSHDYYAYPPDSVRSSVVSVVVSVVVCVDPVNVVVVVVD

CATH classification: 3.40.50.300 (+1 more: 3.30.63.10)

Solvent-accessible surface area: 38494 Å² total; per-residue (Å²): 151,87,109,4,16,4,0,0,0,0,0,15,107,80,14,24,17,23,77,0,31,127,60,0,70,122,27,81,56,53,96,22,83,65,5,45,20,10,0,21,23,146,88,151,181,79,36,83,84,24,96,64,57,86,32,93,93,96,116,35,0,51,58,52,41,168,94,94,54,9,2,13,78,27,82,88,149,47,38,22,51,1,1,26,16,101,95,0,97,65,10,22,93,123,39,71,16,0,0,1,46,7,71,16,112,5,0,129,68,0,72,159,83,21,84,128,10,4,0,0,0,0,0,19,42,66,4,92,151,138,154,129,12,142,138,17,7,112,47,0,80,37,0,36,6,3,0,20,20,68,32,30,17,37,0,23,65,61,0,24,11,0,5,73,0,26,68,25,50,45,125,53,13,17,57,66,15,158,143,126,161,92,102,95,3,30,4,0,0,0,0,1,16,92,82,14,22,20,25,74,0,55,119,46,0,64,99,33,86,54,24,86,18,86,44,3,46,10,33,0,13,21,152,88,149,184,81,37,85,80,29,96,52,42,84,32,79,91,159,118,29,0,65,57,45,35,170,94,120,65,12,4,6,80,10,114,89,121,58,41,37,40,1,1,21,45,98,96,0,119,60,9,14,63,122,36,75,12,0,0,1,31,16,36,28,86,0,0,101,54,0,91,177,119,50,85,133,9,9,0,0,0,0,0,20,45,58,6,93,148,172,143,121,44,145,141,17,8,101,60,0,91,34,3,53,0,2,0,23,23,62,64,29,22,42,0,11,64,46,0,25,15,0,3,91,0,24,68,28,60,43,103,56,12,22,43,87,3,138,88,54,32,131,125,87,194,165,90,120,3,24,4,0,0,0,0,1,16,92,83,14,20,22,24,74,0,54,122,58,0,65,107,27,86,54,23,91,25,90,45,3,48,10,27,0,17,21,149,89,152,186,74,37,83,81,28,98,55,43,80,32,68,93,100,117,35,0,74,54,45,44,182,91,108,64,10,2,6,82,11,100,100,127,50,41,27,40,0,0,20,22,103,98,0,85,70,8,15,93,124,38,80,14,0,0,2,31,14,38,28,83,0,0,99,58,0,49,172,108,34,86,144,13,6,0,0,0,0,0,22,51,80,46,78,145,214,200,95,117,46,171,143,19,10,108,32,0,73,39,2,40,2,2,0,17,20,58,28,27,16,43,0,17,63,62,0,26,13,0,3,92,0,32,67,26,42,36,104,47,7,18,60,79,2,136,93,45,13,147,134,86,175,66,133,4,37,5,0,0,0,0,1,11,85,84,18,22,20,25,73,0,41,117,44,0,64,106,32,91,45,25,86,19,83,38,3,46,7,26,0,21,27,159,102,148,186,80,36,83,83,28,93,47,35,81,40,71,90,99,118,38,0,58,50,39,40,169,87,113,71,11,4,6,83,11,99,83,128,48,49,26,43,1,1,20,28,111,93,0,104,60,8,22,86,126,37,78,9,0,0,1,31,15,34,30,85,0,3,119,55,0,56,175,116,40,84,142,11,9,4,0,0,0,0,16,41,56,0,82,147,70,162,136,68,142,38,83,89,2,111,112,12,7,122,51,0,80,107,17,40,0,2,0,22,19,68,56,29,16,41,0,12,63,61,0,31,13,0,3,94,0,31,50,28,46,50,99,63,8,18,48,100,36,159,179

Nearest PDB structures (foldseek):
  4qrh-assembly2_C  TM=1.001E+00  e=1.764E-36  Staphylococcus aureus USA300-ISMMS1
  4qrh-assembly2_D  TM=1.000E+00  e=2.003E-35  Staphylococcus aureus USA300-ISMMS1
  2j41-assembly1_B  TM=1.005E+00  e=5.566E-34  Staphylococcus aureus
  4qrh-assembly1_A  TM=9.593E-01  e=7.195E-35  Staphylococcus aureus USA300-ISMMS1
  2j41-assembly2_C  TM=9.786E-01  e=2.000E-33  Staphylococcus aureus

Sequence (735 aa):
NEKGLLIVLSGPSGVGKGTVRKRIFEDPSTSYKYSISMMTTRQMREGEVDGVDYFFKTRDAFEALIKDDQFIEYAEYVGNYYGTPVQYVKDTMDEGHDVVFLEIEVEGAKQVRKKFPDALFIFLAPPSLEHLNEARRKEVEMMNLYDYVVVNDEVELAKNRIQCCIVEAEHLKRERVEAKYRKMDNEKGLLIVLSGPSGVGKGTVRKRIFEDPSTSYKYSISMTTRQMREGEVDGVDYFFKKTRRDAFEALIKDDDQFIEYAEYVGNYYGTPVQQYVKDTMDEGHDVFLEIEVEGAKQVRRKKFPDALFIFLAPPSLEHLNEARKEVEMMNNLYDYVVVNDEVELAKNRIQCCIVEAEHLKRERVEAKYRKMILEAKNEKGLLIVLSGPSGVGKGTVRKRIFEDPSTSYKYSISMTTRQMREGEVDGVDYFFKTRDAFEALIKDDQFIEYAEYVGNYYGTPVQQYVKDTMDEGHDVFLEIEVEGAKQVRKKFPDALFIFLAPPSLEHLINEARKEVEMMNLYDYVVVNDEEVELAKNRIQCCIVEAEHLKRERVEAKYRKMILEANEKGLLIVLSGPSGVGKGTVRKRIFEDPSSTSYKYSISMTTRQMREGEVDGVDYFFKTRDAFEALIKDDQFIEYAEYVGNYYGTPVQYVKDTMDEGHDVFLEIEVEGAKQVRKKFPDALFIFLAPPSLEHLIQSRINEARKEVEMMNLYDYVVVNDEVELAKNRIQCCIVEAEHLKRERVEAKYRK

B-factor: mean 28.92, std 13.54, range [12.6, 91.67]